Protein AF-A0A9W7CL65-F1 (afdb_monomer_lite)

Sequence (388 aa):
MNIEQGTTYHNPNEGDADNSKKSFRQRRPLYCCLIMFVFLLLVVFVALAKHFGDTAPKCNGRGCNRPDPYSTMALTKEDGTEYISSVNFPSDMETSIKDACDMVGKFFGFPTNTKVFMWEYNGPSSAYSDIEAKCGDFVGESCDGEAQAKQGGQYYVSGTRDNCVCNKATYTGSPVHFFPSGGDTATSAAERAVHEYTHAFQKSRGGPQPNWMMEGGAVFNECLFQERLDSNVKFSDCFLSGGGGGGIVRKTRELYLTNPTTKWFSIFSTDRCCGDECPPAISFPPPGDKERIYYYDIGAFAVAFLLHRSGKGPVEFWTKTSGYWNNPNMVWPGIDTTDGWAIDCPEGEGWKGVMSNMLGGETVAEFYSAFEDFMVDSDGNVVSEADM

Radius of gyration: 31.16 Å; chains: 1; bounding box: 113×63×61 Å

Organism: NCBI:txid1714387

Structure (mmCIF, N/CA/C/O backbone):
data_AF-A0A9W7CL65-F1
#
_entry.id   AF-A0A9W7CL65-F1
#
loop_
_atom_site.group_PDB
_atom_site.id
_atom_site.type_symbol
_atom_site.label_atom_id
_atom_site.label_alt_id
_atom_site.label_comp_id
_atom_site.label_asym_id
_atom_site.label_entity_id
_atom_site.label_seq_id
_atom_site.pdbx_PDB_ins_code
_atom_site.Cartn_x
_atom_site.Cartn_y
_atom_site.Cartn_z
_atom_site.occupancy
_atom_site.B_iso_or_equiv
_atom_site.auth_seq_id
_atom_site.auth_comp_id
_atom_site.auth_asym_id
_atom_site.auth_atom_id
_atom_site.pdbx_PDB_model_num
ATOM 1 N N . MET A 1 1 ? 84.539 -4.677 19.649 1.00 39.22 1 MET A N 1
ATOM 2 C CA . MET A 1 1 ? 84.455 -4.356 18.207 1.00 39.22 1 MET A CA 1
ATOM 3 C C . MET A 1 1 ? 83.362 -3.301 18.091 1.00 39.22 1 MET A C 1
ATOM 5 O O . MET A 1 1 ? 82.215 -3.668 18.278 1.00 39.22 1 MET A O 1
ATOM 9 N N . ASN A 1 2 ? 83.592 -1.987 18.039 1.00 31.83 2 ASN A N 1
ATOM 10 C CA . ASN A 1 2 ? 84.758 -1.137 17.737 1.00 31.83 2 ASN A CA 1
ATOM 11 C C . ASN A 1 2 ? 85.244 -1.074 16.276 1.00 31.83 2 ASN A C 1
ATOM 13 O O . ASN A 1 2 ? 85.737 -2.080 15.775 1.00 31.83 2 ASN A O 1
ATOM 17 N N . ILE A 1 3 ? 85.246 0.177 15.775 1.00 32.47 3 ILE A N 1
ATOM 18 C CA . ILE A 1 3 ? 86.011 0.792 14.665 1.00 32.47 3 ILE A CA 1
ATOM 19 C C . ILE A 1 3 ? 85.439 0.495 13.253 1.00 32.47 3 ILE A C 1
ATOM 21 O O . ILE A 1 3 ? 85.311 -0.675 12.917 1.00 32.47 3 ILE A O 1
ATOM 25 N N . GLU A 1 4 ? 84.983 1.416 12.376 1.00 33.53 4 GLU A N 1
ATOM 26 C CA . GLU A 1 4 ? 85.112 2.887 12.121 1.00 33.53 4 GLU A CA 1
ATOM 27 C C . GLU A 1 4 ? 85.929 3.193 10.832 1.00 33.53 4 GLU A C 1
ATOM 29 O O . GLU A 1 4 ? 86.814 2.429 10.462 1.00 33.53 4 GLU A O 1
ATOM 34 N N . GLN A 1 5 ? 85.637 4.354 10.216 1.00 33.00 5 GLN A N 1
ATOM 35 C CA . GLN A 1 5 ? 86.435 5.159 9.259 1.00 33.00 5 GLN A CA 1
ATOM 36 C C . GLN A 1 5 ? 86.098 5.098 7.750 1.00 33.00 5 GLN A C 1
ATOM 38 O O . GLN A 1 5 ? 85.892 4.047 7.153 1.00 33.00 5 GLN A O 1
ATOM 43 N N . GLY A 1 6 ? 86.064 6.292 7.140 1.00 28.42 6 GLY A N 1
ATOM 44 C CA . GLY A 1 6 ? 86.068 6.547 5.688 1.00 28.42 6 GLY A CA 1
ATOM 45 C C . GLY A 1 6 ? 87.266 7.436 5.306 1.00 28.42 6 GLY A C 1
ATOM 46 O O . GLY A 1 6 ? 88.163 7.566 6.131 1.00 28.42 6 GLY A O 1
ATOM 47 N N . THR A 1 7 ? 87.281 8.044 4.102 1.00 33.09 7 THR A N 1
ATOM 48 C CA . THR A 1 7 ? 88.051 9.246 3.619 1.00 33.09 7 THR A CA 1
ATOM 49 C C . THR A 1 7 ? 88.299 9.173 2.093 1.00 33.09 7 THR A C 1
ATOM 51 O O . THR A 1 7 ? 88.103 8.108 1.516 1.00 33.09 7 THR A O 1
ATOM 54 N N . THR A 1 8 ? 88.775 10.198 1.362 1.00 31.86 8 THR A N 1
ATOM 55 C CA . THR A 1 8 ? 88.301 11.595 1.117 1.00 31.86 8 THR A CA 1
ATOM 56 C C . THR A 1 8 ? 88.936 12.101 -0.214 1.00 31.86 8 THR A C 1
ATOM 58 O O . THR A 1 8 ? 89.800 11.424 -0.762 1.00 31.86 8 THR A O 1
ATOM 61 N N . TYR A 1 9 ? 88.576 13.315 -0.680 1.00 28.45 9 TYR A N 1
ATOM 62 C CA . TYR A 1 9 ? 89.269 14.129 -1.717 1.00 28.45 9 TYR A CA 1
ATOM 63 C C . TYR A 1 9 ? 89.115 13.699 -3.204 1.00 28.45 9 TYR A C 1
ATOM 65 O O . TYR A 1 9 ? 88.835 12.545 -3.491 1.00 28.45 9 TYR A O 1
ATOM 73 N N . HIS A 1 10 ? 89.215 14.582 -4.218 1.00 30.14 10 HIS A N 1
ATOM 74 C CA . HIS A 1 10 ? 89.760 15.958 -4.287 1.00 30.14 10 HIS A CA 1
ATOM 75 C C . HIS A 1 10 ? 88.961 16.891 -5.239 1.00 30.14 10 HIS A C 1
ATOM 77 O O . HIS A 1 10 ? 88.343 16.429 -6.193 1.00 30.14 10 HIS A O 1
ATOM 83 N N . ASN A 1 11 ? 89.074 18.210 -5.030 1.00 35.19 11 ASN A N 1
ATOM 84 C CA . ASN A 1 11 ? 88.868 19.278 -6.032 1.00 35.19 11 ASN A CA 1
ATOM 85 C C . ASN A 1 11 ? 90.228 19.994 -6.241 1.00 35.19 11 ASN A C 1
ATOM 87 O O . ASN A 1 11 ? 91.023 19.997 -5.288 1.00 35.19 11 ASN A O 1
ATOM 91 N N . PRO A 1 12 ? 90.539 20.543 -7.435 1.00 40.78 12 PRO A N 1
ATOM 92 C CA . PRO A 1 12 ? 90.671 22.010 -7.527 1.00 40.78 12 PRO A CA 1
ATOM 93 C C . PRO A 1 12 ? 90.213 22.663 -8.860 1.00 40.78 12 PRO A C 1
ATOM 95 O O . PRO A 1 12 ? 90.045 22.014 -9.889 1.00 40.78 12 PRO A O 1
ATOM 98 N N . ASN A 1 13 ? 90.059 23.993 -8.805 1.00 34.03 13 ASN A N 1
ATOM 99 C CA . ASN A 1 13 ? 89.628 24.903 -9.881 1.00 34.03 13 ASN A CA 1
ATOM 100 C C . ASN A 1 13 ? 90.713 25.183 -10.949 1.00 34.03 13 ASN A C 1
ATOM 102 O O . ASN A 1 13 ? 91.892 25.051 -10.640 1.00 34.03 13 ASN A O 1
ATOM 106 N N . GLU A 1 14 ? 90.314 25.706 -12.125 1.00 32.06 14 GLU A N 1
ATOM 107 C CA . GLU A 1 14 ? 90.660 27.051 -12.684 1.00 32.06 14 GLU A CA 1
ATOM 108 C C . GLU A 1 14 ? 90.397 27.147 -14.213 1.00 32.06 14 GLU A C 1
ATOM 110 O O . GLU A 1 14 ? 90.388 26.125 -14.894 1.00 32.06 14 GLU A O 1
ATOM 115 N N . GLY A 1 15 ? 90.219 28.366 -14.767 1.00 30.58 15 GLY A N 1
ATOM 116 C CA . GLY A 1 15 ? 90.528 28.625 -16.195 1.00 30.58 15 GLY A CA 1
ATOM 117 C C . GLY A 1 15 ? 89.446 29.167 -17.157 1.00 30.58 15 GLY A C 1
ATOM 118 O O . GLY A 1 15 ? 89.194 28.542 -18.176 1.00 30.58 15 GLY A O 1
ATOM 119 N N . ASP A 1 16 ? 88.854 30.325 -16.845 1.00 34.03 16 ASP A N 1
ATOM 120 C CA . ASP A 1 16 ? 88.499 31.473 -17.724 1.00 34.03 16 ASP A CA 1
ATOM 121 C C . ASP A 1 16 ? 88.072 31.409 -19.228 1.00 34.03 16 ASP A C 1
ATOM 123 O O . ASP A 1 16 ? 88.560 30.652 -20.059 1.00 34.03 16 ASP A O 1
ATOM 127 N N . ALA A 1 17 ? 87.291 32.454 -19.571 1.00 34.94 17 ALA A N 1
ATOM 128 C CA . ALA A 1 17 ? 87.255 33.218 -20.841 1.00 34.94 17 ALA A CA 1
ATOM 129 C C . ALA A 1 17 ? 86.374 32.797 -22.058 1.00 34.94 17 ALA A C 1
ATOM 131 O O . ALA A 1 17 ? 86.840 32.271 -23.063 1.00 34.94 17 ALA A O 1
ATOM 132 N N . ASP A 1 18 ? 85.140 33.328 -22.039 1.00 34.19 18 ASP A N 1
ATOM 133 C CA . ASP A 1 18 ? 84.708 34.465 -22.896 1.00 34.19 18 ASP A CA 1
ATOM 134 C C . ASP A 1 18 ? 83.708 34.281 -24.082 1.00 34.19 18 ASP A C 1
ATOM 136 O O . ASP A 1 18 ? 83.734 33.352 -24.879 1.00 34.19 18 ASP A O 1
ATOM 140 N N . ASN A 1 19 ? 82.819 35.284 -24.169 1.00 32.25 19 ASN A N 1
ATOM 141 C CA . ASN A 1 19 ? 81.994 35.775 -25.282 1.00 32.25 19 ASN A CA 1
ATOM 142 C C . ASN A 1 19 ? 81.242 34.806 -26.231 1.00 32.25 19 ASN A C 1
ATOM 144 O O . ASN A 1 19 ? 81.728 34.426 -27.293 1.00 32.25 19 ASN A O 1
ATOM 148 N N . SER A 1 20 ? 79.908 34.773 -26.077 1.00 34.91 20 SER A N 1
ATOM 149 C CA . SER A 1 20 ? 79.064 35.430 -27.099 1.00 34.91 20 SER A CA 1
ATOM 150 C C . SER A 1 20 ? 77.715 35.940 -26.561 1.00 34.91 20 SER A C 1
ATOM 152 O O . SER A 1 20 ? 76.934 35.230 -25.932 1.00 34.91 20 SER A O 1
ATOM 154 N N . LYS A 1 21 ? 77.409 37.211 -26.847 1.00 37.44 21 LYS A N 1
ATOM 155 C CA . LYS A 1 21 ? 76.089 37.822 -26.617 1.00 37.44 21 LYS A CA 1
ATOM 156 C C . LYS A 1 21 ? 75.140 37.452 -27.761 1.00 37.44 21 LYS A C 1
ATOM 158 O O . LYS A 1 21 ? 75.480 37.737 -28.908 1.00 37.44 21 LYS A O 1
ATOM 163 N N . LYS A 1 22 ? 73.908 37.002 -27.470 1.00 35.19 22 LYS A N 1
ATOM 164 C CA . LYS A 1 22 ? 72.737 37.252 -28.346 1.00 35.19 22 LYS A CA 1
ATOM 165 C C . LYS A 1 22 ? 71.375 37.107 -27.639 1.00 35.19 22 LYS A C 1
ATOM 167 O O . LYS A 1 22 ? 70.918 36.021 -27.317 1.00 35.19 22 LYS A O 1
ATOM 172 N N . SER A 1 23 ? 70.725 38.261 -27.461 1.00 37.88 23 SER A N 1
ATOM 173 C CA . SER A 1 23 ? 69.266 38.477 -27.389 1.00 37.88 23 SER A CA 1
ATOM 174 C C . SER A 1 23 ? 68.393 37.541 -26.532 1.00 37.88 23 SER A C 1
ATOM 176 O O . SER A 1 23 ? 67.645 36.724 -27.067 1.00 37.88 23 SER A O 1
ATOM 178 N N . PHE A 1 24 ? 68.296 37.820 -25.228 1.00 37.22 24 PHE A N 1
ATOM 179 C CA . PHE A 1 24 ? 67.105 37.467 -24.440 1.00 37.22 24 PHE A CA 1
ATOM 180 C C . PHE A 1 24 ? 66.129 38.663 -24.413 1.00 37.22 24 PHE A C 1
ATOM 182 O O . PHE A 1 24 ? 66.098 39.442 -23.461 1.00 37.22 24 PHE A O 1
ATOM 189 N N . ARG A 1 25 ? 65.360 38.869 -25.497 1.00 38.00 25 ARG A N 1
ATOM 190 C CA . ARG A 1 25 ? 64.327 39.925 -25.586 1.00 38.00 25 ARG A CA 1
ATOM 191 C C . ARG A 1 25 ? 62.914 39.337 -25.667 1.00 38.00 25 ARG A C 1
ATOM 193 O O . ARG A 1 25 ? 62.571 38.657 -26.625 1.00 38.00 25 ARG A O 1
ATOM 200 N N . GLN A 1 26 ? 62.098 39.693 -24.673 1.00 47.06 26 GLN A N 1
ATOM 201 C CA . GLN A 1 26 ? 60.641 39.892 -24.753 1.00 47.06 26 GLN A CA 1
ATOM 202 C C . GLN A 1 26 ? 59.809 38.879 -25.573 1.00 47.06 26 GLN A C 1
ATOM 204 O O . GLN A 1 26 ? 59.317 39.200 -26.651 1.00 47.06 26 GLN A O 1
ATOM 209 N N . ARG A 1 27 ? 59.490 37.721 -24.978 1.00 42.66 27 ARG A N 1
ATOM 210 C CA . ARG A 1 27 ? 58.256 36.955 -25.279 1.00 42.66 27 ARG A CA 1
ATOM 211 C C . ARG A 1 27 ? 57.660 36.331 -24.008 1.00 42.66 27 ARG A C 1
ATOM 213 O O . ARG A 1 27 ? 57.655 35.116 -23.855 1.00 42.66 27 ARG A O 1
ATOM 220 N N . ARG A 1 28 ? 57.192 37.164 -23.066 1.00 45.31 28 ARG A N 1
ATOM 221 C CA . ARG A 1 28 ? 56.512 36.713 -21.829 1.00 45.31 28 ARG A CA 1
ATOM 222 C C . ARG A 1 28 ? 55.132 37.320 -21.464 1.00 45.31 28 ARG A C 1
ATOM 224 O O . ARG A 1 28 ? 54.545 36.763 -20.546 1.00 45.31 28 ARG A O 1
ATOM 231 N N . PRO A 1 29 ? 54.534 38.331 -22.139 1.00 45.72 29 PRO A N 1
ATOM 232 C CA . PRO A 1 29 ? 53.170 38.757 -21.783 1.00 45.72 29 PRO A CA 1
ATOM 233 C C . PRO A 1 29 ? 52.066 37.864 -22.388 1.00 45.72 29 PRO A C 1
ATOM 235 O O . PRO A 1 29 ? 51.040 37.643 -21.756 1.00 45.72 29 PRO A O 1
ATOM 238 N N . LEU A 1 30 ? 52.276 37.305 -23.587 1.00 46.78 30 LEU A N 1
ATOM 239 C CA . LEU A 1 30 ? 51.231 36.579 -24.331 1.00 46.78 30 LEU A CA 1
ATOM 240 C C . LEU A 1 30 ? 50.780 35.263 -23.676 1.00 46.78 30 LEU A C 1
ATOM 242 O O . LEU A 1 30 ? 49.588 34.973 -23.686 1.00 46.78 30 LEU A O 1
ATOM 246 N N . TYR A 1 31 ? 51.692 34.488 -23.079 1.00 48.16 31 TY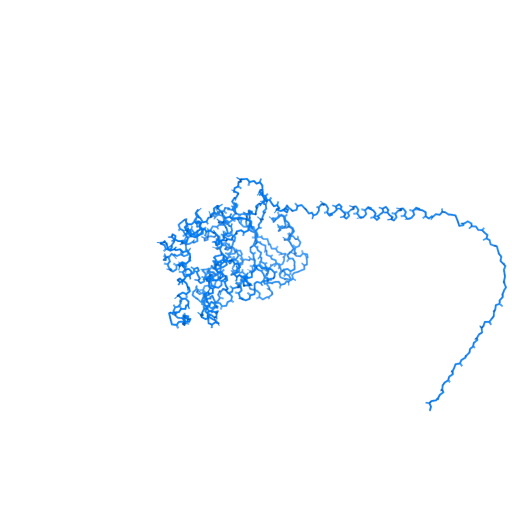R A N 1
ATOM 247 C CA . TYR A 1 31 ? 51.330 33.211 -22.446 1.00 48.16 31 TYR A CA 1
ATOM 248 C C . TYR A 1 31 ? 50.508 33.393 -21.163 1.00 48.16 31 TYR A C 1
ATOM 250 O O . TYR A 1 31 ? 49.547 32.655 -20.964 1.00 48.16 31 TYR A O 1
ATOM 258 N N . CYS A 1 32 ? 50.809 34.401 -20.334 1.00 48.00 32 CYS A N 1
ATOM 259 C CA . CYS A 1 32 ? 49.989 34.699 -19.156 1.00 48.00 32 CYS A CA 1
ATOM 260 C C . CYS A 1 32 ? 48.585 35.175 -19.552 1.00 48.00 32 CYS A C 1
ATOM 262 O O . CYS A 1 32 ? 47.611 34.703 -18.974 1.00 48.00 32 CYS A O 1
ATOM 264 N N . CYS A 1 33 ? 48.466 36.038 -20.571 1.00 50.41 33 CYS A N 1
ATOM 265 C CA . CYS A 1 33 ? 47.157 36.452 -21.076 1.00 50.41 33 CYS A CA 1
ATOM 266 C C . CYS A 1 33 ? 46.357 35.273 -21.644 1.00 50.41 33 CYS A C 1
ATOM 268 O O . CYS A 1 33 ? 45.174 35.169 -21.345 1.00 50.41 33 CYS A O 1
ATOM 270 N N . LEU A 1 34 ? 46.978 34.367 -22.411 1.00 53.50 34 LEU A N 1
ATOM 271 C CA . LEU A 1 34 ? 46.279 33.209 -22.978 1.00 53.50 34 LEU A CA 1
ATOM 272 C C . LEU A 1 34 ? 45.790 32.244 -21.886 1.00 53.50 34 LEU A C 1
ATOM 274 O O . LEU A 1 34 ? 44.635 31.830 -21.915 1.00 53.50 34 LEU A O 1
ATOM 278 N N . ILE A 1 35 ? 46.636 31.936 -20.895 1.00 58.38 35 ILE A N 1
ATOM 279 C CA . ILE A 1 35 ? 46.265 31.073 -19.763 1.00 58.38 35 ILE A CA 1
ATOM 280 C C . ILE A 1 35 ? 45.151 31.724 -18.936 1.00 58.38 35 ILE A C 1
ATOM 282 O O . ILE A 1 35 ? 44.171 31.053 -18.628 1.00 58.38 35 ILE A O 1
ATOM 286 N N . MET A 1 36 ? 45.238 33.029 -18.644 1.00 57.09 36 MET A N 1
ATOM 287 C CA . MET A 1 36 ? 44.152 33.753 -17.976 1.00 57.09 36 MET A CA 1
ATOM 288 C C . MET A 1 36 ? 42.856 33.743 -18.788 1.00 57.09 36 MET A C 1
ATOM 290 O O . MET A 1 36 ? 41.800 33.571 -18.195 1.00 57.09 36 MET A O 1
ATOM 294 N N . PHE A 1 37 ? 42.908 33.900 -20.114 1.00 62.47 37 PHE A N 1
ATOM 295 C CA . PHE A 1 37 ? 41.707 33.918 -20.955 1.00 62.47 37 PHE A CA 1
ATOM 296 C C . PHE A 1 37 ? 41.034 32.541 -21.022 1.00 62.47 37 PHE A C 1
ATOM 298 O O . PHE A 1 37 ? 39.811 32.458 -20.950 1.00 62.47 37 PHE A O 1
ATOM 305 N N . VAL A 1 38 ? 41.821 31.460 -21.082 1.00 64.25 38 VAL A N 1
ATOM 306 C CA . VAL A 1 38 ? 41.311 30.082 -20.978 1.00 64.25 38 VAL A CA 1
ATOM 307 C C . VAL A 1 38 ? 40.717 29.826 -19.592 1.00 64.25 38 VAL A C 1
ATOM 309 O O . VAL A 1 38 ? 39.622 29.283 -19.508 1.00 64.25 38 VAL A O 1
ATOM 312 N N . PHE A 1 39 ? 41.367 30.271 -18.511 1.00 61.25 39 PHE A N 1
ATOM 313 C CA . PHE A 1 39 ? 40.815 30.141 -17.156 1.00 61.25 39 PHE A CA 1
ATOM 314 C C . PHE A 1 39 ? 39.524 30.953 -16.979 1.00 61.25 39 PHE A C 1
ATOM 316 O O . PHE A 1 39 ? 38.575 30.456 -16.379 1.00 61.25 39 PHE A O 1
ATOM 323 N N . LEU A 1 40 ? 39.449 32.167 -17.539 1.00 57.94 40 LEU A N 1
ATOM 324 C CA . LEU A 1 40 ? 38.238 32.991 -17.507 1.00 57.94 40 LEU A CA 1
ATOM 325 C C . LEU A 1 40 ? 37.101 32.334 -18.294 1.00 57.94 40 LEU A C 1
ATOM 327 O O . LEU A 1 40 ? 35.984 32.270 -17.796 1.00 57.94 40 LEU A O 1
ATOM 331 N N . LEU A 1 41 ? 37.384 31.806 -19.491 1.00 54.84 41 LEU A N 1
ATOM 332 C CA . LEU A 1 41 ? 36.412 31.060 -20.292 1.00 54.84 41 LEU A CA 1
ATOM 333 C C . LEU A 1 41 ? 35.931 29.800 -19.574 1.00 54.84 41 LEU A C 1
ATOM 335 O O . LEU A 1 41 ? 34.744 29.510 -19.625 1.00 54.84 41 LEU A O 1
ATOM 339 N N . LEU A 1 42 ? 36.812 29.082 -18.875 1.00 54.28 42 LEU A N 1
ATOM 340 C CA . LEU A 1 42 ? 36.455 27.868 -18.139 1.00 54.28 42 LEU A CA 1
ATOM 341 C C . LEU A 1 42 ? 35.629 28.196 -16.883 1.00 54.28 42 LEU A C 1
ATOM 343 O O . LEU A 1 42 ? 34.637 27.524 -16.622 1.00 54.28 42 LEU A O 1
ATOM 347 N N . VAL A 1 43 ? 35.941 29.285 -16.171 1.00 57.84 43 VAL A N 1
ATOM 348 C CA . VAL A 1 43 ? 35.101 29.813 -15.078 1.00 57.84 43 VAL A CA 1
ATOM 349 C C . VAL A 1 43 ? 33.746 30.308 -15.596 1.00 57.84 43 VAL A C 1
ATOM 351 O O . VAL A 1 43 ? 32.732 30.043 -14.961 1.00 57.84 43 VAL A O 1
ATOM 354 N N . VAL A 1 44 ? 33.694 30.966 -16.759 1.00 58.41 44 VAL A N 1
ATOM 355 C CA . VAL A 1 44 ? 32.438 31.403 -17.395 1.00 58.41 44 VAL A CA 1
ATOM 356 C C . VAL A 1 44 ? 31.616 30.210 -17.893 1.00 58.41 44 VAL A C 1
ATOM 358 O O . VAL A 1 44 ? 30.408 30.205 -17.690 1.00 58.41 44 VAL A O 1
ATOM 361 N N . PHE A 1 45 ? 32.233 29.169 -18.459 1.00 49.09 45 PHE A N 1
ATOM 362 C CA . PHE A 1 45 ? 31.536 27.935 -18.843 1.00 49.09 45 PHE A CA 1
ATOM 363 C C . PHE A 1 45 ? 31.024 27.156 -17.630 1.00 49.09 45 PHE A C 1
ATOM 365 O O . PHE A 1 45 ? 29.893 26.686 -17.663 1.00 49.09 45 PHE A O 1
ATOM 372 N N . VAL A 1 46 ? 31.795 27.063 -16.541 1.00 51.72 46 VAL A N 1
ATOM 373 C CA . VAL A 1 46 ? 31.328 26.448 -15.286 1.00 51.72 46 VAL A CA 1
ATOM 374 C C . VAL A 1 46 ? 30.210 27.281 -14.651 1.00 51.72 46 VAL A C 1
ATOM 376 O O . VAL A 1 46 ? 29.232 26.711 -14.180 1.00 51.72 46 VAL A O 1
ATOM 379 N N . ALA A 1 47 ? 30.292 28.615 -14.680 1.00 44.50 47 ALA A N 1
ATOM 380 C CA . ALA A 1 47 ? 29.230 29.492 -14.184 1.00 44.50 47 ALA A CA 1
ATOM 381 C C . ALA A 1 47 ? 27.952 29.417 -15.041 1.00 44.50 47 ALA A C 1
ATOM 383 O O . ALA A 1 47 ? 26.860 29.383 -14.483 1.00 44.50 47 ALA A O 1
ATOM 384 N N . LEU A 1 48 ? 28.075 29.331 -16.371 1.00 41.31 48 LEU A N 1
ATOM 385 C CA . LEU A 1 48 ? 26.947 29.130 -17.285 1.00 41.31 48 LEU A CA 1
ATOM 386 C C . LEU A 1 48 ? 26.341 27.732 -17.134 1.00 41.31 48 LEU A C 1
ATOM 388 O O . LEU A 1 48 ? 25.126 27.625 -17.033 1.00 41.31 48 LEU A O 1
ATOM 392 N N . ALA A 1 49 ? 27.147 26.674 -17.016 1.00 42.50 49 ALA A N 1
ATOM 393 C CA . ALA A 1 49 ? 26.652 25.328 -16.713 1.00 42.50 49 ALA A CA 1
ATOM 394 C C . ALA A 1 49 ? 25.890 25.296 -15.375 1.00 42.50 49 ALA A C 1
ATOM 396 O O . ALA A 1 49 ? 24.832 24.683 -15.281 1.00 42.50 49 ALA A O 1
ATOM 397 N N . LYS A 1 50 ? 26.353 26.052 -14.369 1.00 38.41 50 LYS A N 1
ATOM 398 C CA . LYS A 1 50 ? 25.641 26.236 -13.093 1.00 38.41 50 LYS A CA 1
ATOM 399 C C . LYS A 1 50 ? 24.391 27.124 -13.185 1.00 38.41 50 LYS A C 1
ATOM 401 O O . LYS A 1 50 ? 23.611 27.151 -12.242 1.00 38.41 50 LYS A O 1
ATOM 406 N N . HIS A 1 51 ? 24.200 27.848 -14.289 1.00 35.53 51 HIS A N 1
ATOM 407 C CA . HIS A 1 51 ? 23.007 28.659 -14.562 1.00 35.53 51 HIS A CA 1
ATOM 408 C C . HIS A 1 51 ? 21.998 27.944 -15.480 1.00 35.53 51 HIS A C 1
ATOM 410 O O . HIS A 1 51 ? 20.827 28.306 -15.492 1.00 35.53 51 HIS A O 1
ATOM 416 N N . PHE A 1 52 ? 22.435 26.910 -16.206 1.00 36.19 52 PHE A N 1
ATOM 417 C CA . PHE A 1 52 ? 21.603 26.055 -17.063 1.00 36.19 52 PHE A CA 1
ATOM 418 C C . PHE A 1 52 ? 21.275 24.678 -16.452 1.00 36.19 52 PHE A C 1
ATOM 420 O O . PHE A 1 52 ? 20.575 23.894 -17.084 1.00 36.19 52 PHE A O 1
ATOM 427 N N . GLY A 1 53 ? 21.749 24.383 -15.237 1.00 36.91 53 GLY A N 1
ATOM 428 C CA . GLY A 1 53 ? 21.589 23.082 -14.570 1.00 36.91 53 GLY A CA 1
ATOM 429 C C . GLY A 1 53 ? 20.702 23.073 -13.320 1.00 36.91 53 GLY A C 1
ATOM 430 O O . GLY A 1 53 ? 20.864 22.182 -12.498 1.00 36.91 53 GLY A O 1
ATOM 431 N N . ASP A 1 54 ? 19.837 24.074 -13.114 1.00 36.06 54 ASP A N 1
ATOM 432 C CA . ASP A 1 54 ? 19.036 24.189 -11.879 1.00 36.06 54 ASP A CA 1
ATOM 433 C C . ASP A 1 54 ? 17.691 24.911 -12.127 1.00 36.06 54 ASP A C 1
ATOM 435 O O . ASP A 1 54 ? 17.376 25.925 -11.504 1.00 36.06 54 ASP A O 1
ATOM 439 N N . THR A 1 55 ? 16.913 24.419 -13.105 1.00 35.44 55 THR A N 1
ATOM 440 C CA . THR A 1 55 ? 15.550 24.916 -13.421 1.00 35.44 55 THR A CA 1
ATOM 441 C C . THR A 1 55 ? 14.444 23.872 -13.244 1.00 35.44 55 THR A C 1
ATOM 443 O O . THR A 1 55 ? 13.330 24.075 -13.722 1.00 35.44 55 THR A O 1
ATOM 446 N N . ALA A 1 56 ? 14.692 22.822 -12.453 1.00 38.59 56 ALA A N 1
ATOM 447 C CA . ALA A 1 56 ? 13.595 22.191 -11.723 1.00 38.59 56 ALA A CA 1
ATOM 448 C C . ALA A 1 56 ? 12.969 23.274 -10.814 1.00 38.59 56 ALA A C 1
ATOM 450 O O . ALA A 1 56 ? 13.701 23.916 -10.047 1.00 38.59 56 ALA A O 1
ATOM 451 N N . PRO A 1 57 ? 11.659 23.570 -10.917 1.00 37.62 57 PRO A N 1
ATOM 452 C CA . PRO A 1 57 ? 11.059 24.683 -10.194 1.00 37.62 57 PRO A CA 1
ATOM 453 C C . PRO A 1 57 ? 11.063 24.408 -8.686 1.00 37.62 57 PRO A C 1
ATOM 455 O O . PRO A 1 57 ? 10.216 23.691 -8.158 1.00 37.62 57 PRO A O 1
ATOM 458 N N . LYS A 1 58 ? 12.008 25.028 -7.968 1.00 41.72 58 LYS A N 1
ATOM 459 C CA . LYS A 1 58 ? 12.047 25.031 -6.499 1.00 41.72 58 LYS A CA 1
ATOM 460 C C . LYS A 1 58 ? 10.820 25.783 -5.978 1.00 41.72 58 LYS A C 1
ATOM 462 O O 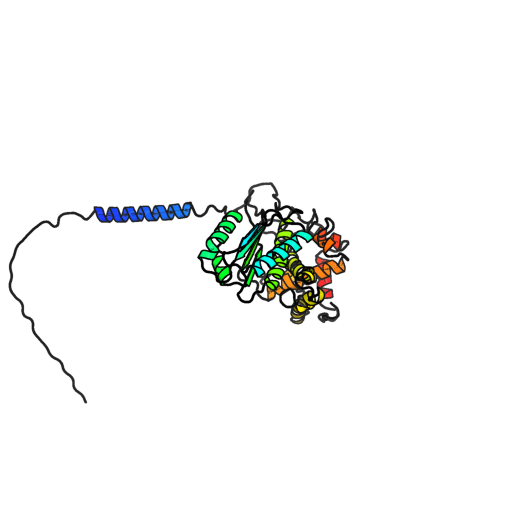. LYS A 1 58 ? 10.824 27.010 -5.891 1.00 41.72 58 LYS A O 1
ATOM 467 N N . CYS A 1 59 ? 9.771 25.012 -5.689 1.00 50.66 59 CYS A N 1
ATOM 468 C CA . CYS A 1 59 ? 8.442 25.409 -5.216 1.00 50.66 59 CYS A CA 1
ATOM 469 C C . CYS A 1 59 ? 8.531 26.211 -3.881 1.00 50.66 59 CYS A C 1
ATOM 471 O O . CYS A 1 59 ? 8.283 25.689 -2.798 1.00 50.66 59 CYS A O 1
ATOM 473 N N . ASN A 1 60 ? 8.904 27.496 -3.949 1.00 37.31 60 ASN A N 1
ATOM 474 C CA . ASN A 1 60 ? 9.117 28.389 -2.801 1.00 37.31 60 ASN A CA 1
ATOM 475 C C . ASN A 1 60 ? 7.954 29.387 -2.627 1.00 37.31 60 ASN A C 1
ATOM 477 O O . ASN A 1 60 ? 7.824 30.305 -3.432 1.00 37.31 60 ASN A O 1
ATOM 481 N N . GLY A 1 61 ? 7.186 29.276 -1.533 1.00 43.38 61 GLY A N 1
ATOM 482 C CA . GLY A 1 61 ? 6.279 30.323 -1.014 1.00 43.38 61 GLY A CA 1
ATOM 483 C C . GLY A 1 61 ? 5.016 30.615 -1.849 1.00 43.38 61 GLY A C 1
ATOM 484 O O . GLY A 1 61 ? 5.072 30.866 -3.047 1.00 43.38 61 GLY A O 1
ATOM 485 N N . ARG A 1 62 ? 3.827 30.597 -1.238 1.00 45.09 62 ARG A N 1
ATOM 486 C CA . ARG A 1 62 ? 2.546 30.582 -1.979 1.00 45.09 62 ARG A CA 1
ATOM 487 C C . ARG A 1 62 ? 1.902 31.960 -2.137 1.00 45.09 62 ARG A C 1
ATOM 489 O O . ARG A 1 62 ? 1.853 32.740 -1.194 1.00 45.09 62 ARG A O 1
ATOM 496 N N . GLY A 1 63 ? 1.336 32.218 -3.321 1.00 40.69 63 GLY A N 1
ATOM 497 C CA . GLY A 1 63 ? 0.718 33.505 -3.670 1.00 40.69 63 GLY A CA 1
ATOM 498 C C . GLY A 1 63 ? -0.485 33.422 -4.618 1.00 40.69 63 GLY A C 1
ATOM 499 O O . GLY A 1 63 ? -0.668 34.325 -5.429 1.00 40.69 63 GLY A O 1
ATOM 500 N N . CYS A 1 64 ? -1.279 32.344 -4.585 1.00 45.12 64 CYS A N 1
ATOM 501 C CA . CYS A 1 64 ? -2.429 32.154 -5.485 1.00 45.12 64 CYS A CA 1
ATOM 502 C C . CYS A 1 64 ? -3.637 31.491 -4.795 1.00 45.12 64 CYS A C 1
ATOM 504 O O . CYS A 1 64 ? -3.505 30.478 -4.110 1.00 45.12 64 CYS A O 1
ATOM 506 N N . ASN A 1 65 ? -4.833 32.036 -5.041 1.00 42.75 65 ASN A N 1
ATOM 507 C CA . ASN A 1 65 ? -6.077 31.728 -4.317 1.00 42.75 65 ASN A CA 1
ATOM 508 C C . ASN A 1 65 ? -6.910 30.578 -4.928 1.00 42.75 65 ASN A C 1
ATOM 510 O O . ASN A 1 65 ? -8.136 30.677 -4.978 1.00 42.75 65 ASN A O 1
ATOM 514 N N . ARG A 1 66 ? -6.289 29.502 -5.430 1.00 41.50 66 ARG A N 1
ATOM 515 C CA . ARG A 1 66 ? -7.034 28.353 -5.983 1.00 41.50 66 ARG A CA 1
ATOM 516 C C . ARG A 1 66 ? -6.516 27.015 -5.438 1.00 41.50 66 ARG A C 1
ATOM 518 O O . ARG A 1 66 ? -5.303 26.809 -5.434 1.00 41.50 66 ARG A O 1
ATOM 525 N N . PRO A 1 67 ? -7.382 26.117 -4.931 1.00 52.31 67 PRO A N 1
ATOM 526 C CA . PRO A 1 67 ? -7.000 24.749 -4.603 1.00 52.31 67 PRO A CA 1
ATOM 527 C C . PRO A 1 67 ? -6.955 23.902 -5.880 1.00 52.31 67 PRO A C 1
ATOM 529 O O . PRO A 1 67 ? -7.996 23.557 -6.434 1.00 52.31 67 PRO A O 1
ATOM 532 N N . ASP A 1 68 ? -5.748 23.591 -6.346 1.00 55.06 68 ASP A N 1
ATOM 533 C CA . ASP A 1 68 ? -5.521 22.500 -7.296 1.00 55.06 68 ASP A CA 1
ATOM 534 C C . ASP A 1 68 ? -5.671 21.150 -6.561 1.00 55.06 68 ASP A C 1
ATOM 536 O O . ASP A 1 68 ? -5.442 21.097 -5.345 1.00 55.06 68 ASP A O 1
ATOM 540 N N . PRO A 1 69 ? -6.113 20.075 -7.240 1.00 65.62 69 PRO A N 1
ATOM 541 C CA . PRO A 1 69 ? -6.350 18.783 -6.604 1.00 65.62 69 PRO A CA 1
ATOM 542 C C . PRO A 1 69 ? -5.035 18.105 -6.198 1.00 65.62 69 PRO A C 1
ATOM 544 O O . PRO A 1 69 ? -4.005 18.304 -6.826 1.00 65.62 69 PRO A O 1
ATOM 547 N N . TYR A 1 70 ? -5.079 17.238 -5.183 1.00 70.50 70 TYR A N 1
ATOM 548 C CA . TYR A 1 70 ? -3.903 16.479 -4.719 1.00 70.50 70 TYR A CA 1
ATOM 549 C C . TYR A 1 70 ? -3.353 15.493 -5.768 1.00 70.50 70 TYR A C 1
ATOM 551 O O . TYR A 1 70 ? -2.185 15.109 -5.729 1.00 70.50 70 TYR A O 1
ATOM 559 N N . SER A 1 71 ? -4.215 15.056 -6.685 1.00 81.38 71 SER A N 1
ATOM 560 C CA . SER A 1 71 ? -3.901 14.145 -7.780 1.00 81.38 71 SER A CA 1
ATOM 561 C C . SER A 1 71 ? -4.760 14.498 -8.992 1.00 81.38 71 SER A C 1
ATOM 563 O O . SER A 1 71 ? -5.931 14.850 -8.837 1.00 81.38 71 SER A O 1
ATOM 565 N N . THR A 1 72 ? -4.185 14.420 -10.190 1.00 84.69 72 THR A N 1
ATOM 566 C CA . THR A 1 72 ? -4.910 14.501 -11.471 1.00 84.69 72 THR A CA 1
ATOM 567 C C . THR A 1 72 ? -5.005 13.151 -12.175 1.00 84.69 72 THR A C 1
ATOM 569 O O . THR A 1 72 ? -5.621 13.065 -13.238 1.00 84.69 72 THR A O 1
ATOM 572 N N . MET A 1 73 ? -4.431 12.094 -11.590 1.00 89.00 73 MET A N 1
ATOM 573 C CA . MET A 1 73 ? -4.598 10.733 -12.087 1.00 89.00 73 MET A CA 1
ATOM 574 C C . MET A 1 73 ? -6.074 10.321 -12.000 1.00 89.00 73 MET A C 1
ATOM 576 O O . MET A 1 73 ? -6.746 10.558 -10.999 1.00 89.00 73 MET A O 1
ATOM 580 N N . ALA A 1 74 ? -6.572 9.670 -13.046 1.00 89.88 74 ALA A N 1
ATOM 581 C CA . ALA A 1 74 ? -7.889 9.054 -13.077 1.00 89.88 74 ALA A CA 1
ATOM 582 C C . ALA A 1 74 ? -7.770 7.527 -12.987 1.00 89.88 74 ALA A C 1
ATOM 584 O O . ALA A 1 74 ? -6.678 6.963 -13.074 1.00 89.88 74 ALA A O 1
ATOM 585 N N . LEU A 1 75 ? -8.913 6.852 -12.859 1.00 92.31 75 LEU A N 1
ATOM 586 C CA . LEU A 1 75 ? -8.993 5.397 -12.917 1.00 92.31 75 LEU A CA 1
ATOM 587 C C . LEU A 1 75 ? -9.702 4.930 -14.186 1.00 92.31 75 LEU A C 1
ATOM 589 O O . LEU A 1 75 ? -10.757 5.449 -14.556 1.00 92.31 75 LEU A O 1
ATOM 593 N N . THR A 1 76 ? -9.131 3.918 -14.826 1.00 93.44 76 THR A N 1
ATOM 594 C CA . THR A 1 76 ? -9.600 3.339 -16.088 1.00 93.44 76 THR A CA 1
ATOM 595 C C . THR A 1 76 ? -9.904 1.849 -15.936 1.00 93.44 76 THR A C 1
ATOM 597 O O . THR A 1 76 ? -9.553 1.216 -14.940 1.00 93.44 76 THR A O 1
ATOM 600 N N . LYS A 1 77 ? -10.636 1.288 -16.906 1.00 90.44 77 LYS A N 1
ATOM 601 C CA . LYS A 1 77 ? -10.940 -0.155 -16.974 1.00 90.44 77 LYS A CA 1
ATOM 602 C C . LYS A 1 77 ? -9.972 -0.937 -17.862 1.00 90.44 77 LYS A C 1
ATOM 604 O O . LYS A 1 77 ? -9.977 -2.161 -17.818 1.00 90.44 77 LYS A O 1
ATOM 609 N N . GLU A 1 78 ? -9.224 -0.228 -18.693 1.00 92.12 78 GLU A N 1
ATOM 610 C CA . GLU A 1 78 ? -8.248 -0.768 -19.632 1.00 92.12 78 GLU A CA 1
ATOM 611 C C . GLU A 1 78 ? -6.860 -0.494 -19.060 1.00 92.12 78 GLU A C 1
ATOM 613 O O . GLU A 1 78 ? -6.649 0.568 -18.474 1.00 92.12 78 GLU A O 1
ATOM 618 N N . ASP A 1 79 ? -5.937 -1.445 -19.197 1.00 92.75 79 ASP A N 1
ATOM 619 C CA . ASP A 1 79 ? -4.569 -1.244 -18.730 1.00 92.75 79 ASP A CA 1
ATOM 620 C C . ASP A 1 79 ? -3.848 -0.231 -19.629 1.00 92.75 79 ASP A C 1
ATOM 622 O O . ASP A 1 79 ? -3.759 -0.404 -20.846 1.00 92.75 79 ASP A O 1
ATOM 626 N N . GLY A 1 80 ? -3.348 0.835 -19.007 1.00 91.00 80 GLY A N 1
ATOM 627 C CA . GLY A 1 80 ? -2.497 1.852 -19.621 1.00 91.00 80 GLY A CA 1
ATOM 628 C C . GLY A 1 80 ? -1.104 1.916 -18.992 1.00 91.00 80 GLY A C 1
ATOM 629 O O . GLY A 1 80 ? -0.425 2.929 -19.148 1.00 91.00 80 GLY A O 1
ATOM 630 N N . THR A 1 81 ? -0.707 0.889 -18.235 1.00 96.31 81 THR A N 1
ATOM 631 C CA . THR A 1 81 ? 0.580 0.818 -17.538 1.00 96.31 81 THR A CA 1
ATOM 632 C C . THR A 1 81 ? 1.713 0.581 -18.532 1.00 96.31 81 THR A C 1
ATOM 634 O O . THR A 1 81 ? 1.705 -0.391 -19.286 1.00 96.31 81 THR A O 1
ATOM 637 N N . GLU A 1 82 ? 2.726 1.446 -18.518 1.00 96.94 82 GLU A N 1
ATOM 638 C CA . GLU A 1 82 ? 3.952 1.220 -19.288 1.00 96.94 82 GLU A CA 1
ATOM 639 C C . GLU A 1 82 ? 4.968 0.449 -18.436 1.00 96.94 82 GLU A C 1
ATOM 641 O O . GLU A 1 82 ? 5.305 0.877 -17.334 1.00 96.94 82 GLU A O 1
ATOM 646 N N . TYR A 1 83 ? 5.477 -0.675 -18.942 1.00 97.38 83 TYR A N 1
ATOM 647 C CA . TYR A 1 83 ? 6.479 -1.498 -18.258 1.00 97.38 83 TYR A CA 1
ATOM 648 C C . TYR A 1 83 ? 7.843 -1.334 -18.934 1.00 97.38 83 TYR A C 1
ATOM 650 O O . TYR A 1 83 ? 7.972 -1.561 -20.138 1.00 97.38 83 TYR A O 1
ATOM 658 N N . ILE A 1 84 ? 8.854 -0.947 -18.157 1.00 97.12 84 ILE A N 1
ATOM 659 C CA . ILE A 1 84 ? 10.194 -0.580 -18.622 1.00 97.12 84 ILE A CA 1
ATOM 660 C C . ILE A 1 84 ? 11.217 -1.351 -17.784 1.00 97.12 84 ILE A C 1
ATOM 662 O O . ILE A 1 84 ? 11.348 -1.104 -16.587 1.00 97.12 84 ILE A O 1
ATOM 666 N N . SER A 1 85 ? 11.949 -2.274 -18.405 1.00 96.62 85 SER A N 1
ATOM 667 C CA . SER A 1 85 ? 12.998 -3.075 -17.762 1.00 96.62 85 SER A CA 1
ATOM 668 C C . SER A 1 85 ? 14.408 -2.703 -18.233 1.00 96.62 85 SER A C 1
ATOM 670 O O . SER A 1 85 ? 14.622 -2.307 -19.380 1.00 96.62 85 SER A O 1
ATOM 672 N N . SER A 1 86 ? 15.387 -2.866 -17.339 1.00 94.69 86 SER A N 1
ATOM 673 C CA . SER A 1 86 ? 16.807 -2.971 -17.697 1.00 94.69 86 SER A CA 1
ATOM 674 C C . SER A 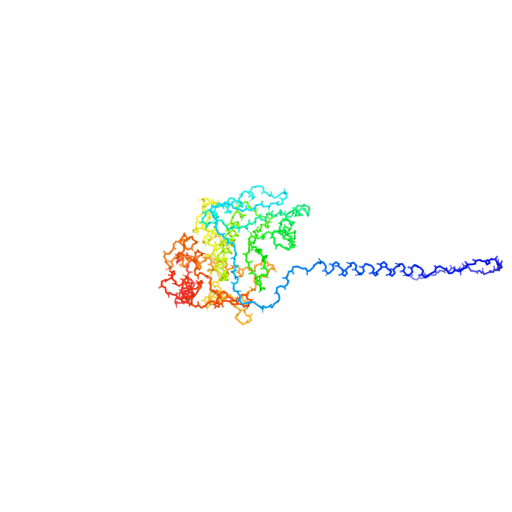1 86 ? 17.060 -4.161 -18.631 1.00 94.69 86 SER A C 1
ATOM 676 O O . SER A 1 86 ? 16.353 -5.165 -18.590 1.00 94.69 86 SER A O 1
ATOM 678 N N . VAL A 1 87 ? 18.120 -4.069 -19.442 1.00 88.50 87 VAL A N 1
ATOM 679 C CA . VAL A 1 87 ? 18.384 -4.982 -20.574 1.00 88.50 87 VAL A CA 1
ATOM 680 C C . VAL A 1 87 ? 18.422 -6.471 -20.201 1.00 88.50 87 VAL A C 1
ATOM 682 O O . VAL A 1 87 ? 17.962 -7.283 -21.001 1.00 88.50 87 VAL A O 1
ATOM 685 N N . ASN A 1 88 ? 18.941 -6.846 -19.024 1.00 90.75 88 ASN A N 1
ATOM 686 C CA . ASN A 1 88 ? 18.982 -8.242 -18.569 1.00 90.75 88 ASN A CA 1
ATOM 687 C C . ASN A 1 88 ? 18.121 -8.479 -17.314 1.00 90.75 88 ASN A C 1
ATOM 689 O O . ASN A 1 88 ? 18.435 -9.355 -16.505 1.00 90.75 88 ASN A O 1
ATOM 693 N N . PHE A 1 89 ? 17.039 -7.713 -17.129 1.00 95.56 89 PHE A N 1
ATOM 694 C CA . PHE A 1 89 ? 16.086 -7.988 -16.053 1.00 95.56 89 PHE A CA 1
ATOM 695 C C . PHE A 1 89 ? 15.495 -9.412 -16.206 1.00 95.56 89 PHE A C 1
ATOM 697 O O . PHE A 1 89 ? 15.148 -9.801 -17.327 1.00 95.56 89 PHE A O 1
ATOM 704 N N . PRO A 1 90 ? 15.386 -10.224 -15.132 1.00 95.50 90 PRO A N 1
ATOM 705 C CA . PRO A 1 90 ? 14.928 -11.610 -15.249 1.00 95.50 90 PRO A CA 1
ATOM 706 C C . PRO A 1 90 ? 13.497 -11.712 -15.796 1.00 95.50 90 PRO A C 1
ATOM 708 O O . PRO A 1 90 ? 12.567 -11.116 -15.257 1.00 95.50 90 PRO A O 1
ATOM 711 N N . SER A 1 91 ? 13.302 -12.480 -16.872 1.00 96.19 91 SER A N 1
ATOM 712 C CA . SER A 1 91 ? 12.027 -12.525 -17.606 1.00 96.19 91 SER A CA 1
ATOM 713 C C . SER A 1 91 ? 10.877 -13.178 -16.832 1.00 96.19 91 SER A C 1
ATOM 715 O O . SER A 1 91 ? 9.712 -12.857 -17.056 1.00 96.19 91 SER A O 1
ATOM 717 N N . ASP A 1 92 ? 11.193 -14.115 -15.940 1.00 96.00 92 ASP A N 1
ATOM 718 C CA . ASP A 1 92 ? 10.244 -14.737 -15.016 1.00 96.00 92 ASP A CA 1
ATOM 719 C C . ASP A 1 92 ? 9.773 -13.731 -13.959 1.00 96.00 92 ASP A C 1
ATOM 721 O O . ASP A 1 92 ? 8.574 -13.580 -13.745 1.00 96.00 92 ASP A O 1
ATOM 725 N N . MET A 1 93 ? 10.702 -12.964 -13.384 1.00 96.25 93 MET A N 1
ATOM 726 C CA . MET A 1 93 ? 10.394 -11.864 -12.471 1.00 96.25 93 MET A CA 1
ATOM 727 C C . MET A 1 93 ? 9.594 -10.749 -13.165 1.00 96.25 93 MET A C 1
ATOM 729 O O . MET A 1 93 ? 8.608 -10.275 -12.608 1.00 96.25 93 MET A O 1
ATOM 733 N N . GLU A 1 94 ? 9.956 -10.370 -14.398 1.00 97.62 94 GLU A N 1
ATOM 734 C CA . GLU A 1 94 ? 9.220 -9.378 -15.200 1.00 97.62 94 GLU A CA 1
ATOM 735 C C . GLU A 1 94 ? 7.770 -9.811 -15.449 1.00 97.62 94 GLU A C 1
ATOM 737 O O . GLU A 1 94 ? 6.848 -9.002 -15.338 1.00 97.62 94 GLU A O 1
ATOM 742 N N . THR A 1 95 ? 7.566 -11.091 -15.774 1.00 97.56 95 THR A N 1
ATOM 743 C CA . THR A 1 95 ? 6.230 -11.662 -15.995 1.00 97.56 95 THR A CA 1
ATOM 744 C C . THR A 1 95 ? 5.413 -11.622 -14.706 1.00 97.56 95 THR A C 1
ATOM 746 O O . THR A 1 95 ? 4.299 -11.105 -14.709 1.00 97.56 95 THR A O 1
ATOM 749 N N . SER A 1 96 ? 5.985 -12.068 -13.586 1.00 96.56 96 SER A N 1
ATOM 750 C CA . SER A 1 96 ? 5.284 -12.102 -12.299 1.00 96.56 96 SER A CA 1
ATOM 751 C C . SER A 1 96 ? 4.949 -10.711 -11.744 1.00 96.56 96 SER A C 1
ATOM 753 O O . SER A 1 96 ? 3.880 -10.534 -11.164 1.00 96.56 96 SER A O 1
ATOM 755 N N . ILE A 1 97 ? 5.804 -9.702 -11.968 1.00 97.56 97 ILE A N 1
ATOM 756 C CA . ILE A 1 97 ? 5.495 -8.295 -11.651 1.00 97.56 97 ILE A CA 1
ATOM 757 C C . ILE A 1 97 ? 4.312 -7.802 -12.498 1.00 97.56 97 ILE A C 1
ATOM 759 O O . ILE A 1 97 ? 3.378 -7.210 -11.959 1.00 97.56 97 ILE A O 1
ATOM 763 N N . LYS A 1 98 ? 4.319 -8.060 -13.814 1.00 97.88 98 LYS A N 1
ATOM 764 C CA . LYS A 1 98 ? 3.234 -7.655 -14.727 1.00 97.88 98 LYS A CA 1
ATOM 765 C C . LYS A 1 98 ? 1.900 -8.296 -14.363 1.00 97.88 98 LYS A C 1
ATOM 767 O O . LYS A 1 98 ? 0.906 -7.583 -14.248 1.00 97.88 98 LYS A O 1
ATOM 772 N N . ASP A 1 99 ? 1.887 -9.608 -14.139 1.00 97.12 99 ASP A N 1
ATOM 773 C CA . ASP A 1 99 ? 0.678 -10.355 -13.784 1.00 97.12 99 ASP A CA 1
ATOM 774 C C . ASP A 1 99 ? 0.102 -9.885 -12.434 1.00 97.12 99 ASP A C 1
ATOM 776 O O . ASP A 1 99 ? -1.117 -9.774 -12.280 1.00 97.12 99 ASP A O 1
ATOM 780 N N . ALA A 1 100 ? 0.960 -9.534 -11.469 1.00 97.25 100 ALA A N 1
ATOM 781 C CA . ALA A 1 100 ? 0.538 -8.959 -10.194 1.00 97.25 100 ALA A CA 1
ATOM 782 C C . ALA A 1 100 ? -0.046 -7.540 -10.340 1.00 97.25 100 ALA A C 1
ATOM 784 O O . ALA A 1 100 ? -1.134 -7.273 -9.823 1.00 97.25 100 ALA A O 1
ATOM 785 N N . CYS A 1 101 ? 0.616 -6.648 -11.085 1.00 97.62 101 CYS A N 1
ATOM 786 C CA . CYS A 1 101 ? 0.106 -5.304 -11.382 1.00 97.62 101 CYS A CA 1
ATOM 787 C C . CYS A 1 101 ? -1.247 -5.354 -12.119 1.00 97.62 101 CYS A C 1
ATOM 789 O O . CYS A 1 101 ? -2.194 -4.673 -11.724 1.00 97.62 101 CYS A O 1
ATOM 791 N N . ASP A 1 102 ? -1.381 -6.209 -13.138 1.00 96.94 102 ASP A N 1
ATOM 792 C CA . ASP A 1 102 ? -2.634 -6.437 -13.869 1.00 96.94 102 ASP A CA 1
ATOM 793 C C . ASP A 1 102 ? -3.743 -7.004 -12.965 1.00 96.94 102 ASP A C 1
ATOM 795 O O . ASP A 1 102 ? -4.885 -6.542 -13.012 1.00 96.94 102 ASP A O 1
ATOM 799 N N . MET A 1 103 ? -3.421 -7.961 -12.092 1.00 96.38 103 MET A N 1
ATOM 800 C CA . MET A 1 103 ? -4.365 -8.516 -11.122 1.00 96.38 103 MET A CA 1
ATOM 801 C C . MET A 1 103 ? -4.922 -7.444 -10.173 1.00 96.38 103 MET A C 1
ATOM 803 O O . MET A 1 103 ? -6.131 -7.430 -9.905 1.00 96.38 103 MET A O 1
ATOM 807 N N . VAL A 1 104 ? -4.059 -6.556 -9.674 1.00 96.56 104 VAL A N 1
ATOM 808 C CA . VAL A 1 104 ? -4.441 -5.442 -8.796 1.00 96.56 104 VAL A CA 1
ATOM 809 C C . VAL A 1 104 ? -5.240 -4.390 -9.572 1.00 96.56 104 VAL A C 1
ATOM 811 O O . VAL A 1 104 ? -6.328 -4.000 -9.136 1.00 96.56 104 VAL A O 1
ATOM 814 N N . GLY A 1 105 ? -4.781 -4.002 -10.765 1.00 96.25 105 GLY A N 1
ATOM 815 C CA . GLY A 1 105 ? -5.480 -3.078 -11.662 1.00 96.25 105 GLY A CA 1
ATOM 816 C C . GLY A 1 105 ? -6.869 -3.574 -12.081 1.00 96.25 105 GLY A C 1
ATOM 817 O O . GLY A 1 105 ? -7.824 -2.800 -12.094 1.00 96.25 105 GLY A O 1
ATOM 818 N N . LYS A 1 106 ? -7.050 -4.882 -12.300 1.00 96.06 106 LYS A N 1
ATOM 819 C CA . LYS A 1 106 ? -8.366 -5.504 -12.552 1.00 96.06 106 LYS A CA 1
ATOM 820 C C . LYS A 1 106 ? -9.316 -5.450 -11.357 1.00 96.06 106 LYS A C 1
ATOM 822 O O . LYS A 1 106 ? -10.532 -5.486 -11.557 1.00 96.06 106 LYS A O 1
ATOM 827 N N . PHE A 1 107 ? -8.800 -5.400 -10.130 1.00 95.56 107 PHE A N 1
ATOM 828 C CA . PHE A 1 107 ? -9.620 -5.349 -8.918 1.00 95.56 107 PHE A CA 1
ATOM 829 C C . PHE A 1 107 ? -9.978 -3.911 -8.521 1.00 95.56 107 PHE A C 1
ATOM 831 O O . PHE A 1 107 ? -11.140 -3.633 -8.218 1.00 95.56 107 PHE A O 1
ATOM 838 N N . PHE A 1 108 ? -9.011 -2.993 -8.558 1.00 94.31 108 PHE A N 1
ATOM 839 C CA . PHE A 1 108 ? -9.215 -1.597 -8.169 1.00 94.31 108 PHE A CA 1
ATOM 840 C C . PHE A 1 108 ? -9.666 -0.678 -9.312 1.00 94.31 108 PHE A C 1
ATOM 842 O O . PHE A 1 108 ? -10.392 0.289 -9.065 1.00 94.31 108 PHE A O 1
ATOM 849 N N . GLY A 1 109 ? -9.261 -0.986 -10.544 1.00 94.44 109 GLY A N 1
ATOM 850 C CA . GLY A 1 109 ? -9.173 -0.071 -11.683 1.00 94.44 109 GLY A CA 1
ATOM 851 C C . GLY A 1 109 ? -7.728 0.399 -11.903 1.00 94.44 109 GLY A C 1
ATOM 852 O O . GLY A 1 109 ? -6.972 0.571 -10.949 1.00 94.44 109 GLY A O 1
ATOM 853 N N . PHE A 1 110 ? -7.353 0.628 -13.162 1.00 95.94 110 PHE A N 1
ATOM 854 C CA . PHE A 1 110 ? -5.995 0.994 -13.574 1.00 95.94 110 PHE A CA 1
ATOM 855 C C . PHE A 1 110 ? -5.753 2.507 -13.427 1.00 95.94 110 PHE A C 1
ATOM 857 O O . PHE A 1 110 ? -6.481 3.289 -14.057 1.00 95.94 110 PHE A O 1
ATOM 864 N N . PRO A 1 111 ? -4.760 2.958 -12.636 1.00 94.00 111 PRO A N 1
ATOM 865 C CA . PRO A 1 111 ? -4.429 4.375 -12.518 1.00 94.00 111 PRO A CA 1
ATOM 866 C C . PRO A 1 111 ? -3.767 4.901 -13.798 1.00 94.00 111 PRO A C 1
ATOM 868 O O . PRO A 1 111 ? -2.774 4.354 -14.278 1.00 94.00 111 PRO A O 1
ATOM 871 N N . THR A 1 112 ? -4.299 5.985 -14.363 1.00 92.94 112 THR A N 1
ATOM 872 C CA . THR A 1 112 ? -3.732 6.612 -15.567 1.00 92.94 112 THR A CA 1
ATOM 873 C C . THR A 1 112 ? -2.332 7.152 -15.312 1.00 92.94 112 THR A C 1
ATOM 875 O O . THR A 1 112 ? -2.088 7.710 -14.243 1.00 92.94 112 THR A O 1
ATOM 878 N N . ASN A 1 113 ? -1.476 7.130 -16.337 1.00 92.06 113 ASN A N 1
ATOM 879 C CA . ASN A 1 113 ? -0.118 7.673 -16.268 1.00 92.06 113 ASN A CA 1
ATOM 880 C C . ASN A 1 113 ? 0.732 6.958 -15.196 1.00 92.06 113 ASN A C 1
ATOM 882 O O . ASN A 1 113 ? 1.365 7.584 -14.347 1.00 92.06 113 ASN A O 1
ATOM 886 N N . THR A 1 114 ? 0.700 5.623 -15.220 1.00 94.69 114 THR A N 1
ATOM 887 C CA . THR A 1 114 ? 1.498 4.748 -14.349 1.00 94.69 114 THR A CA 1
ATOM 888 C C . THR A 1 114 ? 2.611 4.105 -15.167 1.00 94.69 114 THR A C 1
ATOM 890 O O . THR A 1 114 ? 2.346 3.565 -16.243 1.00 94.69 114 THR A O 1
ATOM 893 N N . LYS A 1 115 ? 3.847 4.147 -14.661 1.00 96.06 115 LYS A N 1
ATOM 894 C CA . LYS A 1 115 ? 5.000 3.480 -15.278 1.00 96.06 115 LYS A CA 1
ATOM 895 C C . LYS A 1 115 ? 5.703 2.586 -14.267 1.00 96.06 115 LYS A C 1
ATOM 897 O O . LYS A 1 115 ? 5.970 3.015 -13.149 1.00 96.06 115 LYS A O 1
ATOM 902 N N . VAL A 1 116 ? 6.013 1.361 -14.670 1.00 97.25 116 VAL A N 1
ATOM 903 C CA . VAL A 1 116 ? 6.689 0.344 -13.863 1.00 97.25 116 VAL A CA 1
ATOM 904 C C . VAL A 1 116 ? 8.127 0.197 -14.353 1.00 97.25 116 VAL A C 1
ATOM 906 O O . VAL A 1 116 ? 8.363 -0.276 -15.462 1.00 97.25 116 VAL A O 1
ATOM 909 N N . PHE A 1 117 ? 9.079 0.604 -13.517 1.00 96.62 117 PHE A N 1
ATOM 910 C CA . PHE A 1 117 ? 10.515 0.589 -13.772 1.00 96.62 117 PHE A CA 1
ATOM 911 C C . PHE A 1 117 ? 11.171 -0.591 -13.041 1.00 96.62 117 PHE A C 1
ATOM 913 O O . PHE A 1 117 ? 11.183 -0.642 -11.810 1.00 96.62 117 PHE A O 1
ATOM 920 N N . MET A 1 118 ? 11.720 -1.536 -13.801 1.00 97.50 118 MET A N 1
ATOM 921 C CA . MET A 1 118 ? 12.284 -2.800 -13.320 1.00 97.50 118 MET A CA 1
ATOM 922 C C . MET A 1 118 ? 13.801 -2.822 -13.541 1.00 97.50 118 MET A C 1
ATOM 924 O O . MET A 1 118 ? 14.279 -2.916 -14.672 1.00 97.50 118 MET A O 1
ATOM 928 N N . TRP A 1 119 ? 14.561 -2.705 -12.455 1.00 95.56 119 TRP A N 1
ATOM 929 C CA . TRP A 1 119 ? 15.997 -2.433 -12.480 1.00 95.56 119 TRP A CA 1
ATOM 930 C C . TRP A 1 119 ? 16.801 -3.719 -12.267 1.00 95.56 119 TRP A C 1
ATOM 932 O O . TRP A 1 119 ? 16.545 -4.475 -11.334 1.00 95.56 119 TRP A O 1
ATOM 942 N N . GLU A 1 120 ? 17.770 -4.001 -13.137 1.00 94.75 120 GLU A N 1
ATOM 943 C CA . GLU A 1 120 ? 18.584 -5.224 -13.052 1.00 94.75 120 GLU A CA 1
ATOM 944 C C . GLU A 1 120 ? 19.447 -5.228 -11.779 1.00 94.75 120 GLU A C 1
ATOM 946 O O . GLU A 1 120 ? 20.250 -4.318 -11.575 1.00 94.75 120 GLU A O 1
ATOM 951 N N . TYR A 1 121 ? 19.322 -6.255 -10.929 1.00 95.31 121 TYR A N 1
ATOM 952 C CA . TYR A 1 121 ? 20.129 -6.347 -9.710 1.00 95.31 121 TYR A CA 1
ATOM 953 C C . TYR A 1 121 ? 21.622 -6.463 -10.034 1.00 95.31 121 TYR A C 1
ATOM 955 O O . TYR A 1 121 ? 22.056 -7.435 -10.655 1.00 95.31 121 TYR A O 1
ATOM 963 N N . ASN A 1 122 ? 22.418 -5.503 -9.553 1.00 94.25 122 ASN A N 1
ATOM 964 C CA . ASN A 1 122 ? 23.878 -5.484 -9.700 1.00 94.25 122 ASN A CA 1
ATOM 965 C C . ASN A 1 122 ? 24.373 -5.640 -11.163 1.00 94.25 122 ASN A C 1
ATOM 967 O O . ASN A 1 122 ? 25.490 -6.101 -11.415 1.00 94.25 122 ASN A O 1
ATOM 971 N N . GLY A 1 123 ? 23.556 -5.215 -12.130 1.00 92.56 123 GLY A N 1
ATOM 972 C CA . GLY A 1 123 ? 23.931 -5.100 -13.537 1.00 92.56 123 GLY A CA 1
ATOM 973 C C . GLY A 1 123 ? 25.017 -4.037 -13.792 1.00 92.56 123 GLY A C 1
ATOM 974 O O . GLY A 1 123 ? 25.286 -3.174 -12.941 1.00 92.56 123 GLY A O 1
ATOM 975 N N . PRO A 1 124 ? 25.670 -4.069 -14.970 1.00 93.62 124 PRO A N 1
ATOM 976 C CA . PRO A 1 124 ? 26.647 -3.059 -15.376 1.00 93.62 124 PRO A CA 1
ATOM 977 C C . PRO A 1 124 ? 25.967 -1.706 -15.631 1.00 93.62 124 PRO A C 1
ATOM 979 O O . PRO A 1 124 ? 24.827 -1.670 -16.075 1.00 93.62 124 PRO A O 1
ATOM 982 N N . SER A 1 125 ? 26.681 -0.586 -15.469 1.00 92.19 125 SER A N 1
ATOM 983 C CA . SER A 1 125 ? 26.120 0.772 -15.648 1.00 92.19 125 SER A CA 1
ATOM 984 C C . SER A 1 125 ? 25.432 0.999 -17.010 1.00 92.19 125 SER A C 1
ATOM 986 O O . SER A 1 125 ? 24.461 1.740 -17.130 1.00 92.19 125 SER A O 1
ATOM 988 N N . SER A 1 126 ? 25.875 0.295 -18.058 1.00 93.12 126 SER A N 1
ATOM 989 C CA . SER A 1 126 ? 25.237 0.315 -19.381 1.00 93.12 126 SER A CA 1
ATOM 990 C C . SER A 1 126 ? 23.814 -0.265 -19.417 1.00 93.12 126 SER A C 1
ATOM 992 O O . SER A 1 126 ? 23.086 0.023 -20.361 1.00 93.12 126 SER A O 1
ATOM 994 N N . ALA A 1 127 ? 23.409 -1.066 -18.425 1.00 92.31 127 ALA A N 1
ATOM 995 C CA . ALA A 1 127 ? 22.058 -1.619 -18.299 1.00 92.31 127 ALA A CA 1
ATOM 996 C C . ALA A 1 127 ? 21.041 -0.617 -17.716 1.00 92.31 127 ALA A C 1
ATOM 998 O O . ALA A 1 127 ? 19.835 -0.845 -17.835 1.00 92.31 127 ALA A O 1
ATOM 999 N N . TYR A 1 128 ? 21.509 0.487 -17.114 1.00 93.50 128 TYR A N 1
ATOM 1000 C CA . TYR A 1 128 ? 20.648 1.501 -16.494 1.00 93.50 128 TYR A CA 1
ATOM 1001 C C . TYR A 1 128 ? 20.384 2.712 -17.398 1.00 93.50 128 TYR A C 1
ATOM 1003 O O . TYR A 1 128 ? 19.298 3.269 -17.351 1.00 93.50 128 TYR A O 1
ATOM 1011 N N . SER A 1 129 ? 21.308 3.072 -18.295 1.00 91.31 129 SER A N 1
ATOM 1012 C CA . SER A 1 129 ? 21.219 4.331 -19.065 1.00 91.31 129 SER A CA 1
ATOM 1013 C C . SER A 1 129 ? 19.895 4.594 -19.817 1.00 91.31 129 SER A C 1
ATOM 1015 O O . SER A 1 129 ? 19.452 5.738 -19.876 1.00 91.31 129 SER A O 1
ATOM 1017 N N . ASP A 1 130 ? 19.238 3.567 -20.370 1.00 92.19 130 ASP A N 1
ATOM 1018 C CA . ASP A 1 130 ? 17.939 3.708 -21.056 1.00 92.19 130 ASP A CA 1
ATOM 1019 C C . ASP A 1 130 ? 16.757 3.819 -20.073 1.00 92.19 130 ASP A C 1
ATOM 1021 O O . ASP A 1 130 ? 15.835 4.604 -20.295 1.00 92.19 130 ASP A O 1
ATOM 1025 N N . ILE A 1 131 ? 16.796 3.083 -18.957 1.00 94.50 131 ILE A N 1
ATOM 1026 C CA . ILE A 1 131 ? 15.753 3.137 -17.923 1.00 94.50 131 ILE A CA 1
ATOM 1027 C C . ILE A 1 131 ? 15.857 4.421 -17.082 1.00 94.50 131 ILE A C 1
ATOM 1029 O O . ILE A 1 131 ? 14.828 5.014 -16.774 1.00 94.50 131 ILE A O 1
ATOM 1033 N N . GLU A 1 132 ? 17.067 4.923 -16.814 1.00 93.62 132 GLU A N 1
ATOM 1034 C CA . GLU A 1 132 ? 17.310 6.230 -16.184 1.00 93.62 132 GLU A CA 1
ATOM 1035 C C . GLU A 1 132 ? 16.817 7.380 -17.069 1.00 93.62 132 GLU A C 1
ATOM 1037 O O . GLU A 1 132 ? 16.129 8.272 -16.575 1.00 93.62 132 GLU A O 1
ATOM 1042 N N . ALA A 1 133 ? 17.076 7.327 -18.383 1.00 92.38 133 ALA A N 1
ATOM 1043 C CA . ALA A 1 133 ? 16.567 8.317 -19.334 1.00 92.38 133 ALA A CA 1
ATOM 1044 C C . ALA A 1 133 ? 15.030 8.318 -19.403 1.00 92.38 133 ALA A C 1
ATOM 1046 O O . ALA A 1 133 ? 14.410 9.360 -19.210 1.00 92.38 133 ALA A O 1
ATOM 1047 N N . LYS A 1 134 ? 14.397 7.150 -19.591 1.00 93.44 134 LYS A N 1
ATOM 1048 C CA . LYS A 1 134 ? 12.925 7.025 -19.642 1.00 93.44 134 LYS A CA 1
ATOM 1049 C C . LYS A 1 134 ? 12.238 7.374 -18.326 1.00 93.44 134 LYS A C 1
ATOM 1051 O O . LYS A 1 134 ? 11.101 7.844 -18.336 1.00 93.44 134 LYS A O 1
ATOM 1056 N N . CYS A 1 135 ? 12.897 7.099 -17.204 1.00 90.88 135 CYS A N 1
ATOM 1057 C CA . CYS A 1 135 ? 12.439 7.529 -15.893 1.00 90.88 135 CYS A CA 1
ATOM 1058 C C . CYS A 1 135 ? 12.531 9.050 -15.781 1.00 90.88 135 CYS A C 1
ATOM 1060 O O . CYS A 1 135 ? 11.541 9.680 -15.419 1.00 90.88 135 CYS A O 1
ATOM 1062 N N . GLY A 1 136 ? 13.656 9.648 -16.183 1.00 88.69 136 GLY A N 1
ATOM 1063 C CA . GLY A 1 136 ? 13.846 11.092 -16.112 1.00 88.69 136 GLY A CA 1
ATOM 1064 C C . GLY A 1 136 ? 12.888 11.888 -16.996 1.00 88.69 136 GLY A C 1
ATOM 1065 O O . GLY A 1 136 ? 12.268 12.843 -16.530 1.00 88.69 136 GLY A O 1
ATOM 1066 N N . ASP A 1 137 ? 12.662 11.418 -18.226 1.00 89.12 137 ASP A N 1
ATOM 1067 C CA . ASP A 1 137 ? 11.641 11.941 -19.146 1.00 89.12 137 ASP A CA 1
ATOM 1068 C C . ASP A 1 137 ? 10.215 11.870 -18.564 1.00 89.12 137 ASP A C 1
ATOM 1070 O O . ASP A 1 137 ? 9.331 12.607 -19.000 1.00 89.12 137 ASP A O 1
ATOM 1074 N N . PHE A 1 138 ? 9.967 10.965 -17.610 1.00 88.12 138 PHE A N 1
ATOM 1075 C CA . PHE A 1 138 ? 8.659 10.767 -16.991 1.00 88.12 138 PHE A CA 1
ATOM 1076 C C . PHE A 1 138 ? 8.477 11.534 -15.675 1.00 88.12 138 PHE A C 1
ATOM 1078 O O . PHE A 1 138 ? 7.378 12.016 -15.414 1.00 88.12 138 PHE A O 1
ATOM 1085 N N . VAL A 1 139 ? 9.516 11.636 -14.838 1.00 81.88 139 VAL A N 1
ATOM 1086 C CA . VAL A 1 139 ? 9.436 12.341 -13.545 1.00 81.88 139 VAL A CA 1
ATOM 1087 C C . VAL A 1 139 ? 9.767 13.835 -13.638 1.00 81.88 139 VAL A C 1
ATOM 1089 O O . VAL A 1 139 ? 9.447 14.563 -12.701 1.00 81.88 139 VAL A O 1
ATOM 1092 N N . GLY A 1 140 ? 10.384 14.283 -14.739 1.00 79.38 140 GLY A N 1
ATOM 1093 C CA . GLY A 1 140 ? 10.772 15.680 -14.980 1.00 79.38 140 GLY A CA 1
ATOM 1094 C C . GLY A 1 140 ? 12.156 16.073 -14.432 1.00 79.38 140 GLY A C 1
ATOM 1095 O O . GLY A 1 140 ? 12.566 17.229 -14.549 1.00 79.38 140 GLY A O 1
ATOM 1096 N N . GLU A 1 141 ? 12.894 15.126 -13.849 1.00 80.38 141 GLU A N 1
ATOM 1097 C CA . GLU A 1 141 ? 14.219 15.297 -13.231 1.00 80.38 141 GLU A CA 1
ATOM 1098 C C . GLU A 1 141 ? 15.075 14.024 -13.387 1.00 80.38 141 GLU A C 1
ATOM 1100 O O . GLU A 1 141 ? 14.590 13.010 -13.870 1.00 80.38 141 GLU A O 1
ATOM 1105 N N . SER A 1 142 ? 16.362 14.037 -13.031 1.00 80.50 142 SER A N 1
ATOM 1106 C CA . SER A 1 142 ? 17.235 12.861 -13.199 1.00 80.50 142 SER A CA 1
ATOM 1107 C C . SER A 1 142 ? 16.884 11.719 -12.235 1.00 80.50 142 SER A C 1
ATOM 1109 O O . SER A 1 142 ? 16.940 11.896 -11.019 1.00 80.50 142 SER A O 1
ATOM 1111 N N . CYS A 1 143 ? 16.611 10.524 -12.768 1.00 82.88 143 CYS A N 1
ATOM 1112 C CA . CYS A 1 143 ? 16.479 9.306 -11.968 1.00 82.88 143 CYS A CA 1
ATOM 1113 C C . CYS A 1 143 ? 17.836 8.615 -11.775 1.00 82.88 143 CYS A C 1
ATOM 1115 O O . CYS A 1 143 ? 18.225 7.792 -12.600 1.00 82.88 143 CYS A O 1
ATOM 1117 N N . ASP A 1 144 ? 18.519 8.894 -10.665 1.00 82.56 144 ASP A N 1
ATOM 1118 C CA . ASP A 1 144 ? 19.752 8.195 -10.279 1.00 82.56 144 ASP A CA 1
ATOM 1119 C C . ASP A 1 144 ? 19.401 6.853 -9.601 1.00 82.56 144 ASP A C 1
ATOM 1121 O O . ASP A 1 144 ? 19.242 6.777 -8.378 1.00 82.56 144 ASP A O 1
ATOM 1125 N N . GLY A 1 145 ? 19.202 5.799 -10.402 1.00 86.00 145 GLY A N 1
ATOM 1126 C CA . GLY A 1 145 ? 18.744 4.481 -9.933 1.00 86.00 145 GLY A CA 1
ATOM 1127 C C . GLY A 1 145 ? 19.850 3.433 -9.774 1.00 86.00 145 GLY A C 1
ATOM 1128 O O . GLY A 1 145 ? 19.674 2.462 -9.035 1.00 86.00 145 GLY A O 1
ATOM 1129 N N . GLU A 1 146 ? 21.003 3.619 -10.427 1.00 91.00 146 GLU A N 1
ATOM 1130 C CA . GLU A 1 146 ? 22.116 2.655 -10.429 1.00 91.00 146 GLU A CA 1
ATOM 1131 C C . GLU A 1 146 ? 22.590 2.231 -9.020 1.00 91.00 146 GLU A C 1
ATOM 1133 O O . GLU A 1 146 ? 22.923 1.061 -8.804 1.00 91.00 146 GLU A O 1
ATOM 1138 N N . ALA A 1 147 ? 22.639 3.144 -8.042 1.00 88.81 147 ALA A N 1
ATOM 1139 C CA . ALA A 1 147 ? 23.128 2.814 -6.699 1.00 88.81 147 ALA A CA 1
ATOM 1140 C C . ALA A 1 147 ? 22.157 1.884 -5.945 1.00 88.81 147 ALA A C 1
ATOM 1142 O O . ALA A 1 147 ? 22.584 0.913 -5.317 1.00 88.81 147 ALA A O 1
ATOM 1143 N N . GLN A 1 148 ? 20.855 2.135 -6.075 1.00 89.62 148 GLN A N 1
ATOM 1144 C CA . GLN A 1 148 ? 19.766 1.347 -5.506 1.00 89.62 148 GLN A CA 1
ATOM 1145 C C . GLN A 1 148 ? 19.681 -0.020 -6.200 1.00 89.62 148 GLN A C 1
ATOM 1147 O O . GLN A 1 148 ? 19.546 -1.032 -5.520 1.00 89.62 148 GLN A O 1
ATOM 1152 N N . ALA A 1 149 ? 19.876 -0.082 -7.523 1.00 90.62 149 ALA A N 1
ATOM 1153 C CA . ALA A 1 149 ? 19.944 -1.337 -8.282 1.00 90.62 149 ALA A CA 1
ATOM 1154 C C . ALA A 1 149 ? 21.141 -2.222 -7.885 1.00 90.62 149 ALA A C 1
ATOM 1156 O O . ALA A 1 149 ? 21.043 -3.449 -7.870 1.00 90.62 149 ALA A O 1
ATOM 1157 N N . LYS A 1 150 ? 22.272 -1.610 -7.513 1.00 90.94 150 LYS A N 1
ATOM 1158 C CA . LYS A 1 150 ? 23.447 -2.320 -6.977 1.00 90.94 150 LYS A CA 1
ATOM 1159 C C . LYS A 1 150 ? 23.276 -2.771 -5.528 1.00 90.94 150 LYS A C 1
ATOM 1161 O O . LYS A 1 150 ? 23.818 -3.809 -5.156 1.00 90.94 150 LYS A O 1
ATOM 1166 N N . GLN A 1 151 ? 22.540 -2.014 -4.715 1.00 88.94 151 GLN A N 1
ATOM 1167 C CA . GLN A 1 151 ? 22.197 -2.415 -3.349 1.00 88.94 151 GLN A CA 1
ATOM 1168 C C . GLN A 1 151 ? 21.167 -3.557 -3.349 1.00 88.94 151 GLN A C 1
ATOM 1170 O O . GLN A 1 151 ? 21.367 -4.563 -2.666 1.00 88.94 151 GLN A O 1
ATOM 1175 N N . GLY A 1 152 ? 20.109 -3.417 -4.150 1.00 86.81 152 GLY A N 1
ATOM 1176 C CA . GLY A 1 152 ? 18.961 -4.317 -4.208 1.00 86.81 152 GLY A CA 1
ATOM 1177 C C . GLY A 1 152 ? 18.073 -4.274 -2.959 1.00 86.81 152 GLY A C 1
ATOM 1178 O O . GLY A 1 152 ? 18.389 -3.639 -1.951 1.00 86.81 152 GLY A O 1
ATOM 1179 N N . GLY A 1 153 ? 16.946 -4.981 -3.034 1.00 80.69 153 GLY A N 1
ATOM 1180 C CA . GLY A 1 153 ? 15.980 -5.130 -1.943 1.00 80.69 153 GLY A CA 1
ATOM 1181 C C . GLY A 1 153 ? 15.133 -3.883 -1.674 1.00 80.69 153 GLY A C 1
ATOM 1182 O O . GLY A 1 153 ? 14.653 -3.718 -0.555 1.00 80.69 153 GLY A O 1
ATOM 1183 N N . GLN A 1 154 ? 14.970 -2.997 -2.662 1.00 80.38 154 GLN A N 1
ATOM 1184 C CA . GLN A 1 154 ? 14.163 -1.779 -2.540 1.00 80.38 154 GLN A CA 1
ATOM 1185 C C . GLN A 1 154 ? 13.019 -1.777 -3.552 1.00 80.38 154 GLN A C 1
ATOM 1187 O O . GLN A 1 154 ? 13.207 -2.010 -4.744 1.00 80.38 154 GLN A O 1
ATOM 1192 N N . TYR A 1 155 ? 11.831 -1.465 -3.060 1.00 81.94 155 TYR A N 1
ATOM 1193 C CA . TYR A 1 155 ? 10.598 -1.351 -3.824 1.00 81.94 155 TYR A CA 1
ATOM 1194 C C . TYR A 1 155 ? 9.904 -0.089 -3.316 1.00 81.94 155 TYR A C 1
ATOM 1196 O O . TYR A 1 155 ? 9.961 0.176 -2.113 1.00 81.94 155 TYR A O 1
ATOM 1204 N N . TYR A 1 156 ? 9.401 0.747 -4.223 1.00 79.56 156 TYR A N 1
ATOM 1205 C CA . TYR A 1 156 ? 8.619 1.931 -3.858 1.00 79.56 156 TYR A CA 1
ATOM 1206 C C . TYR A 1 156 ? 7.858 2.504 -5.059 1.00 79.56 156 TYR A C 1
ATOM 1208 O O . TYR A 1 156 ? 8.370 2.566 -6.181 1.00 79.56 156 TYR A O 1
ATOM 1216 N N . VAL A 1 157 ? 6.679 3.066 -4.808 1.00 72.44 157 VAL A N 1
ATOM 1217 C CA . VAL A 1 157 ? 6.051 4.050 -5.699 1.00 72.44 157 VAL A CA 1
ATOM 1218 C C . VAL A 1 157 ? 6.481 5.444 -5.281 1.00 72.44 157 VAL A C 1
ATOM 1220 O O . VAL A 1 157 ? 6.151 5.893 -4.182 1.00 72.44 157 VAL A O 1
ATOM 1223 N N . SER A 1 158 ? 7.154 6.184 -6.166 1.00 63.81 158 SER A N 1
ATOM 1224 C CA . SER A 1 158 ? 7.356 7.626 -5.973 1.00 63.81 158 SER A CA 1
ATOM 1225 C C . SER A 1 158 ? 6.179 8.391 -6.600 1.00 63.81 158 SER A C 1
ATOM 1227 O O . SER A 1 158 ? 5.031 7.976 -6.446 1.00 63.81 158 SER A O 1
ATOM 1229 N N . GLY A 1 159 ? 6.362 9.546 -7.221 1.00 57.50 159 GLY A N 1
ATOM 1230 C CA . GLY A 1 159 ? 5.238 10.286 -7.798 1.00 57.50 159 GLY A CA 1
ATOM 1231 C C . GLY A 1 159 ? 5.733 11.391 -8.699 1.00 57.50 159 GLY A C 1
ATOM 1232 O O . GLY A 1 159 ? 6.586 12.162 -8.269 1.00 57.50 159 GLY A O 1
ATOM 1233 N N . THR A 1 160 ? 5.188 11.505 -9.911 1.00 56.25 160 THR A N 1
ATOM 1234 C CA . THR A 1 160 ? 5.551 12.614 -10.798 1.00 56.25 160 THR A CA 1
ATOM 1235 C C . THR A 1 160 ? 4.907 13.893 -10.250 1.00 56.25 160 THR A C 1
ATOM 1237 O O . THR A 1 160 ? 3.695 14.123 -10.363 1.00 56.25 160 THR A O 1
ATOM 1240 N N . ARG A 1 161 ? 5.717 14.730 -9.586 1.00 55.94 161 ARG A N 1
ATOM 1241 C CA . ARG A 1 161 ? 5.302 16.003 -8.956 1.00 55.94 161 ARG A CA 1
ATOM 1242 C C . ARG A 1 161 ? 5.166 17.130 -9.989 1.00 55.94 161 ARG A C 1
ATOM 1244 O O . ARG A 1 161 ? 5.502 18.282 -9.727 1.00 55.94 161 ARG A O 1
ATOM 1251 N N . ASP A 1 162 ? 4.696 16.789 -11.181 1.00 46.81 162 ASP A N 1
ATOM 1252 C CA . ASP A 1 162 ? 5.197 17.406 -12.409 1.00 46.81 162 ASP A CA 1
ATOM 1253 C C . ASP A 1 162 ? 4.426 18.651 -12.874 1.00 46.81 162 ASP A C 1
ATOM 1255 O O . ASP A 1 162 ? 4.418 19.015 -14.042 1.00 46.81 162 ASP A O 1
ATOM 1259 N N . ASN A 1 163 ? 3.752 19.337 -11.949 1.00 46.06 163 ASN A N 1
ATOM 1260 C CA . ASN A 1 163 ? 3.346 20.723 -12.152 1.00 46.06 163 ASN A CA 1
ATOM 1261 C C . ASN A 1 163 ? 3.322 21.468 -10.807 1.00 46.06 163 ASN A C 1
ATOM 1263 O O . ASN A 1 163 ? 2.357 21.338 -10.052 1.00 46.06 163 ASN A O 1
ATOM 1267 N N . CYS A 1 164 ? 4.308 22.342 -10.557 1.00 43.94 164 CYS A N 1
ATOM 1268 C CA . CYS A 1 164 ? 4.207 23.425 -9.562 1.00 43.94 164 CYS A CA 1
ATOM 1269 C C . CYS A 1 164 ? 3.163 24.477 -10.022 1.00 43.94 164 CYS A C 1
ATOM 1271 O O . CYS A 1 164 ? 3.479 25.661 -10.165 1.00 43.94 164 CYS A O 1
ATOM 1273 N N . VAL A 1 165 ? 1.898 24.086 -10.242 1.00 42.22 165 VAL A N 1
ATOM 1274 C CA . VAL A 1 165 ? 0.800 25.059 -10.343 1.00 42.22 165 VAL A CA 1
ATOM 1275 C C . VAL A 1 165 ? 0.683 25.716 -8.972 1.00 42.22 165 VAL A C 1
ATOM 1277 O O . VAL A 1 165 ? 0.512 25.043 -7.957 1.00 42.22 165 VAL A O 1
ATOM 1280 N N . CYS A 1 166 ? 0.858 27.037 -8.921 1.00 48.31 166 CYS A N 1
ATOM 1281 C CA . CYS A 1 166 ? 0.665 27.825 -7.701 1.00 48.31 166 CYS A CA 1
ATOM 1282 C C . CYS A 1 166 ? 1.477 27.355 -6.466 1.00 48.31 166 CYS A C 1
ATOM 1284 O O . CYS A 1 166 ? 1.053 27.585 -5.331 1.00 48.31 166 CYS A O 1
ATOM 1286 N N . ASN A 1 167 ? 2.656 26.755 -6.684 1.00 48.66 167 ASN A N 1
ATOM 1287 C CA . ASN A 1 167 ? 3.542 26.176 -5.662 1.00 48.66 167 ASN A CA 1
ATOM 1288 C C . ASN A 1 167 ? 2.926 25.011 -4.853 1.00 48.66 167 ASN A C 1
ATOM 1290 O O . ASN A 1 167 ? 2.978 24.996 -3.618 1.00 48.66 167 ASN A O 1
ATOM 1294 N N . LYS A 1 168 ? 2.342 24.032 -5.559 1.00 52.28 168 LYS A N 1
ATOM 1295 C CA . LYS A 1 168 ? 1.729 22.816 -4.996 1.00 52.28 168 LYS A CA 1
ATOM 1296 C C . LYS A 1 168 ? 2.276 21.556 -5.661 1.00 52.28 168 LYS A C 1
ATOM 1298 O O . LYS A 1 168 ? 2.429 21.529 -6.876 1.00 52.28 168 LYS A O 1
ATOM 1303 N N . ALA A 1 169 ? 2.516 20.507 -4.876 1.00 57.56 169 ALA A N 1
ATOM 1304 C CA . ALA A 1 169 ? 2.816 19.179 -5.402 1.00 57.56 169 ALA A CA 1
ATOM 1305 C C . ALA A 1 169 ? 1.501 18.442 -5.694 1.00 57.56 169 ALA A C 1
ATOM 1307 O O . ALA A 1 169 ? 0.757 18.113 -4.773 1.00 57.56 169 ALA A O 1
ATOM 1308 N N . THR A 1 170 ? 1.226 18.200 -6.974 1.00 71.25 170 THR A N 1
ATOM 1309 C CA . THR A 1 170 ? 0.085 17.402 -7.447 1.00 71.25 170 THR A CA 1
ATOM 1310 C C . THR A 1 170 ? 0.618 16.105 -8.040 1.00 71.25 170 THR A C 1
ATOM 1312 O O . THR A 1 170 ? 1.539 16.158 -8.855 1.00 71.25 170 THR A O 1
ATOM 1315 N N . TYR A 1 171 ? 0.055 14.951 -7.675 1.00 76.75 171 TYR A N 1
ATOM 1316 C CA . TYR A 1 171 ? 0.395 13.695 -8.346 1.00 76.75 171 TYR A CA 1
ATOM 1317 C C . TYR A 1 171 ? -0.213 13.672 -9.749 1.00 76.75 171 TYR A C 1
ATOM 1319 O O . TYR A 1 171 ? -1.431 13.641 -9.913 1.00 76.75 171 TYR A O 1
ATOM 1327 N N . THR A 1 172 ? 0.644 13.698 -10.768 1.00 83.00 172 THR A N 1
ATOM 1328 C CA . THR A 1 172 ? 0.221 13.651 -12.182 1.00 83.00 172 THR A CA 1
ATOM 1329 C C . THR A 1 172 ? 0.402 12.267 -12.811 1.00 83.00 172 THR A C 1
ATOM 1331 O O . THR A 1 172 ? -0.107 12.006 -13.899 1.00 83.00 172 THR A O 1
ATOM 1334 N N . GLY A 1 173 ? 1.092 11.368 -12.111 1.00 88.19 173 GLY A N 1
ATOM 1335 C CA . GLY A 1 173 ? 1.442 10.020 -12.532 1.00 88.19 173 GLY A CA 1
ATOM 1336 C C . GLY A 1 173 ? 2.180 9.267 -11.422 1.00 88.19 173 GLY A C 1
ATOM 1337 O O . GLY A 1 173 ? 2.647 9.863 -10.444 1.00 88.19 173 GLY A O 1
ATOM 1338 N N . SER A 1 174 ? 2.265 7.944 -11.567 1.00 89.81 174 SER A N 1
ATOM 1339 C CA . SER A 1 174 ? 2.870 7.037 -10.580 1.00 89.81 174 SER A CA 1
ATOM 1340 C C . SER A 1 174 ? 4.020 6.224 -11.192 1.00 89.81 174 SER A C 1
ATOM 1342 O O . SER A 1 174 ? 3.767 5.259 -11.914 1.00 89.81 174 SER A O 1
ATOM 1344 N N . PRO A 1 175 ? 5.283 6.594 -10.921 1.00 90.50 175 PRO A N 1
ATOM 1345 C CA . PRO A 1 175 ? 6.451 5.759 -11.166 1.00 90.50 175 PRO A CA 1
ATOM 1346 C C . PRO A 1 175 ? 6.574 4.714 -10.047 1.00 90.50 175 PRO A C 1
ATOM 1348 O O . PRO A 1 175 ? 6.679 5.044 -8.863 1.00 90.50 175 PRO A O 1
ATOM 1351 N N . VAL A 1 176 ? 6.539 3.446 -10.433 1.00 93.50 176 VAL A N 1
ATOM 1352 C CA . VAL A 1 176 ? 6.611 2.263 -9.569 1.00 93.50 176 VAL A CA 1
ATOM 1353 C C . VAL A 1 176 ? 7.977 1.623 -9.802 1.00 93.50 176 VAL A C 1
ATOM 1355 O O . VAL A 1 176 ? 8.274 1.245 -10.933 1.00 93.50 176 VAL A O 1
ATOM 1358 N N . HIS A 1 177 ? 8.829 1.527 -8.783 1.00 93.88 177 HIS A N 1
ATOM 1359 C CA . HIS A 1 177 ? 10.207 1.052 -8.931 1.00 93.88 177 HIS A CA 1
ATOM 1360 C C . HIS A 1 177 ? 10.432 -0.303 -8.258 1.00 93.88 177 HIS A C 1
ATOM 1362 O O . HIS A 1 177 ? 10.079 -0.494 -7.096 1.00 93.88 177 HIS A O 1
ATOM 1368 N N . PHE A 1 178 ? 11.105 -1.203 -8.977 1.00 94.88 178 PHE A N 1
ATOM 1369 C CA . PHE A 1 178 ? 11.535 -2.514 -8.496 1.00 94.88 178 PHE A CA 1
ATOM 1370 C C . PHE A 1 178 ? 13.056 -2.631 -8.601 1.00 94.88 178 PHE A C 1
ATOM 1372 O O . PHE A 1 178 ? 13.589 -2.776 -9.703 1.00 94.88 178 PHE A O 1
ATOM 1379 N N . PHE A 1 179 ? 13.745 -2.600 -7.461 1.00 93.12 179 PHE A N 1
ATOM 1380 C CA . PHE A 1 179 ? 15.176 -2.877 -7.331 1.00 93.12 179 PHE A CA 1
ATOM 1381 C C . PHE A 1 179 ? 15.355 -4.207 -6.574 1.00 93.12 179 PHE A C 1
ATOM 1383 O O . PHE A 1 179 ? 15.634 -4.193 -5.370 1.00 93.12 179 PHE A O 1
ATOM 1390 N N . PRO A 1 180 ? 15.156 -5.368 -7.227 1.00 92.62 180 PRO A N 1
ATOM 1391 C CA . PRO A 1 180 ? 15.311 -6.670 -6.587 1.00 92.62 180 PRO A CA 1
ATOM 1392 C C . PRO A 1 180 ? 16.715 -6.882 -6.023 1.00 92.62 180 PRO A C 1
ATOM 1394 O O . PRO A 1 180 ? 17.688 -6.272 -6.459 1.00 92.62 180 PRO A O 1
ATOM 1397 N N . SER A 1 181 ? 16.820 -7.753 -5.024 1.00 91.62 181 SER A N 1
ATOM 1398 C CA . SER A 1 181 ? 18.087 -8.263 -4.500 1.00 91.62 181 SER A CA 1
ATOM 1399 C C . SER A 1 181 ? 18.441 -9.616 -5.123 1.00 91.62 181 SER A C 1
ATOM 1401 O O . SER A 1 181 ? 17.588 -10.315 -5.664 1.00 91.62 181 SER A O 1
ATOM 1403 N N . GLY A 1 182 ? 19.690 -10.060 -4.965 1.00 89.69 182 GLY A N 1
ATOM 1404 C CA . GLY A 1 182 ? 20.113 -11.403 -5.389 1.00 89.69 182 GLY A CA 1
ATOM 1405 C C . GLY A 1 182 ? 19.482 -12.564 -4.603 1.00 89.69 182 GLY A C 1
ATOM 1406 O O . GLY A 1 182 ? 19.761 -13.718 -4.920 1.00 89.69 182 GLY A O 1
ATOM 1407 N N . GLY A 1 183 ? 18.682 -12.276 -3.568 1.00 89.50 183 GLY A N 1
ATOM 1408 C CA . GLY A 1 183 ? 17.880 -13.259 -2.834 1.00 89.50 183 GLY A CA 1
ATOM 1409 C C . GLY A 1 183 ? 16.388 -13.232 -3.182 1.00 89.50 183 GLY A C 1
ATOM 1410 O O . GLY A 1 183 ? 15.648 -14.075 -2.679 1.00 89.50 183 GLY A O 1
ATOM 1411 N N . ASP A 1 184 ? 15.940 -12.284 -4.012 1.00 91.50 184 ASP A N 1
ATOM 1412 C CA . ASP A 1 184 ? 14.540 -12.186 -4.416 1.00 91.50 184 ASP A CA 1
ATOM 1413 C C . ASP A 1 184 ? 14.155 -13.241 -5.454 1.00 91.50 184 ASP A C 1
ATOM 1415 O O . ASP A 1 184 ? 14.961 -13.719 -6.252 1.00 91.50 184 ASP A O 1
ATOM 1419 N N . THR A 1 185 ? 12.875 -13.593 -5.441 1.00 91.88 185 THR A N 1
ATOM 1420 C CA . THR A 1 185 ? 12.266 -14.585 -6.326 1.00 91.88 185 THR A CA 1
ATOM 1421 C C . THR A 1 185 ? 11.168 -13.931 -7.152 1.00 91.88 185 THR A C 1
ATOM 1423 O O . THR A 1 185 ? 10.663 -12.865 -6.802 1.00 91.88 185 THR A O 1
ATOM 1426 N N . ALA A 1 186 ? 10.729 -14.593 -8.222 1.00 92.88 186 ALA A N 1
ATOM 1427 C CA . ALA A 1 186 ? 9.569 -14.140 -8.984 1.00 92.88 186 ALA A CA 1
ATOM 1428 C C . ALA A 1 186 ? 8.306 -13.991 -8.100 1.00 92.88 186 ALA A C 1
ATOM 1430 O O . ALA A 1 186 ? 7.507 -13.087 -8.330 1.00 92.88 186 ALA A O 1
ATOM 1431 N N . THR A 1 187 ? 8.156 -14.816 -7.053 1.00 89.56 187 THR A N 1
ATOM 1432 C CA . THR A 1 187 ? 7.055 -14.723 -6.078 1.00 89.56 187 THR A CA 1
ATOM 1433 C C . THR A 1 187 ? 7.195 -13.518 -5.144 1.00 89.56 187 THR A C 1
ATOM 1435 O O . THR A 1 187 ? 6.228 -12.778 -4.995 1.00 89.56 187 THR A O 1
ATOM 1438 N N . SER A 1 188 ? 8.376 -13.261 -4.559 1.00 88.81 188 SER A N 1
ATOM 1439 C CA . SER A 1 188 ? 8.563 -12.082 -3.687 1.00 88.81 188 SER A CA 1
ATOM 1440 C C . SER A 1 188 ? 8.453 -10.770 -4.470 1.00 88.81 188 SER A C 1
ATOM 1442 O O . SER A 1 188 ? 7.884 -9.800 -3.976 1.00 88.81 188 SER A O 1
ATOM 1444 N N . ALA A 1 189 ? 8.901 -10.751 -5.728 1.00 91.81 189 ALA A N 1
ATOM 1445 C CA . ALA A 1 189 ? 8.693 -9.620 -6.626 1.00 91.81 189 ALA A CA 1
ATOM 1446 C C . ALA A 1 189 ? 7.206 -9.395 -6.970 1.00 91.81 189 ALA A C 1
ATOM 1448 O O . ALA A 1 189 ? 6.780 -8.247 -7.084 1.00 91.81 189 ALA A O 1
ATOM 1449 N N . ALA A 1 190 ? 6.405 -10.460 -7.096 1.00 94.25 190 ALA A N 1
ATOM 1450 C CA . ALA A 1 190 ? 4.959 -10.362 -7.312 1.00 94.25 190 ALA A CA 1
ATOM 1451 C C . ALA A 1 190 ? 4.204 -9.853 -6.071 1.00 94.25 190 ALA A C 1
ATOM 1453 O O . ALA A 1 190 ? 3.319 -9.013 -6.198 1.00 94.25 190 ALA A O 1
ATOM 1454 N N . GLU A 1 191 ? 4.582 -10.308 -4.872 1.00 91.81 191 GLU A N 1
ATOM 1455 C CA . GLU A 1 191 ? 4.065 -9.792 -3.594 1.00 91.81 191 GLU A CA 1
ATOM 1456 C C . GLU A 1 191 ? 4.348 -8.285 -3.470 1.00 91.81 191 GLU A C 1
ATOM 1458 O O . GLU A 1 191 ? 3.433 -7.487 -3.257 1.00 91.81 191 GLU A O 1
ATOM 1463 N N . ARG A 1 192 ? 5.588 -7.862 -3.757 1.00 92.00 192 ARG A N 1
ATOM 1464 C CA . ARG A 1 192 ? 5.943 -6.436 -3.824 1.00 92.00 192 ARG A CA 1
ATOM 1465 C C . ARG A 1 192 ? 5.206 -5.684 -4.922 1.00 92.00 192 ARG A C 1
ATOM 1467 O O . ARG A 1 192 ? 4.839 -4.535 -4.712 1.00 92.00 192 ARG A O 1
ATOM 1474 N N . ALA A 1 193 ? 4.916 -6.310 -6.058 1.00 95.44 193 ALA A N 1
ATOM 1475 C CA . ALA A 1 193 ? 4.102 -5.679 -7.090 1.00 95.44 193 ALA A CA 1
ATOM 1476 C C . ALA A 1 193 ? 2.655 -5.448 -6.632 1.00 95.44 193 ALA A C 1
ATOM 1478 O O . ALA A 1 193 ? 2.073 -4.424 -6.985 1.00 95.44 193 ALA A O 1
ATOM 1479 N N . VAL A 1 194 ? 2.097 -6.317 -5.781 1.00 95.94 194 VAL A N 1
ATOM 1480 C CA . VAL A 1 194 ? 0.798 -6.065 -5.140 1.00 95.94 194 VAL A CA 1
ATOM 1481 C C . VAL A 1 194 ? 0.860 -4.873 -4.179 1.00 95.94 194 VAL A C 1
ATOM 1483 O O . VAL A 1 194 ? -0.021 -4.006 -4.238 1.00 95.94 194 VAL A O 1
ATOM 1486 N N . HIS A 1 195 ? 1.893 -4.803 -3.332 1.00 94.75 195 HIS A N 1
ATOM 1487 C CA . HIS A 1 195 ? 2.110 -3.685 -2.400 1.00 94.75 195 HIS A CA 1
ATOM 1488 C C . HIS A 1 195 ? 2.254 -2.358 -3.157 1.00 94.75 195 HIS A C 1
ATOM 1490 O O . HIS A 1 195 ? 1.437 -1.448 -3.011 1.00 94.75 195 HIS A O 1
ATOM 1496 N N . GLU A 1 196 ? 3.227 -2.270 -4.063 1.00 94.50 196 GLU A N 1
ATOM 1497 C CA . GLU A 1 196 ? 3.527 -1.027 -4.769 1.00 94.50 196 GLU A CA 1
ATOM 1498 C C . GLU A 1 196 ? 2.396 -0.606 -5.717 1.00 94.50 196 GLU A C 1
ATOM 1500 O O . GLU A 1 196 ? 1.967 0.549 -5.714 1.00 94.50 196 GLU A O 1
ATOM 1505 N N . TYR A 1 197 ? 1.810 -1.520 -6.494 1.00 95.88 197 TYR A N 1
ATOM 1506 C CA . TYR A 1 197 ? 0.711 -1.140 -7.387 1.00 95.88 197 TYR A CA 1
ATOM 1507 C C . TYR A 1 197 ? -0.566 -0.741 -6.610 1.00 95.88 197 TYR A C 1
ATOM 1509 O O . TYR A 1 197 ? -1.361 0.068 -7.102 1.00 95.88 197 TYR A O 1
ATOM 1517 N N . THR A 1 198 ? -0.726 -1.182 -5.350 1.00 96.06 198 THR A N 1
ATOM 1518 C CA . THR A 1 198 ? -1.728 -0.606 -4.431 1.00 96.06 198 THR A CA 1
ATOM 1519 C C . THR A 1 198 ? -1.453 0.878 -4.169 1.00 96.06 198 THR A C 1
ATOM 1521 O O . THR A 1 198 ? -2.387 1.680 -4.226 1.00 96.06 198 THR A O 1
ATOM 1524 N N . HIS A 1 199 ? -0.204 1.296 -3.946 1.00 93.19 199 HIS A N 1
ATOM 1525 C CA . HIS A 1 199 ? 0.118 2.716 -3.765 1.00 93.19 199 HIS A CA 1
ATOM 1526 C C . HIS A 1 199 ? -0.155 3.558 -5.015 1.00 93.19 199 HIS A C 1
ATOM 1528 O O . HIS A 1 199 ? -0.647 4.681 -4.886 1.00 93.19 199 HIS A O 1
ATOM 1534 N N . ALA A 1 200 ? 0.096 3.036 -6.221 1.00 93.19 200 ALA A N 1
ATOM 1535 C CA . ALA A 1 200 ? -0.279 3.724 -7.463 1.00 93.19 200 ALA A CA 1
ATOM 1536 C C . ALA A 1 200 ? -1.801 3.975 -7.528 1.00 93.19 200 ALA A C 1
ATOM 1538 O O . ALA A 1 200 ? -2.249 5.069 -7.887 1.00 93.19 200 ALA A O 1
ATOM 1539 N N . PHE A 1 201 ? -2.607 3.002 -7.085 1.00 94.00 201 PHE A N 1
ATOM 1540 C CA . PHE A 1 201 ? -4.039 3.203 -6.881 1.00 94.00 201 PHE A CA 1
ATOM 1541 C C . PHE A 1 201 ? -4.333 4.255 -5.804 1.00 94.00 201 PHE A C 1
ATOM 1543 O O . PHE A 1 201 ? -5.057 5.207 -6.091 1.00 94.00 201 PHE A O 1
ATOM 1550 N N . GLN A 1 202 ? -3.778 4.148 -4.596 1.00 91.94 202 GLN A N 1
ATOM 1551 C CA . GLN A 1 202 ? -4.068 5.078 -3.494 1.00 91.94 202 GLN A CA 1
ATOM 1552 C C . GLN A 1 202 ? -3.733 6.535 -3.872 1.00 91.94 202 GLN A C 1
ATOM 1554 O O . GLN A 1 202 ? -4.541 7.438 -3.643 1.00 91.94 202 GLN A O 1
ATOM 1559 N N . LYS A 1 203 ? -2.605 6.771 -4.558 1.00 86.12 203 LYS A N 1
ATOM 1560 C CA . LYS A 1 203 ? -2.189 8.103 -5.044 1.00 86.12 203 LYS A CA 1
ATOM 1561 C C . LYS A 1 203 ? -3.121 8.693 -6.102 1.00 86.12 203 LYS A C 1
ATOM 1563 O O . LYS A 1 203 ? -3.208 9.915 -6.216 1.00 86.12 203 LYS A O 1
ATOM 1568 N N . SER A 1 204 ? -3.879 7.871 -6.830 1.00 88.31 204 SER A N 1
ATOM 1569 C CA . SER A 1 204 ? -4.930 8.361 -7.737 1.00 88.31 204 SER A CA 1
ATOM 1570 C C . SER A 1 204 ? -6.176 8.889 -7.016 1.00 88.31 204 SER A C 1
ATOM 1572 O O . SER A 1 204 ? -6.982 9.601 -7.609 1.00 88.31 204 SER A O 1
ATOM 1574 N N . ARG A 1 205 ? -6.357 8.552 -5.732 1.00 85.06 205 ARG A N 1
ATOM 1575 C CA . ARG A 1 205 ? -7.553 8.916 -4.952 1.00 85.06 205 ARG A CA 1
ATOM 1576 C C . ARG A 1 205 ? -7.417 10.248 -4.220 1.00 85.06 205 ARG A C 1
ATOM 1578 O O . ARG A 1 205 ? -8.421 10.903 -3.955 1.00 85.06 205 ARG A O 1
ATOM 1585 N N . GLY A 1 206 ? -6.178 10.684 -4.005 1.00 68.06 206 GLY A N 1
ATOM 1586 C CA . GLY A 1 206 ? -5.840 12.020 -3.532 1.00 68.06 206 GLY A CA 1
ATOM 1587 C C . GLY A 1 206 ? -6.091 12.264 -2.041 1.00 68.06 206 GLY A C 1
ATOM 1588 O O . GLY A 1 206 ? -6.605 11.425 -1.300 1.00 68.06 206 GLY A O 1
ATOM 1589 N N . GLY A 1 207 ? -5.706 13.467 -1.614 1.00 70.06 207 GLY A N 1
ATOM 1590 C CA . GLY A 1 207 ? -5.644 13.872 -0.213 1.00 70.06 207 GLY A CA 1
ATOM 1591 C C . GLY A 1 207 ? -4.431 13.276 0.515 1.00 70.06 207 GLY A C 1
ATOM 1592 O O . GLY A 1 207 ? -3.902 12.247 0.093 1.00 70.06 207 GLY A O 1
ATOM 1593 N N . PRO A 1 208 ? -3.980 13.900 1.613 1.00 71.88 208 PRO A N 1
ATOM 1594 C CA . PRO A 1 208 ? -3.055 13.256 2.528 1.00 71.88 208 PRO A CA 1
ATOM 1595 C C . PRO A 1 208 ? -3.834 12.205 3.326 1.00 71.88 208 PRO A C 1
ATOM 1597 O O . PRO A 1 208 ? -4.849 12.509 3.956 1.00 71.88 208 PRO A O 1
ATOM 1600 N N . GLN A 1 209 ? -3.361 10.967 3.273 1.00 83.50 209 GLN A N 1
ATOM 1601 C CA . GLN A 1 209 ? -3.883 9.840 4.043 1.00 83.50 209 GLN A CA 1
ATOM 1602 C C . GLN A 1 209 ? -2.919 9.540 5.192 1.00 83.50 209 GLN A C 1
ATOM 1604 O O . GLN A 1 209 ? -1.725 9.808 5.037 1.00 83.50 209 GLN A O 1
ATOM 1609 N N . PRO A 1 210 ? -3.390 9.005 6.330 1.00 85.94 210 PRO A N 1
ATOM 1610 C CA . PRO A 1 210 ? -2.484 8.624 7.401 1.00 85.94 210 PRO A CA 1
ATOM 1611 C C . PRO A 1 210 ? -1.621 7.432 6.961 1.00 85.94 210 PRO A C 1
ATOM 1613 O O . PRO A 1 210 ? -2.103 6.536 6.258 1.00 85.94 210 PRO A O 1
ATOM 1616 N N . ASN A 1 211 ? -0.348 7.404 7.361 1.00 84.69 211 ASN A N 1
ATOM 1617 C CA . ASN A 1 211 ? 0.634 6.451 6.821 1.00 84.69 211 ASN A CA 1
ATOM 1618 C C . ASN A 1 211 ? 0.231 4.992 7.078 1.00 84.69 211 ASN A C 1
ATOM 1620 O O . ASN A 1 211 ? 0.376 4.148 6.197 1.00 84.69 211 ASN A O 1
ATOM 1624 N N . TRP A 1 212 ? -0.369 4.704 8.241 1.00 89.19 212 TRP A N 1
ATOM 1625 C CA . TRP A 1 212 ? -0.868 3.366 8.585 1.00 89.19 212 TRP A CA 1
ATOM 1626 C C . TRP A 1 212 ? -1.941 2.849 7.615 1.00 89.19 212 TRP A C 1
ATOM 1628 O O . TRP A 1 212 ? -2.046 1.648 7.387 1.00 89.19 212 TRP A O 1
ATOM 1638 N N . MET A 1 213 ? -2.738 3.748 7.031 1.00 92.19 213 MET A N 1
ATOM 1639 C CA . MET A 1 213 ? -3.787 3.406 6.070 1.00 92.19 213 MET A CA 1
ATOM 1640 C C . MET A 1 213 ? -3.198 3.202 4.666 1.00 92.19 213 MET A C 1
ATOM 1642 O O . MET A 1 213 ? -3.667 2.344 3.920 1.00 92.19 213 MET A O 1
ATOM 1646 N N . MET A 1 214 ? -2.152 3.958 4.314 1.00 90.44 214 MET A N 1
ATOM 1647 C CA . MET A 1 214 ? -1.402 3.781 3.066 1.00 90.44 214 MET A CA 1
ATOM 1648 C C . MET A 1 214 ? -0.642 2.447 3.068 1.00 90.44 214 MET A C 1
ATOM 1650 O O . MET A 1 214 ? -0.987 1.550 2.297 1.00 90.44 214 MET A O 1
ATOM 1654 N N . GLU A 1 215 ? 0.338 2.305 3.963 1.00 89.06 215 GLU A N 1
ATOM 1655 C CA . GLU A 1 215 ? 1.248 1.153 4.044 1.00 89.06 215 GLU A CA 1
ATOM 1656 C C . GLU A 1 215 ? 0.530 -0.108 4.522 1.00 89.06 215 GLU A C 1
ATOM 1658 O O . GLU A 1 215 ? 0.597 -1.154 3.879 1.00 89.06 215 GLU A O 1
ATOM 1663 N N . GLY A 1 216 ? -0.254 -0.000 5.595 1.00 92.81 216 GLY A N 1
ATOM 1664 C CA . GLY A 1 216 ? -1.077 -1.099 6.086 1.00 92.81 216 GLY A CA 1
ATOM 1665 C C . GLY A 1 216 ? -2.168 -1.525 5.105 1.00 92.81 216 GLY A C 1
ATOM 1666 O O . GLY A 1 216 ? -2.490 -2.706 5.015 1.00 92.81 216 GLY A O 1
ATOM 1667 N N . GLY A 1 217 ? -2.702 -0.600 4.301 1.00 95.00 217 GLY A N 1
ATOM 1668 C CA . GLY A 1 217 ? -3.603 -0.940 3.200 1.00 95.00 217 GLY A CA 1
ATOM 1669 C C . GLY A 1 217 ? -2.913 -1.757 2.103 1.00 95.00 217 GLY A C 1
ATOM 1670 O O . GLY A 1 217 ? -3.512 -2.691 1.572 1.00 95.00 217 GLY A O 1
ATOM 1671 N N . ALA A 1 218 ? -1.656 -1.445 1.789 1.00 93.44 218 ALA A N 1
ATOM 1672 C CA . ALA A 1 218 ? -0.856 -2.183 0.816 1.00 93.44 218 ALA A CA 1
ATOM 1673 C C . ALA A 1 218 ? -0.431 -3.571 1.341 1.00 93.44 218 ALA A C 1
ATOM 1675 O O . ALA A 1 218 ? -0.662 -4.564 0.652 1.00 93.44 218 ALA A O 1
ATOM 1676 N N . VAL A 1 219 ? 0.012 -3.682 2.599 1.00 93.19 219 VAL A N 1
ATOM 1677 C CA . VAL A 1 219 ? 0.329 -4.973 3.250 1.00 93.19 219 VAL A CA 1
ATOM 1678 C C . VAL A 1 219 ? -0.909 -5.843 3.496 1.00 93.19 219 VAL A C 1
ATOM 1680 O O . VAL A 1 219 ? -0.865 -7.061 3.319 1.00 93.19 219 VAL A O 1
ATOM 1683 N N . PHE A 1 220 ? -2.067 -5.252 3.805 1.00 95.38 220 PHE A N 1
ATOM 1684 C CA . PHE A 1 220 ? -3.335 -5.991 3.806 1.00 95.38 220 PHE A CA 1
ATOM 1685 C C . PHE A 1 220 ? -3.613 -6.616 2.427 1.00 95.38 220 PHE A C 1
ATOM 1687 O O . PHE A 1 220 ? -4.119 -7.739 2.339 1.00 95.38 220 PHE A O 1
ATOM 1694 N N . ASN A 1 221 ? -3.262 -5.912 1.345 1.00 95.44 221 ASN A N 1
ATOM 1695 C CA . ASN A 1 221 ? -3.447 -6.412 -0.010 1.00 95.44 221 ASN A CA 1
ATOM 1696 C C . ASN A 1 221 ? -2.423 -7.480 -0.412 1.00 95.44 221 ASN A C 1
ATOM 1698 O O . ASN A 1 221 ? -2.838 -8.397 -1.120 1.00 95.44 221 ASN A O 1
ATOM 1702 N N . GLU A 1 222 ? -1.169 -7.439 0.072 1.00 93.12 222 GLU A N 1
ATOM 1703 C CA . GLU A 1 222 ? -0.213 -8.562 -0.064 1.00 93.12 222 GLU A CA 1
ATOM 1704 C C . GLU A 1 222 ? -0.928 -9.878 0.298 1.00 93.12 222 GLU A C 1
ATOM 1706 O O . GLU A 1 222 ? -1.049 -10.782 -0.530 1.00 93.12 222 GLU A O 1
ATOM 1711 N N . CYS A 1 223 ? -1.568 -9.927 1.474 1.00 93.12 223 CYS A N 1
ATOM 1712 C CA . CYS A 1 223 ? -2.336 -11.098 1.898 1.00 93.12 223 CYS A CA 1
ATOM 1713 C C . CYS A 1 223 ? -3.673 -11.299 1.165 1.00 93.12 223 CYS A C 1
ATOM 1715 O O . CYS A 1 223 ? -4.036 -12.446 0.896 1.00 93.12 223 CYS A O 1
ATOM 1717 N N . LEU A 1 224 ? -4.413 -10.237 0.813 1.00 94.12 224 LEU A N 1
ATOM 1718 C CA . LEU A 1 224 ? -5.686 -10.347 0.072 1.00 94.12 224 LEU A CA 1
ATOM 1719 C C . LEU A 1 224 ? -5.517 -11.046 -1.283 1.00 94.12 224 LEU A C 1
ATOM 1721 O O . LEU A 1 224 ? -6.404 -11.784 -1.720 1.00 94.12 224 LEU A O 1
ATOM 1725 N N . PHE A 1 225 ? -4.395 -10.795 -1.954 1.00 93.88 225 PHE A N 1
ATOM 1726 C CA . PHE A 1 225 ? -4.088 -11.363 -3.261 1.00 93.88 225 PHE A CA 1
ATOM 1727 C C . PHE A 1 225 ? -3.224 -12.628 -3.197 1.00 93.88 225 PHE A C 1
ATOM 1729 O O . PHE A 1 225 ? -3.095 -13.303 -4.220 1.00 93.88 225 PHE A O 1
ATOM 1736 N N . GLN A 1 226 ? -2.703 -13.003 -2.024 1.00 89.62 226 GLN A N 1
ATOM 1737 C CA . GLN A 1 226 ? -1.753 -14.108 -1.881 1.00 89.62 226 GLN A CA 1
ATOM 1738 C C . GLN A 1 226 ? -2.260 -15.434 -2.465 1.00 89.62 226 GLN A C 1
ATOM 1740 O O . GLN A 1 226 ? -1.522 -16.080 -3.198 1.00 89.62 226 GLN A O 1
ATOM 1745 N N . GLU A 1 227 ? -3.535 -15.795 -2.271 1.00 88.44 227 GLU A N 1
ATOM 1746 C CA . GLU A 1 227 ? -4.121 -17.029 -2.839 1.00 88.44 227 GLU A CA 1
ATOM 1747 C C . GLU A 1 227 ? -4.138 -17.079 -4.379 1.00 88.44 227 GLU A C 1
ATOM 1749 O O . GLU A 1 227 ? -4.365 -18.140 -4.964 1.00 88.44 227 GLU A O 1
ATOM 1754 N N . ARG A 1 228 ? -3.937 -15.939 -5.050 1.00 89.75 228 ARG A N 1
ATOM 1755 C CA . ARG A 1 228 ? -3.790 -15.857 -6.510 1.00 89.75 228 ARG A CA 1
ATOM 1756 C C . ARG A 1 228 ? -2.331 -15.888 -6.962 1.00 89.75 228 ARG A C 1
ATOM 1758 O O . ARG A 1 228 ? -2.087 -16.314 -8.086 1.00 89.75 228 ARG A O 1
ATOM 1765 N N . LEU A 1 229 ? -1.398 -15.454 -6.111 1.00 88.06 229 LEU A N 1
ATOM 1766 C CA . LEU A 1 229 ? 0.047 -15.548 -6.347 1.00 88.06 229 LEU A CA 1
ATOM 1767 C C . LEU A 1 229 ? 0.563 -16.966 -6.056 1.00 88.06 229 LEU A C 1
ATOM 1769 O O . LEU A 1 229 ? 1.292 -17.541 -6.860 1.00 88.06 229 LEU A O 1
ATOM 1773 N N . ASP A 1 230 ? 0.127 -17.555 -4.941 1.00 86.69 230 ASP A N 1
ATOM 1774 C CA . ASP A 1 230 ? 0.334 -18.956 -4.585 1.00 86.69 230 ASP A CA 1
ATOM 1775 C C . ASP A 1 230 ? -0.952 -19.552 -3.989 1.00 86.69 230 ASP A C 1
ATOM 1777 O O . ASP A 1 230 ? -1.341 -19.280 -2.854 1.00 86.69 230 ASP A O 1
ATOM 1781 N N . SER A 1 231 ? -1.590 -20.446 -4.748 1.00 85.88 231 SER A N 1
ATOM 1782 C CA . SER A 1 231 ? -2.824 -21.139 -4.347 1.00 85.88 231 SER A CA 1
ATOM 1783 C C . SER A 1 231 ? -2.728 -21.955 -3.045 1.00 85.88 231 SER A C 1
ATOM 1785 O O . SER A 1 231 ? -3.768 -22.305 -2.468 1.00 85.88 231 SER A O 1
ATOM 1787 N N . ASN A 1 232 ? -1.507 -22.261 -2.585 1.00 86.38 232 ASN A N 1
ATOM 1788 C CA . ASN A 1 232 ? -1.243 -23.016 -1.362 1.00 86.38 232 ASN A CA 1
ATOM 1789 C C . ASN A 1 232 ? -1.255 -22.149 -0.092 1.00 86.38 232 ASN A C 1
ATOM 1791 O O . ASN A 1 232 ? -1.380 -22.709 0.994 1.00 86.38 232 ASN A O 1
ATOM 1795 N N . VAL A 1 233 ? -1.140 -20.820 -0.205 1.00 86.75 233 VAL A N 1
ATOM 1796 C CA . VAL A 1 233 ? -1.040 -19.902 0.942 1.00 86.75 233 VAL A CA 1
ATOM 1797 C C . VAL A 1 233 ? -2.354 -19.149 1.114 1.00 86.75 233 VAL A C 1
ATOM 1799 O O . VAL A 1 233 ? -2.736 -18.374 0.240 1.00 86.75 233 VAL A O 1
ATOM 1802 N N . LYS A 1 234 ? -3.061 -19.361 2.231 1.00 89.62 234 LYS A N 1
ATOM 1803 C CA . LYS A 1 234 ? -4.333 -18.673 2.505 1.00 89.62 234 LYS A CA 1
ATOM 1804 C C . LYS A 1 234 ? -4.130 -17.266 3.040 1.00 89.62 234 LYS A C 1
ATOM 1806 O O . LYS A 1 234 ? -3.084 -16.957 3.612 1.00 89.62 234 LYS A O 1
ATOM 1811 N N . PHE A 1 235 ? -5.169 -16.432 2.908 1.00 90.12 235 PHE A N 1
ATOM 1812 C CA . PHE A 1 235 ? -5.193 -15.104 3.534 1.00 90.12 235 PHE A CA 1
ATOM 1813 C C . PHE A 1 235 ? -4.797 -15.186 5.015 1.00 90.12 235 PHE A C 1
ATOM 1815 O O . PHE A 1 235 ? -3.927 -14.443 5.451 1.00 90.12 235 PHE A O 1
ATOM 1822 N N . SER A 1 236 ? -5.376 -16.134 5.765 1.00 88.88 236 SER A N 1
ATOM 1823 C CA . SER A 1 236 ? -5.066 -16.373 7.182 1.00 88.88 236 SER A CA 1
ATOM 1824 C C . SER A 1 236 ? -3.592 -16.680 7.429 1.00 88.88 236 SER A C 1
ATOM 1826 O O . SER A 1 236 ? -2.997 -16.134 8.351 1.00 88.88 236 SER A O 1
ATOM 1828 N N . ASP A 1 237 ? -2.990 -17.527 6.599 1.00 87.56 237 ASP A N 1
ATOM 1829 C CA . ASP A 1 237 ? -1.622 -18.013 6.799 1.00 87.56 237 ASP A CA 1
ATOM 1830 C C . ASP A 1 237 ? -0.624 -16.876 6.555 1.00 87.56 237 ASP A C 1
ATOM 1832 O O . ASP A 1 237 ? 0.306 -16.659 7.341 1.00 87.56 237 ASP A O 1
ATOM 1836 N N . CYS A 1 238 ? -0.888 -16.089 5.505 1.00 88.88 238 CYS A N 1
ATOM 1837 C CA . CYS A 1 238 ? -0.195 -14.842 5.224 1.00 88.88 238 CYS A CA 1
ATOM 1838 C C . CYS A 1 238 ? -0.350 -13.848 6.382 1.00 88.88 238 CYS A C 1
ATOM 1840 O O . CYS A 1 238 ? 0.654 -13.378 6.913 1.00 88.88 238 CYS A O 1
ATOM 1842 N N . PHE A 1 239 ? -1.580 -13.573 6.819 1.00 90.62 239 PHE A N 1
ATOM 1843 C CA . PHE A 1 239 ? -1.867 -12.541 7.816 1.00 90.62 239 PHE A CA 1
ATOM 1844 C C . PHE A 1 239 ? -1.299 -12.882 9.204 1.00 90.62 239 PHE A C 1
ATOM 1846 O O . PHE A 1 239 ? -0.788 -12.012 9.907 1.00 90.62 239 PHE A O 1
ATOM 1853 N N . LEU A 1 240 ? -1.305 -14.162 9.581 1.00 86.00 240 LEU A N 1
ATOM 1854 C CA . LEU A 1 240 ? -0.722 -14.631 10.838 1.00 86.00 240 LEU A CA 1
ATOM 1855 C C . LEU A 1 240 ? 0.813 -14.671 10.799 1.00 86.00 240 LEU A C 1
ATOM 1857 O O . LEU A 1 240 ? 1.457 -14.264 11.766 1.00 86.00 240 LEU A O 1
ATOM 1861 N N . SER A 1 241 ? 1.408 -15.178 9.710 1.00 70.69 241 SER A N 1
ATOM 1862 C CA . SER A 1 241 ? 2.803 -15.662 9.728 1.00 70.69 241 SER A CA 1
ATOM 1863 C C . SER A 1 241 ? 3.674 -15.343 8.502 1.00 70.69 241 SER A C 1
ATOM 1865 O O . SER A 1 241 ? 4.891 -15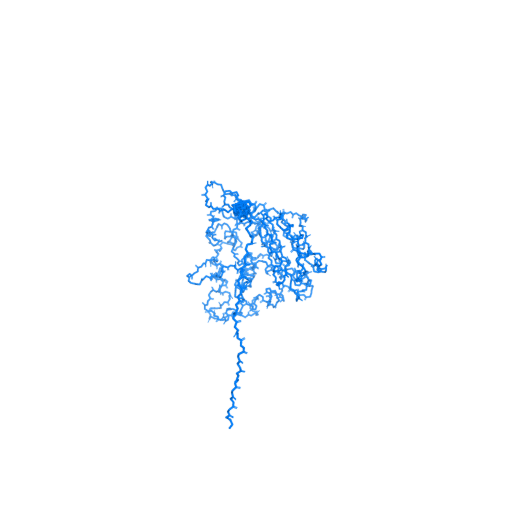.516 8.581 1.00 70.69 241 SER A O 1
ATOM 1867 N N . GLY A 1 242 ? 3.091 -14.874 7.392 1.00 67.06 242 GLY A N 1
ATOM 1868 C CA . GLY A 1 242 ? 3.786 -14.673 6.112 1.00 67.06 242 GLY A CA 1
ATOM 1869 C C . GLY A 1 242 ? 3.991 -13.208 5.717 1.00 67.06 242 GLY A C 1
ATOM 1870 O O . GLY A 1 242 ? 5.125 -12.724 5.725 1.00 67.06 242 GLY A O 1
ATOM 1871 N N . GLY A 1 243 ? 2.897 -12.519 5.376 1.00 66.88 243 GLY A N 1
ATOM 1872 C CA . GLY A 1 243 ? 2.879 -11.148 4.850 1.00 66.88 243 GLY A CA 1
ATOM 1873 C C . GLY A 1 243 ? 3.376 -10.115 5.854 1.00 66.88 243 GLY A C 1
ATOM 1874 O O . GLY A 1 243 ? 3.639 -10.444 7.017 1.00 66.88 243 GLY A O 1
ATOM 1875 N N . GLY A 1 244 ? 3.607 -8.880 5.398 1.00 58.00 244 GLY A N 1
ATOM 1876 C CA . GLY A 1 244 ? 4.403 -7.945 6.196 1.00 58.00 244 GLY A CA 1
ATOM 1877 C C . GLY A 1 244 ? 5.808 -8.511 6.454 1.00 58.00 244 GLY A C 1
ATOM 1878 O O . GLY A 1 244 ? 6.465 -8.179 7.434 1.00 58.00 244 GLY A O 1
ATOM 1879 N N . GLY A 1 245 ? 6.317 -9.390 5.574 1.00 60.75 245 GLY A N 1
ATOM 1880 C CA . GLY A 1 245 ? 7.590 -10.119 5.705 1.00 60.75 245 GLY A CA 1
ATOM 1881 C C . GLY A 1 245 ? 7.861 -10.649 7.116 1.00 60.75 245 GLY A C 1
ATOM 1882 O O . GLY A 1 245 ? 8.816 -10.211 7.764 1.00 60.75 245 GLY A O 1
ATOM 1883 N N . GLY A 1 246 ? 7.006 -11.555 7.592 1.00 66.12 246 GLY A N 1
ATOM 1884 C CA . GLY A 1 246 ? 7.153 -12.231 8.882 1.00 66.12 246 GLY A CA 1
ATOM 1885 C C . GLY A 1 246 ? 5.853 -12.525 9.639 1.00 66.12 246 GLY A C 1
ATOM 1886 O O . GLY A 1 246 ? 5.930 -13.188 10.677 1.00 66.12 246 GLY A O 1
ATOM 1887 N N . GLY A 1 247 ? 4.697 -12.065 9.160 1.00 75.81 247 GLY A N 1
ATOM 1888 C CA . GLY A 1 247 ? 3.397 -12.258 9.801 1.00 75.81 247 GLY A CA 1
ATOM 1889 C C . GLY A 1 247 ? 2.929 -11.032 10.573 1.00 75.81 247 GLY A C 1
ATOM 1890 O O . GLY A 1 247 ? 3.451 -10.737 11.649 1.00 75.81 247 GLY A O 1
ATOM 1891 N N . ILE A 1 248 ? 1.907 -10.377 10.028 1.00 89.69 248 ILE A N 1
ATOM 1892 C CA . ILE A 1 248 ? 1.300 -9.129 10.508 1.00 89.69 248 ILE A CA 1
ATOM 1893 C C . ILE A 1 248 ? 0.851 -9.267 11.969 1.00 89.69 248 ILE A C 1
ATOM 1895 O O . ILE A 1 248 ? 1.362 -8.571 12.847 1.00 89.69 248 ILE A O 1
ATOM 1899 N N . VAL A 1 249 ? -0.036 -10.229 12.256 1.00 89.12 249 VAL A N 1
ATOM 1900 C CA . VAL A 1 249 ? -0.595 -10.445 13.606 1.00 89.12 249 VAL A CA 1
ATOM 1901 C C . VAL A 1 249 ? 0.510 -10.752 14.615 1.00 89.12 249 VAL A C 1
ATOM 1903 O O . VAL A 1 249 ? 0.573 -10.135 15.681 1.00 89.12 249 VAL A O 1
ATOM 1906 N N . ARG A 1 250 ? 1.434 -11.655 14.258 1.00 87.00 250 ARG A N 1
ATOM 1907 C CA . ARG A 1 250 ? 2.577 -12.013 15.103 1.00 87.00 250 ARG A CA 1
ATOM 1908 C C . ARG A 1 250 ? 3.446 -10.796 15.421 1.00 87.00 250 ARG A C 1
ATOM 1910 O O . ARG A 1 250 ? 3.816 -10.611 16.577 1.00 87.00 250 ARG A O 1
ATOM 1917 N N . LYS A 1 251 ? 3.763 -9.957 14.430 1.00 86.38 251 LYS A N 1
ATOM 1918 C CA . LYS A 1 251 ? 4.621 -8.773 14.594 1.00 86.38 251 LYS A CA 1
ATOM 1919 C C . LYS A 1 251 ? 3.970 -7.680 15.429 1.00 86.38 251 LYS A C 1
ATOM 1921 O O . LYS A 1 251 ? 4.602 -7.169 16.356 1.00 86.38 251 LYS A O 1
ATOM 1926 N N . THR A 1 252 ? 2.698 -7.380 15.175 1.00 89.00 252 THR A N 1
ATOM 1927 C CA . THR A 1 252 ? 1.911 -6.471 16.014 1.00 89.00 252 THR A CA 1
ATOM 1928 C C . THR A 1 252 ? 1.857 -6.974 17.457 1.00 89.00 252 THR A C 1
ATOM 1930 O O . THR A 1 252 ? 2.155 -6.224 18.385 1.00 89.00 252 THR A O 1
ATOM 1933 N N . ARG A 1 253 ? 1.573 -8.262 17.673 1.00 89.31 253 ARG A N 1
ATOM 1934 C CA . ARG A 1 253 ? 1.514 -8.847 19.016 1.00 89.31 253 ARG A CA 1
ATOM 1935 C C . ARG A 1 253 ? 2.871 -8.871 19.728 1.00 89.31 253 ARG A C 1
ATOM 1937 O O . ARG A 1 253 ? 2.933 -8.549 20.913 1.00 89.31 253 ARG A O 1
ATOM 1944 N N . GLU A 1 254 ? 3.954 -9.212 19.026 1.00 87.62 254 GLU A N 1
ATOM 1945 C CA . GLU A 1 254 ? 5.330 -9.134 19.542 1.00 87.62 254 GLU A CA 1
ATOM 1946 C C . GLU A 1 254 ? 5.639 -7.727 20.076 1.00 87.62 254 GLU A C 1
ATOM 1948 O O . GLU A 1 254 ? 6.212 -7.612 21.158 1.00 87.62 254 GLU A O 1
ATOM 1953 N N . LEU A 1 255 ? 5.207 -6.666 19.381 1.00 86.81 255 LEU A N 1
ATOM 1954 C CA . LEU A 1 255 ? 5.371 -5.287 19.848 1.00 86.81 255 LEU A CA 1
ATOM 1955 C C . LEU A 1 255 ? 4.570 -5.000 21.123 1.00 86.81 255 LEU A C 1
ATOM 1957 O O . LEU A 1 255 ? 5.154 -4.514 22.094 1.00 86.81 255 LEU A O 1
ATOM 1961 N N . TYR A 1 256 ? 3.268 -5.300 21.154 1.00 89.81 256 TYR A N 1
ATOM 1962 C CA . TYR A 1 256 ? 2.448 -5.055 22.348 1.00 89.81 256 TYR A CA 1
ATOM 1963 C C . TYR A 1 256 ? 2.981 -5.817 23.574 1.00 89.81 256 TYR A C 1
ATOM 1965 O O . TYR A 1 256 ? 2.980 -5.275 24.676 1.00 89.81 256 TYR A O 1
ATOM 1973 N N . LEU A 1 257 ? 3.551 -7.015 23.393 1.00 89.88 257 LEU A N 1
ATOM 1974 C CA . LEU A 1 257 ? 4.217 -7.766 24.467 1.00 89.88 257 LEU A CA 1
ATOM 1975 C C . LEU A 1 257 ? 5.483 -7.080 25.015 1.00 89.88 257 LEU A C 1
ATOM 1977 O O . LEU A 1 257 ? 5.859 -7.347 26.155 1.00 89.88 257 LEU A O 1
ATOM 1981 N N . THR A 1 258 ? 6.137 -6.192 24.252 1.00 87.88 258 THR A N 1
ATOM 1982 C CA . THR A 1 258 ? 7.301 -5.428 24.751 1.00 87.88 258 THR A CA 1
ATOM 1983 C C . THR A 1 258 ? 6.913 -4.377 25.790 1.00 87.88 258 THR A C 1
ATOM 1985 O O . THR A 1 258 ? 7.679 -4.135 26.723 1.00 87.88 258 THR A O 1
ATOM 1988 N N . ASN A 1 259 ? 5.728 -3.772 25.653 1.00 84.19 259 ASN A N 1
ATOM 1989 C CA . ASN A 1 259 ? 5.127 -2.908 26.664 1.00 84.19 259 ASN A CA 1
ATOM 1990 C C . ASN A 1 259 ? 3.593 -2.868 26.501 1.00 84.19 259 ASN A C 1
ATOM 1992 O O . ASN A 1 259 ? 3.097 -2.055 25.716 1.00 84.19 259 ASN A O 1
ATOM 1996 N N . PRO A 1 260 ? 2.838 -3.678 27.270 1.00 87.25 260 PRO A N 1
ATOM 1997 C CA . PRO A 1 260 ? 1.374 -3.719 27.194 1.00 87.25 260 PRO A CA 1
ATOM 1998 C C . PRO A 1 260 ? 0.681 -2.428 27.655 1.00 87.25 260 PRO A C 1
ATOM 2000 O O . PRO A 1 260 ? -0.509 -2.253 27.428 1.00 87.25 260 PRO A O 1
ATOM 2003 N N . THR A 1 261 ? 1.403 -1.512 28.313 1.00 86.31 261 THR A N 1
ATOM 2004 C CA . THR A 1 261 ? 0.845 -0.221 28.760 1.00 86.31 261 THR A CA 1
ATOM 2005 C C . THR A 1 261 ? 0.928 0.878 27.696 1.00 86.31 261 THR A C 1
ATOM 2007 O O . THR A 1 261 ? 0.319 1.936 27.859 1.00 86.31 261 THR A O 1
ATOM 2010 N N . THR A 1 262 ? 1.670 0.654 26.605 1.00 86.00 262 THR A N 1
ATOM 2011 C CA . THR A 1 262 ? 1.808 1.625 25.515 1.00 86.00 262 THR A CA 1
ATOM 2012 C C . THR A 1 262 ? 0.695 1.444 24.488 1.00 86.00 262 THR A C 1
ATOM 2014 O O . THR A 1 262 ? 0.559 0.382 23.887 1.00 86.00 262 THR A O 1
ATOM 2017 N N . LYS A 1 263 ? -0.053 2.524 24.230 1.00 89.06 263 LYS A N 1
ATOM 2018 C CA . LYS A 1 263 ? -1.049 2.614 23.152 1.00 89.06 263 LYS A CA 1
ATOM 2019 C C . LYS A 1 263 ? -0.358 2.824 21.796 1.00 89.06 263 LYS A C 1
ATOM 2021 O O . LYS A 1 263 ? -0.309 3.940 21.275 1.00 89.06 263 LYS A O 1
ATOM 2026 N N . TRP A 1 264 ? 0.296 1.769 21.303 1.00 88.19 264 TRP A N 1
ATOM 2027 C CA . TRP A 1 264 ? 1.222 1.820 20.165 1.00 88.19 264 TRP A CA 1
ATOM 2028 C C . TRP A 1 264 ? 0.569 2.358 18.891 1.00 88.19 264 TRP A C 1
ATOM 2030 O O . TRP A 1 264 ? 1.135 3.241 18.242 1.00 88.19 264 TRP A O 1
ATOM 2040 N N . PHE A 1 265 ? -0.622 1.866 18.547 1.00 90.62 265 PHE A N 1
ATOM 2041 C CA . PHE A 1 265 ? -1.337 2.325 17.361 1.00 90.62 265 PHE A CA 1
ATOM 2042 C C . PHE A 1 265 ? -1.747 3.794 17.491 1.00 90.62 265 PHE A C 1
ATOM 2044 O O . PHE A 1 265 ? -1.494 4.583 16.588 1.00 90.62 265 PHE A O 1
ATOM 2051 N N . SER A 1 266 ? -2.302 4.198 18.632 1.00 88.50 266 SER A N 1
ATOM 2052 C CA . SER A 1 266 ? -2.786 5.558 18.904 1.00 88.50 266 SER A CA 1
ATOM 2053 C C . SER A 1 266 ? -1.680 6.611 18.860 1.00 88.50 266 SER A C 1
ATOM 2055 O O . SER A 1 266 ? -1.955 7.763 18.544 1.00 88.50 266 SER A O 1
ATOM 2057 N N . ILE A 1 267 ? -0.437 6.236 19.177 1.00 82.50 267 ILE A N 1
ATOM 2058 C CA . ILE A 1 267 ? 0.727 7.121 19.049 1.00 82.50 267 ILE A CA 1
ATOM 2059 C C . ILE A 1 267 ? 1.056 7.321 17.563 1.00 82.50 267 ILE A C 1
ATOM 2061 O O . ILE A 1 267 ? 0.988 8.443 17.055 1.00 82.50 267 ILE A O 1
ATOM 2065 N N . PHE A 1 268 ? 1.357 6.238 16.840 1.00 81.81 268 PHE A N 1
ATOM 2066 C CA . PHE A 1 268 ? 1.897 6.334 15.478 1.00 81.81 268 PHE A CA 1
ATOM 2067 C C . PHE A 1 268 ? 0.853 6.659 14.402 1.00 81.81 268 PHE A C 1
ATOM 2069 O O . PHE A 1 268 ? 1.175 7.330 13.425 1.00 81.81 268 PHE A O 1
ATOM 2076 N N . SER A 1 269 ? -0.414 6.295 14.603 1.00 82.06 269 SER A N 1
ATOM 2077 C CA . SER A 1 269 ? -1.523 6.579 13.673 1.00 82.06 269 SER A CA 1
ATOM 2078 C C . SER A 1 269 ? -1.934 8.056 13.580 1.00 82.06 269 SER A C 1
ATOM 2080 O O . SER A 1 269 ? -2.819 8.407 12.792 1.00 82.06 269 SER A O 1
ATOM 2082 N N . THR A 1 270 ? -1.317 8.933 14.378 1.00 70.06 270 THR A N 1
ATOM 2083 C CA . THR A 1 270 ? -1.496 10.388 14.272 1.00 70.06 270 THR A CA 1
ATOM 2084 C C . THR A 1 270 ? -0.536 11.042 13.282 1.00 70.06 270 THR A C 1
ATOM 2086 O O . THR A 1 270 ? -0.765 12.190 12.914 1.00 70.06 270 THR A O 1
ATOM 2089 N N . ASP A 1 271 ? 0.541 10.359 12.880 1.00 66.31 271 ASP A N 1
ATOM 2090 C CA . ASP A 1 271 ? 1.637 10.883 12.046 1.00 66.31 271 ASP A CA 1
ATOM 2091 C C . ASP A 1 271 ? 2.315 12.176 12.550 1.00 66.31 271 ASP A C 1
ATOM 2093 O O . ASP A 1 271 ? 3.213 12.697 11.896 1.00 66.31 271 ASP A O 1
ATOM 2097 N N . ARG A 1 272 ? 1.945 12.694 13.727 1.00 59.91 272 ARG A N 1
ATOM 2098 C CA . ARG A 1 272 ? 2.529 13.901 14.323 1.00 59.91 272 ARG A CA 1
ATOM 2099 C C . ARG A 1 272 ? 3.678 13.544 15.261 1.00 59.91 272 ARG A C 1
ATOM 2101 O O . ARG A 1 272 ? 3.620 12.563 15.996 1.00 59.91 272 ARG A O 1
ATOM 2108 N N . CYS A 1 273 ? 4.685 14.412 15.322 1.00 50.62 273 CYS A N 1
ATOM 2109 C CA . CYS A 1 273 ? 5.713 14.350 16.359 1.00 50.62 273 CYS A CA 1
ATOM 2110 C C . CYS A 1 273 ? 5.105 14.614 17.749 1.00 50.62 273 CYS A C 1
ATOM 2112 O O . CYS A 1 273 ? 4.455 15.644 17.956 1.00 50.62 273 CYS A O 1
ATOM 2114 N N . CYS A 1 274 ? 5.376 13.740 18.721 1.00 39.56 274 CYS A N 1
ATOM 2115 C CA . CYS A 1 274 ? 4.931 13.887 20.107 1.00 39.56 274 CYS A CA 1
ATOM 2116 C C . CYS A 1 274 ? 6.127 14.171 21.030 1.00 39.56 274 CYS A C 1
ATOM 2118 O O . CYS A 1 274 ? 6.569 13.324 21.801 1.00 39.56 274 CYS A O 1
ATOM 2120 N N . GLY A 1 275 ? 6.641 15.403 20.970 1.00 43.19 275 GLY A N 1
ATOM 2121 C CA . GLY A 1 275 ? 7.834 15.810 21.720 1.00 43.19 275 GLY A CA 1
ATOM 2122 C C . GLY A 1 275 ? 9.116 15.299 21.059 1.00 43.19 275 GLY A C 1
ATOM 2123 O O . GLY A 1 275 ? 9.243 15.377 19.839 1.00 43.19 275 GLY A O 1
ATOM 2124 N N . ASP A 1 276 ? 10.052 14.784 21.860 1.00 36.88 276 ASP A N 1
ATOM 2125 C CA . ASP A 1 276 ? 11.308 14.202 21.359 1.00 36.88 276 ASP A CA 1
ATOM 2126 C C . ASP A 1 276 ? 11.080 12.859 20.631 1.00 36.88 276 ASP A C 1
ATOM 2128 O O . ASP A 1 276 ? 11.893 12.449 19.801 1.00 36.88 276 ASP A O 1
ATOM 2132 N N . GLU A 1 277 ? 9.950 12.191 20.892 1.00 40.25 277 GLU A N 1
ATOM 2133 C CA . GLU A 1 277 ? 9.504 11.006 20.158 1.00 40.25 277 GLU A CA 1
ATOM 2134 C C . GLU A 1 277 ? 8.757 11.434 18.888 1.00 40.25 277 GLU A C 1
ATOM 2136 O O . GLU A 1 277 ? 7.531 11.561 18.826 1.00 40.25 277 GLU A O 1
ATOM 2141 N N . CYS A 1 278 ? 9.538 11.679 17.840 1.00 46.16 278 CYS A N 1
ATOM 2142 C CA . CYS A 1 278 ? 9.013 11.677 16.484 1.00 46.16 278 CYS A CA 1
ATOM 2143 C C . CYS A 1 278 ? 8.740 10.220 16.068 1.00 46.16 278 CYS A C 1
ATOM 2145 O O . CYS A 1 278 ? 9.627 9.376 16.248 1.00 46.16 278 CYS A O 1
ATOM 2147 N N . PRO A 1 279 ? 7.601 9.911 15.417 1.00 45.75 279 PRO A N 1
ATOM 2148 C CA . PRO A 1 279 ? 7.631 8.870 14.398 1.00 45.75 279 PRO A CA 1
ATOM 2149 C C . PRO A 1 279 ? 8.787 9.222 13.455 1.00 45.75 279 PRO A C 1
ATOM 2151 O O . PRO A 1 279 ? 8.900 10.399 13.084 1.00 45.75 279 PRO A O 1
ATOM 2154 N N . PRO A 1 280 ? 9.689 8.290 13.105 1.00 41.56 280 PRO A N 1
ATOM 2155 C CA . PRO A 1 280 ? 10.741 8.617 12.161 1.00 41.56 280 PRO A CA 1
ATOM 2156 C C . PRO A 1 280 ? 10.093 9.170 10.897 1.00 41.56 280 PRO A C 1
ATOM 2158 O O . PRO A 1 280 ? 9.159 8.576 10.357 1.00 41.56 280 PRO A O 1
ATOM 2161 N N . ALA A 1 281 ? 10.563 10.331 10.439 1.00 39.03 281 ALA A N 1
ATOM 2162 C CA . ALA A 1 281 ? 10.245 10.750 9.087 1.00 39.03 281 ALA A CA 1
ATOM 2163 C C . ALA A 1 281 ? 10.661 9.594 8.173 1.00 39.03 281 ALA A C 1
ATOM 2165 O O . ALA A 1 281 ? 11.785 9.111 8.324 1.00 39.03 281 ALA A O 1
ATOM 2166 N N . ILE A 1 282 ? 9.780 9.162 7.265 1.00 41.50 282 ILE A N 1
ATOM 2167 C CA . ILE A 1 282 ? 10.095 8.126 6.275 1.00 41.50 282 ILE A CA 1
ATOM 2168 C C . ILE A 1 282 ? 11.254 8.673 5.437 1.00 41.50 282 ILE A C 1
ATOM 2170 O O . ILE A 1 282 ? 11.073 9.499 4.540 1.00 41.50 282 ILE A O 1
ATOM 2174 N N . SER A 1 283 ? 12.468 8.301 5.824 1.00 34.47 283 SER A N 1
ATOM 2175 C CA . SER A 1 283 ? 13.699 8.956 5.408 1.00 34.47 283 SER A CA 1
ATOM 2176 C C . SER A 1 283 ? 14.669 7.882 4.973 1.00 34.47 283 SER A C 1
ATOM 2178 O O . SER A 1 283 ? 15.258 7.204 5.807 1.00 34.47 283 SER A O 1
ATOM 2180 N N . PHE A 1 284 ? 14.824 7.764 3.648 1.00 30.62 284 PHE A N 1
ATOM 2181 C CA . PHE A 1 284 ? 15.864 6.971 2.991 1.00 30.62 284 PHE A CA 1
ATOM 2182 C C . PHE A 1 284 ? 17.169 7.081 3.800 1.00 30.62 284 PHE A C 1
ATOM 2184 O O . PHE A 1 284 ? 17.689 8.196 3.930 1.00 30.62 284 PHE A O 1
ATOM 2191 N N . PRO A 1 285 ? 17.694 5.990 4.393 1.00 38.59 285 PRO A N 1
ATOM 2192 C CA . PRO A 1 285 ? 17.646 4.568 3.988 1.00 38.59 285 PRO A CA 1
ATOM 2193 C C . PRO A 1 285 ? 16.348 3.821 4.428 1.00 38.59 285 PRO A C 1
ATOM 2195 O O . PRO A 1 285 ? 15.420 4.490 4.865 1.00 38.59 285 PRO A O 1
ATOM 2198 N N . PRO A 1 286 ? 16.163 2.489 4.234 1.00 40.59 286 PRO A N 1
ATOM 2199 C CA . PRO A 1 286 ? 14.842 1.887 4.458 1.00 40.59 286 PRO A CA 1
ATOM 2200 C C . PRO A 1 286 ? 14.426 1.946 5.939 1.00 40.59 286 PRO A C 1
ATOM 2202 O O . PRO A 1 286 ? 15.311 1.960 6.803 1.00 40.59 286 PRO A O 1
ATOM 2205 N N . PRO A 1 287 ? 13.107 1.950 6.225 1.00 45.50 287 PRO A N 1
ATOM 2206 C CA . PRO A 1 287 ? 12.575 2.026 7.583 1.00 45.50 287 PRO A CA 1
ATOM 2207 C C . PRO A 1 287 ? 13.239 0.996 8.492 1.00 45.50 287 PRO A C 1
ATOM 2209 O O . PRO A 1 287 ? 13.363 -0.179 8.130 1.00 45.50 287 PRO A O 1
ATOM 2212 N N . GLY A 1 288 ? 13.638 1.417 9.694 1.00 53.19 288 GLY A N 1
ATOM 2213 C CA . GLY A 1 288 ? 14.087 0.462 10.704 1.00 53.19 288 GLY A CA 1
ATOM 2214 C C . GLY A 1 288 ? 12.954 -0.508 11.056 1.00 53.19 288 GLY A C 1
ATOM 2215 O O . GLY A 1 288 ? 11.781 -0.152 10.930 1.00 53.19 288 GLY A O 1
ATOM 2216 N N . ASP A 1 289 ? 13.282 -1.704 11.569 1.00 61.75 289 ASP A N 1
ATOM 2217 C CA . ASP A 1 289 ? 12.306 -2.767 11.904 1.00 61.75 289 ASP A CA 1
ATOM 2218 C C . ASP A 1 289 ? 11.057 -2.262 12.658 1.00 61.75 289 ASP A C 1
ATOM 2220 O O . ASP A 1 289 ? 9.975 -2.827 12.538 1.00 61.75 289 ASP A O 1
ATOM 2224 N N . LYS A 1 290 ? 11.202 -1.183 13.436 1.00 65.50 290 LYS A N 1
ATOM 2225 C CA . LYS A 1 290 ? 10.131 -0.536 14.197 1.00 65.50 290 LYS A CA 1
ATOM 2226 C C . LYS A 1 290 ? 9.121 0.237 13.342 1.00 65.50 290 LYS A C 1
ATOM 2228 O O . LYS A 1 290 ? 7.931 0.013 13.510 1.00 65.50 290 LYS A O 1
ATOM 2233 N N . GLU A 1 291 ? 9.563 1.106 12.428 1.00 66.38 291 GLU A N 1
ATOM 2234 C CA . GLU A 1 291 ? 8.670 1.873 11.530 1.00 66.38 291 GLU A CA 1
ATOM 2235 C C . GLU A 1 291 ? 7.790 0.943 10.702 1.00 66.38 291 GLU A C 1
ATOM 2237 O O . GLU A 1 291 ? 6.592 1.174 10.537 1.00 66.38 291 GLU A O 1
ATOM 2242 N N . ARG A 1 292 ? 8.402 -0.150 10.240 1.00 75.75 292 ARG A N 1
ATOM 2243 C CA . ARG A 1 292 ? 7.730 -1.239 9.551 1.00 75.75 292 ARG A CA 1
ATOM 2244 C C . ARG A 1 292 ? 6.588 -1.805 10.393 1.00 75.75 292 ARG A C 1
ATOM 2246 O O . ARG A 1 292 ? 5.445 -1.787 9.952 1.00 75.75 292 ARG A O 1
ATOM 2253 N N . ILE A 1 293 ? 6.860 -2.204 11.634 1.00 80.50 293 ILE A N 1
ATOM 2254 C CA . ILE A 1 293 ? 5.814 -2.729 12.521 1.00 80.50 293 ILE A CA 1
ATOM 2255 C C . ILE A 1 293 ? 4.722 -1.674 12.780 1.00 80.50 293 ILE A C 1
ATOM 2257 O O . ILE A 1 293 ? 3.542 -2.013 12.779 1.00 80.50 293 ILE A O 1
ATOM 2261 N N . TYR A 1 294 ? 5.080 -0.399 12.962 1.00 82.00 294 TYR A N 1
ATOM 2262 C CA . TYR A 1 294 ? 4.120 0.665 13.285 1.00 82.00 294 TYR A CA 1
ATOM 2263 C C . TYR A 1 294 ? 3.162 1.012 12.139 1.00 82.00 294 TYR A C 1
ATOM 2265 O O . TYR A 1 294 ? 1.969 1.191 12.379 1.00 82.00 294 TYR A O 1
ATOM 2273 N N . TYR A 1 295 ? 3.664 1.114 10.907 1.00 83.56 295 TYR A N 1
ATOM 2274 C CA . TYR A 1 295 ? 2.871 1.582 9.765 1.00 83.56 295 TYR A CA 1
ATOM 2275 C C . TYR A 1 295 ? 2.364 0.466 8.856 1.00 83.56 295 TYR A C 1
ATOM 2277 O O . TYR A 1 295 ? 1.280 0.596 8.291 1.00 83.56 295 TYR A O 1
ATOM 2285 N N . TYR A 1 296 ? 3.108 -0.634 8.745 1.00 88.69 296 TYR A N 1
ATOM 2286 C CA . TYR A 1 296 ? 2.802 -1.735 7.839 1.00 88.69 296 TYR A CA 1
ATOM 2287 C C . TYR A 1 296 ? 2.036 -2.823 8.594 1.00 88.69 296 TYR A C 1
ATOM 2289 O O . TYR A 1 296 ? 0.883 -3.086 8.266 1.00 88.69 296 TYR A O 1
ATOM 2297 N N . ASP A 1 297 ? 2.621 -3.393 9.654 1.00 89.81 297 ASP A N 1
ATOM 2298 C CA . ASP A 1 297 ? 2.010 -4.527 10.364 1.00 89.81 297 ASP A CA 1
ATOM 2299 C C . ASP A 1 297 ? 0.793 -4.082 11.201 1.00 89.81 297 ASP A C 1
ATOM 2301 O O . ASP A 1 297 ? -0.336 -4.505 10.948 1.00 89.81 297 ASP A O 1
ATOM 2305 N N . ILE A 1 298 ? 0.968 -3.145 12.145 1.00 91.25 298 ILE A N 1
ATOM 2306 C CA . ILE A 1 298 ? -0.165 -2.585 12.908 1.00 91.25 298 ILE A CA 1
ATOM 2307 C C . ILE A 1 298 ? -1.174 -1.923 11.963 1.00 91.25 298 ILE A C 1
ATOM 2309 O O . ILE A 1 298 ? -2.375 -2.067 12.170 1.00 91.25 298 ILE A O 1
ATOM 2313 N N . GLY A 1 299 ? -0.711 -1.240 10.911 1.00 93.06 299 GLY A N 1
ATOM 2314 C CA . GLY A 1 299 ? -1.591 -0.624 9.919 1.00 93.06 299 GLY A CA 1
ATOM 2315 C C . GLY A 1 299 ? -2.482 -1.646 9.208 1.00 93.06 299 GLY A C 1
ATOM 2316 O O . GLY A 1 299 ? -3.693 -1.450 9.123 1.00 93.06 299 GLY A O 1
ATOM 2317 N N . ALA A 1 300 ? -1.919 -2.766 8.748 1.00 94.81 300 ALA A N 1
ATOM 2318 C CA . ALA A 1 300 ? -2.676 -3.826 8.087 1.00 94.81 300 ALA A CA 1
ATOM 2319 C C . ALA A 1 300 ? -3.654 -4.513 9.048 1.00 94.81 300 ALA A C 1
ATOM 2321 O O . ALA A 1 300 ? -4.791 -4.805 8.665 1.00 94.81 300 ALA A O 1
ATOM 2322 N N . PHE A 1 301 ? -3.261 -4.706 10.313 1.00 94.44 301 PHE A N 1
ATOM 2323 C CA . PHE A 1 301 ? -4.166 -5.216 11.343 1.00 94.44 301 PHE A CA 1
ATOM 2324 C C . PHE A 1 301 ? -5.296 -4.219 11.648 1.00 94.44 301 PHE A C 1
ATOM 2326 O O . PHE A 1 301 ? -6.459 -4.612 11.708 1.00 94.44 301 PHE A O 1
ATOM 2333 N N . ALA A 1 302 ? -5.008 -2.919 11.724 1.00 96.00 302 ALA A N 1
ATOM 2334 C CA . ALA A 1 302 ? -6.021 -1.880 11.878 1.00 96.00 302 ALA A CA 1
ATOM 2335 C C . ALA A 1 302 ? -6.976 -1.806 10.671 1.00 96.00 302 ALA A C 1
ATOM 2337 O O . ALA A 1 302 ? -8.179 -1.627 10.862 1.00 96.00 302 ALA A O 1
ATOM 2338 N N . VAL A 1 303 ? -6.500 -2.023 9.437 1.00 97.19 303 VAL A N 1
ATOM 2339 C CA . VAL A 1 303 ? -7.370 -2.165 8.251 1.00 97.19 303 VAL A CA 1
ATOM 2340 C C . VAL A 1 303 ? -8.280 -3.392 8.384 1.00 97.19 303 VAL A C 1
ATOM 2342 O O . VAL A 1 303 ? -9.488 -3.275 8.179 1.00 97.19 303 VAL A O 1
ATOM 2345 N N . ALA A 1 304 ? -7.754 -4.553 8.785 1.00 95.75 304 ALA A N 1
ATOM 2346 C CA . ALA A 1 304 ? -8.571 -5.749 9.011 1.00 95.75 304 ALA A CA 1
ATOM 2347 C C . ALA A 1 304 ? -9.611 -5.550 10.134 1.00 95.75 304 ALA A C 1
ATOM 2349 O O . ALA A 1 304 ? -10.779 -5.906 9.965 1.00 95.75 304 ALA A O 1
ATOM 2350 N N . PHE A 1 305 ? -9.221 -4.910 11.240 1.00 96.25 305 PHE A N 1
ATOM 2351 C CA . PHE A 1 305 ? -10.106 -4.565 12.355 1.00 96.25 305 PHE A CA 1
ATOM 2352 C C . PHE A 1 305 ? -11.193 -3.561 11.940 1.00 96.25 305 PHE A C 1
ATOM 2354 O O . PHE A 1 305 ? -12.358 -3.746 12.287 1.00 96.25 305 PHE A O 1
ATOM 2361 N N . LEU A 1 306 ? -10.862 -2.550 11.125 1.00 97.19 306 LEU A N 1
ATOM 2362 C CA . LEU A 1 306 ? -11.832 -1.622 10.529 1.00 97.19 306 LEU A CA 1
ATOM 2363 C C . LEU A 1 306 ? -12.866 -2.361 9.673 1.00 97.19 306 LEU A C 1
ATOM 2365 O O . LEU A 1 306 ? -14.065 -2.117 9.817 1.00 97.19 306 LEU A O 1
ATOM 2369 N N . LEU A 1 307 ? -12.432 -3.281 8.808 1.00 97.06 307 LEU A N 1
ATOM 2370 C CA . LEU A 1 307 ? -13.329 -4.095 7.980 1.00 97.06 307 LEU A CA 1
ATOM 2371 C C . LEU A 1 307 ? -14.251 -4.975 8.836 1.00 97.06 307 LEU A C 1
ATOM 2373 O O . LEU A 1 307 ? -15.465 -4.980 8.621 1.00 97.06 307 LEU A O 1
ATOM 2377 N N . HIS A 1 308 ? -13.696 -5.655 9.844 1.00 94.94 308 HIS A N 1
ATOM 2378 C CA . HIS A 1 308 ? -14.457 -6.466 10.795 1.00 94.94 308 HIS A CA 1
ATOM 2379 C C . HIS A 1 308 ? -15.504 -5.627 11.543 1.00 94.94 308 HIS A C 1
ATOM 2381 O O . HIS A 1 308 ? -16.697 -5.929 11.490 1.00 94.94 308 HIS A O 1
ATOM 2387 N N . ARG A 1 309 ? -15.075 -4.532 12.184 1.00 95.12 309 ARG A N 1
ATOM 2388 C CA . ARG A 1 309 ? -15.914 -3.660 13.019 1.00 95.12 309 ARG A CA 1
ATOM 2389 C C . ARG A 1 309 ? -17.024 -2.963 12.230 1.00 95.12 309 ARG A C 1
ATOM 2391 O O . ARG A 1 309 ? -18.145 -2.861 12.714 1.00 95.12 309 ARG A O 1
ATOM 2398 N N . SER A 1 310 ? -16.733 -2.523 11.006 1.00 95.75 310 SER A N 1
ATOM 2399 C CA . SER A 1 310 ? -17.723 -1.908 10.106 1.00 95.75 310 SER A CA 1
ATOM 2400 C C . SER A 1 310 ? -18.640 -2.923 9.402 1.00 95.75 310 SER A C 1
ATOM 2402 O O . SER A 1 310 ? -19.598 -2.535 8.727 1.00 95.75 310 SER A O 1
AT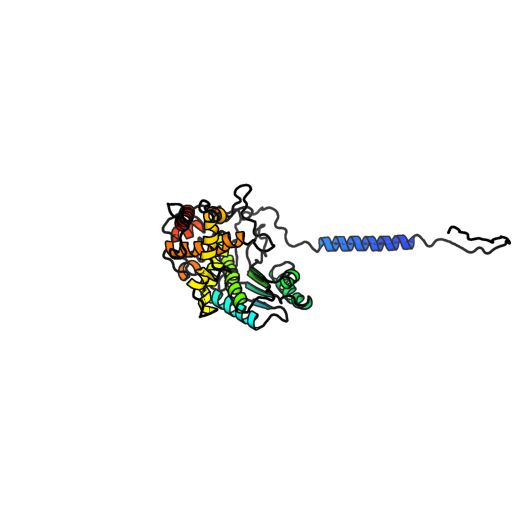OM 2404 N N . GLY A 1 311 ? -18.354 -4.227 9.516 1.00 95.56 311 GLY A N 1
ATOM 2405 C CA . GLY A 1 311 ? -19.053 -5.287 8.786 1.00 95.56 311 GLY A CA 1
ATOM 2406 C C . GLY A 1 311 ? -18.884 -5.197 7.264 1.00 95.56 311 GLY A C 1
ATOM 2407 O O . GLY A 1 311 ? -19.742 -5.679 6.519 1.00 95.56 311 GLY A O 1
ATOM 2408 N N . LYS A 1 312 ? -17.820 -4.540 6.781 1.00 94.62 312 LYS A N 1
ATOM 2409 C CA . LYS A 1 312 ? -17.577 -4.283 5.354 1.00 94.62 312 LYS A CA 1
ATOM 2410 C C . LYS A 1 312 ? -16.524 -5.228 4.793 1.00 94.62 312 LYS A C 1
ATOM 2412 O O . LYS A 1 312 ? -15.483 -5.458 5.393 1.00 94.62 312 LYS A O 1
ATOM 2417 N N . GLY A 1 313 ? -16.772 -5.750 3.593 1.00 95.50 313 GLY A N 1
ATOM 2418 C CA . GLY A 1 313 ? -15.790 -6.567 2.876 1.00 95.50 313 GLY A CA 1
ATOM 2419 C C . GLY A 1 313 ? -14.750 -5.720 2.122 1.00 95.50 313 GLY A C 1
ATOM 2420 O O . GLY A 1 313 ? -15.059 -4.585 1.745 1.00 95.50 313 GLY A O 1
ATOM 2421 N N . PRO A 1 314 ? -13.569 -6.280 1.780 1.00 95.12 314 PRO A N 1
ATOM 2422 C CA . PRO A 1 314 ? -12.525 -5.575 1.023 1.00 95.12 314 PRO A CA 1
ATOM 2423 C C . PRO A 1 314 ? -13.024 -4.959 -0.293 1.00 95.12 314 PRO A C 1
ATOM 2425 O O . PRO A 1 314 ? -12.657 -3.841 -0.644 1.00 95.12 314 PRO A O 1
ATOM 2428 N N . VAL A 1 315 ? -13.928 -5.649 -1.001 1.00 95.38 315 VAL A N 1
ATOM 2429 C CA . VAL A 1 315 ? -14.557 -5.135 -2.231 1.00 95.38 315 VAL A CA 1
ATOM 2430 C C . VAL A 1 315 ? -15.298 -3.820 -1.980 1.00 95.38 315 VAL A C 1
ATOM 2432 O O . VAL A 1 315 ? -15.254 -2.936 -2.834 1.00 95.38 315 VAL A O 1
ATOM 2435 N N . GLU A 1 316 ? -15.981 -3.664 -0.842 1.00 95.69 316 GLU A N 1
ATOM 2436 C CA . GLU A 1 316 ? -16.671 -2.412 -0.525 1.00 95.69 316 GLU A CA 1
ATOM 2437 C C . GLU A 1 316 ? -15.668 -1.301 -0.222 1.00 95.69 316 GLU A C 1
ATOM 2439 O O . GLU A 1 316 ? -15.674 -0.286 -0.915 1.00 95.69 316 GLU A O 1
ATOM 2444 N N . PHE A 1 317 ? -14.765 -1.546 0.730 1.00 95.94 317 PHE A N 1
ATOM 2445 C CA . PHE A 1 317 ? -13.743 -0.606 1.197 1.00 95.94 317 PHE A CA 1
ATOM 2446 C C . PHE A 1 317 ? -12.869 -0.027 0.074 1.00 95.94 317 PHE A C 1
ATOM 2448 O O . PHE A 1 317 ? -12.656 1.186 0.036 1.00 95.94 317 PHE A O 1
ATOM 2455 N N . TRP A 1 318 ? -12.417 -0.868 -0.862 1.00 94.69 318 TRP A N 1
ATOM 2456 C CA . TRP A 1 318 ? -11.538 -0.452 -1.955 1.00 94.69 318 TRP A CA 1
ATOM 2457 C C . TRP A 1 318 ? -12.280 0.070 -3.197 1.00 94.69 318 TRP A C 1
ATOM 2459 O O . TRP A 1 318 ? -11.859 1.059 -3.798 1.00 94.69 318 TRP A O 1
ATOM 2469 N N . THR A 1 319 ? -13.369 -0.588 -3.621 1.00 92.69 319 THR A N 1
ATOM 2470 C CA . THR A 1 319 ? -13.915 -0.397 -4.986 1.00 92.69 319 THR A CA 1
ATOM 2471 C C . THR A 1 319 ? -15.219 0.397 -5.051 1.00 92.69 319 THR A C 1
ATOM 2473 O O . THR A 1 319 ? -15.563 0.917 -6.115 1.00 92.69 319 THR A O 1
ATOM 2476 N N . LYS A 1 320 ? -15.983 0.511 -3.956 1.00 93.19 320 LYS A N 1
ATOM 2477 C CA . LYS A 1 320 ? -17.308 1.156 -3.974 1.00 93.19 320 LYS A CA 1
ATOM 2478 C C . LYS A 1 320 ? -17.211 2.619 -3.575 1.00 93.19 320 LYS A C 1
ATOM 2480 O O . LYS A 1 320 ? -16.460 2.975 -2.678 1.00 93.19 320 LYS A O 1
ATOM 2485 N N . THR A 1 321 ? -18.043 3.462 -4.181 1.00 91.56 321 THR A N 1
ATOM 2486 C CA . THR A 1 321 ? -18.142 4.889 -3.830 1.00 91.56 321 THR A CA 1
ATOM 2487 C C . THR A 1 321 ? -18.706 5.141 -2.428 1.00 91.56 321 THR A C 1
ATOM 2489 O O . THR A 1 321 ? -18.624 6.261 -1.939 1.00 91.56 321 THR A O 1
ATOM 2492 N N . SER A 1 322 ? -19.279 4.112 -1.791 1.00 89.56 322 SER A N 1
ATOM 2493 C CA . SER A 1 322 ? -19.663 4.084 -0.373 1.00 89.56 322 SER A CA 1
ATOM 2494 C C . SER A 1 322 ? -18.564 3.560 0.560 1.00 89.56 322 SER A C 1
ATOM 2496 O O . SER A 1 322 ? -18.730 3.635 1.772 1.00 89.56 322 SER A O 1
ATOM 2498 N N . GLY A 1 323 ? -17.486 2.990 0.012 1.00 91.94 323 GLY A N 1
ATOM 2499 C CA . GLY A 1 323 ? -16.322 2.535 0.767 1.00 91.94 323 GLY A CA 1
ATOM 2500 C C . GLY A 1 323 ? -15.399 3.686 1.150 1.00 91.94 323 GLY A C 1
ATOM 2501 O O . GLY A 1 323 ? -15.799 4.850 1.109 1.00 91.94 323 GLY A O 1
ATOM 2502 N N . TYR A 1 324 ? -14.152 3.353 1.483 1.00 94.62 324 TYR A N 1
ATOM 2503 C CA . TYR A 1 324 ? -13.139 4.325 1.886 1.00 94.62 324 TYR A CA 1
ATOM 2504 C C . TYR A 1 324 ? -12.453 4.947 0.665 1.00 94.62 324 TYR A C 1
ATOM 2506 O O . TYR A 1 324 ? -12.635 6.123 0.362 1.00 94.62 324 TYR A O 1
ATOM 2514 N N . TRP A 1 325 ? -11.731 4.131 -0.104 1.00 93.06 325 TRP A N 1
ATOM 2515 C CA . TRP A 1 325 ? -10.779 4.618 -1.106 1.00 93.06 325 TRP A CA 1
ATOM 2516 C C . TRP A 1 325 ? -11.398 5.201 -2.374 1.00 93.06 325 TRP A C 1
ATOM 2518 O O . TRP A 1 325 ? -10.788 6.032 -3.040 1.00 93.06 325 TRP A O 1
ATOM 2528 N N . ASN A 1 326 ? -12.603 4.767 -2.740 1.00 90.56 326 ASN A N 1
ATOM 2529 C CA . ASN A 1 326 ? -13.321 5.295 -3.903 1.00 90.56 326 ASN A CA 1
ATOM 2530 C C . ASN A 1 326 ? -14.384 6.340 -3.502 1.00 90.56 326 ASN A C 1
ATOM 2532 O O . ASN A 1 326 ? -15.276 6.649 -4.293 1.00 90.56 326 ASN A O 1
ATOM 2536 N N . ASN A 1 327 ? -14.327 6.865 -2.272 1.00 91.94 327 ASN A N 1
ATOM 2537 C CA . ASN A 1 327 ? -15.289 7.847 -1.785 1.00 91.94 327 ASN A CA 1
ATOM 2538 C C . ASN A 1 327 ? -14.993 9.250 -2.347 1.00 91.94 327 ASN A C 1
ATOM 2540 O O . ASN A 1 327 ? -13.875 9.742 -2.179 1.00 91.94 327 ASN A O 1
ATOM 2544 N N . PRO A 1 328 ? -15.972 9.953 -2.948 1.00 88.50 328 PRO A N 1
ATOM 2545 C CA . PRO A 1 328 ? -15.759 11.315 -3.442 1.00 88.50 328 PRO A CA 1
ATOM 2546 C C . PRO A 1 328 ? -15.460 12.331 -2.326 1.00 88.50 328 PRO A C 1
ATOM 2548 O O . PRO A 1 328 ? -14.888 13.379 -2.609 1.00 88.50 328 PRO A O 1
ATOM 2551 N N . ASN A 1 329 ? -15.815 12.029 -1.072 1.00 88.75 329 ASN A N 1
ATOM 2552 C CA . ASN A 1 329 ? -15.632 12.928 0.070 1.00 88.75 329 ASN A CA 1
ATOM 2553 C C . ASN A 1 329 ? -14.323 12.677 0.843 1.00 88.75 329 ASN A C 1
ATOM 2555 O O . ASN A 1 329 ? -14.111 13.294 1.880 1.00 88.75 329 ASN A O 1
ATOM 2559 N N . MET A 1 330 ? -13.446 11.779 0.375 1.00 87.56 330 MET A N 1
ATOM 2560 C CA . MET A 1 330 ? -12.224 11.398 1.101 1.00 87.56 330 MET A CA 1
ATOM 2561 C C . MET A 1 330 ? -11.203 12.548 1.231 1.00 87.56 330 MET A C 1
ATOM 2563 O O . MET A 1 330 ? -10.406 12.573 2.168 1.00 87.56 330 MET A O 1
ATOM 2567 N N . VAL A 1 331 ? -11.230 13.523 0.316 1.00 83.44 331 VAL A N 1
ATOM 2568 C CA . VAL A 1 331 ? -10.305 14.666 0.313 1.00 83.44 331 VAL A CA 1
ATOM 2569 C C . VAL A 1 331 ? -10.942 15.872 1.001 1.00 83.44 331 VAL A C 1
ATOM 2571 O O . VAL A 1 331 ? -11.847 16.499 0.452 1.00 83.44 331 VAL A O 1
ATOM 2574 N N . TRP A 1 332 ? -10.430 16.250 2.174 1.00 85.44 332 TRP A N 1
ATOM 2575 C CA . TRP A 1 332 ? -10.811 17.505 2.827 1.00 85.44 332 TRP A CA 1
ATOM 2576 C C . TRP A 1 332 ? -10.025 18.690 2.230 1.00 85.44 332 TRP A C 1
ATOM 2578 O O . TRP A 1 332 ? -8.793 18.695 2.287 1.00 85.44 332 TRP A O 1
ATOM 2588 N N . PRO A 1 333 ? -10.688 19.723 1.671 1.00 78.50 333 PRO A N 1
ATOM 2589 C CA . PRO A 1 333 ? -10.011 20.829 0.987 1.00 78.50 333 PRO A CA 1
ATOM 2590 C C . PRO A 1 333 ? -9.366 21.857 1.931 1.00 78.50 333 PRO A C 1
ATOM 2592 O O . PRO A 1 333 ? -8.691 22.767 1.453 1.00 78.50 333 PRO A O 1
ATOM 2595 N N . GLY A 1 334 ? -9.597 21.758 3.245 1.00 77.06 334 GLY A N 1
ATOM 2596 C CA . GLY A 1 334 ? -9.082 22.702 4.243 1.00 77.06 334 GLY A CA 1
ATOM 2597 C C . GLY A 1 334 ? -7.670 22.406 4.756 1.00 77.06 334 GLY A C 1
ATOM 2598 O O . GLY A 1 334 ? -7.153 23.185 5.553 1.00 77.06 334 GLY A O 1
ATOM 2599 N N . ILE A 1 335 ? -7.046 21.308 4.319 1.00 75.06 335 ILE A N 1
ATOM 2600 C CA . ILE A 1 335 ? -5.723 20.900 4.798 1.00 75.06 335 ILE A CA 1
ATOM 2601 C C . ILE A 1 335 ? -4.614 21.825 4.293 1.00 75.06 335 ILE A C 1
ATOM 2603 O O . ILE A 1 335 ? -4.574 22.190 3.111 1.00 75.06 335 ILE A O 1
ATOM 2607 N N . ASP A 1 336 ? -3.669 22.177 5.169 1.00 69.00 336 ASP A N 1
ATOM 2608 C CA . ASP A 1 336 ? -2.467 22.880 4.733 1.00 69.00 336 ASP A CA 1
ATOM 2609 C C . ASP A 1 336 ? -1.566 21.925 3.949 1.00 69.00 336 ASP A C 1
ATOM 2611 O O . ASP A 1 336 ? -0.740 21.201 4.480 1.00 69.00 336 ASP A O 1
ATOM 2615 N N . THR A 1 337 ? -1.714 21.948 2.634 1.00 62.31 337 THR A N 1
ATOM 2616 C CA . THR A 1 337 ? -0.849 21.235 1.674 1.00 62.31 337 THR A CA 1
ATOM 2617 C C . THR A 1 337 ? 0.640 21.670 1.671 1.00 62.31 337 THR A C 1
ATOM 2619 O O . THR A 1 337 ? 1.338 21.378 0.699 1.00 62.31 337 THR A O 1
ATOM 2622 N N . THR A 1 338 ? 1.113 22.424 2.670 1.00 59.34 338 THR A N 1
ATOM 2623 C CA . THR A 1 338 ? 2.525 22.790 2.904 1.00 59.34 338 THR A CA 1
ATOM 2624 C C . THR A 1 338 ? 3.068 22.074 4.140 1.00 59.34 338 THR A C 1
ATOM 2626 O O . THR A 1 338 ? 3.987 21.274 4.006 1.00 59.34 338 THR A O 1
ATOM 2629 N N . ASP A 1 339 ? 2.454 22.322 5.304 1.00 64.75 339 ASP A N 1
ATOM 2630 C CA . ASP A 1 339 ? 2.930 21.871 6.625 1.00 64.75 339 ASP A CA 1
ATOM 2631 C C . ASP A 1 339 ? 1.912 20.976 7.371 1.00 64.75 339 ASP A C 1
ATOM 2633 O O . ASP A 1 339 ? 2.142 20.578 8.514 1.00 64.75 339 ASP A O 1
ATOM 2637 N N . GLY A 1 340 ? 0.761 20.699 6.751 1.00 66.75 340 GLY A N 1
ATOM 2638 C CA . GLY A 1 340 ? -0.373 19.989 7.336 1.00 66.75 340 GLY A CA 1
ATOM 2639 C C . GLY A 1 340 ? -0.339 18.476 7.119 1.00 66.75 340 GLY A C 1
ATOM 2640 O O . GLY A 1 340 ? 0.078 17.966 6.079 1.00 66.75 340 GLY A O 1
ATOM 2641 N N . TRP A 1 341 ? -0.844 17.762 8.118 1.00 75.38 341 TRP A N 1
ATOM 2642 C CA . TRP A 1 341 ? -0.784 16.309 8.260 1.00 75.38 341 TRP A CA 1
ATOM 2643 C C . TRP A 1 341 ? -2.163 15.689 8.075 1.00 75.38 341 TRP A C 1
ATOM 2645 O O . TRP A 1 341 ? -3.173 16.325 8.366 1.00 75.38 341 TRP A O 1
ATOM 2655 N N . ALA A 1 342 ? -2.240 14.419 7.666 1.00 79.94 342 ALA A N 1
ATOM 2656 C CA . ALA A 1 342 ? -3.525 13.740 7.472 1.00 79.94 342 ALA A CA 1
ATOM 2657 C C . ALA A 1 342 ? -4.443 13.829 8.712 1.00 79.94 342 ALA A C 1
ATOM 2659 O O . ALA A 1 342 ? -5.650 14.037 8.574 1.00 79.94 342 ALA A O 1
ATOM 2660 N N . ILE A 1 343 ? -3.879 13.755 9.923 1.00 82.44 343 ILE A N 1
ATOM 2661 C CA . ILE A 1 343 ? -4.622 13.865 11.188 1.00 82.44 343 ILE A CA 1
ATOM 2662 C C . ILE A 1 343 ? -5.265 15.242 11.429 1.00 82.44 343 ILE A C 1
ATOM 2664 O O . ILE A 1 343 ? -6.203 15.333 12.224 1.00 82.44 343 ILE A O 1
ATOM 2668 N N . ASP A 1 344 ? -4.801 16.292 10.741 1.00 82.38 344 ASP A N 1
ATOM 2669 C CA . ASP A 1 344 ? -5.317 17.666 10.849 1.00 82.38 344 ASP A CA 1
ATOM 2670 C C . ASP A 1 344 ? -6.720 17.802 10.241 1.00 82.38 344 ASP A C 1
ATOM 2672 O O . ASP A 1 344 ? -7.420 18.782 10.497 1.00 82.38 344 ASP A O 1
ATOM 2676 N N . CYS A 1 345 ? -7.145 16.801 9.464 1.00 87.25 345 CYS A N 1
ATOM 2677 C CA . CYS A 1 345 ? -8.522 16.645 9.026 1.00 87.25 345 CYS A CA 1
ATOM 2678 C C . CYS A 1 345 ? -9.473 16.619 10.244 1.00 87.25 345 CYS A C 1
ATOM 2680 O O . CYS A 1 345 ? -9.275 15.801 11.152 1.00 87.25 345 CYS A O 1
ATOM 2682 N N . PRO A 1 346 ? -10.512 17.473 10.297 1.00 91.62 346 PRO A N 1
ATOM 2683 C CA . PRO A 1 346 ? -11.512 17.431 11.359 1.00 91.62 346 PRO A CA 1
ATOM 2684 C C . PRO A 1 346 ? -12.258 16.091 11.396 1.00 91.62 346 PRO A C 1
ATOM 2686 O O . PRO A 1 346 ? -12.437 15.440 10.365 1.00 91.62 346 PRO A O 1
ATOM 2689 N N . GLU A 1 347 ? -12.742 15.692 12.574 1.00 93.50 347 GLU A N 1
ATOM 2690 C CA . GLU A 1 347 ? -13.708 14.589 12.670 1.00 93.50 347 GLU A CA 1
ATOM 2691 C C . GLU A 1 347 ? -14.972 14.931 11.862 1.00 93.50 347 GLU A C 1
ATOM 2693 O O . GLU A 1 347 ? -15.431 16.075 11.867 1.00 93.50 347 GLU A O 1
ATOM 2698 N N . GLY A 1 348 ? -15.527 13.947 11.152 1.00 92.88 348 GLY A N 1
ATOM 2699 C CA . GLY A 1 348 ? -16.673 14.140 10.254 1.00 92.88 348 GLY A CA 1
ATOM 2700 C C . GLY A 1 348 ? -16.333 14.684 8.857 1.00 92.88 348 GLY A C 1
ATOM 2701 O O . GLY A 1 348 ? -17.167 14.580 7.961 1.00 92.88 348 GLY A O 1
ATOM 2702 N N . GLU A 1 349 ? -15.113 15.180 8.633 1.00 92.75 349 GLU A N 1
ATOM 2703 C CA . GLU A 1 349 ? -14.635 15.692 7.340 1.00 92.75 349 GLU A CA 1
ATOM 2704 C C . GLU A 1 349 ? -13.650 14.723 6.670 1.00 92.75 349 GLU A C 1
ATOM 2706 O O . GLU A 1 349 ? -12.991 13.925 7.340 1.00 92.75 349 GLU A O 1
ATOM 2711 N N . GLY A 1 350 ? -13.517 14.802 5.341 1.00 91.56 350 GLY A N 1
ATOM 2712 C CA . GLY A 1 350 ? -12.497 14.062 4.589 1.00 91.56 350 GLY A CA 1
ATOM 2713 C C . GLY A 1 350 ? -12.480 12.555 4.866 1.00 91.56 350 GLY A C 1
ATOM 2714 O O . GLY A 1 350 ? -13.516 11.913 5.055 1.00 91.56 350 GLY A O 1
ATOM 2715 N N . TRP A 1 351 ? -11.275 11.990 4.946 1.00 92.44 351 TRP A N 1
ATOM 2716 C CA . TRP A 1 351 ? -11.056 10.577 5.251 1.00 92.44 351 TRP A CA 1
ATOM 2717 C C . TRP A 1 351 ? -11.637 10.152 6.607 1.00 92.44 351 TRP A C 1
ATOM 2719 O O . TRP A 1 351 ? -12.163 9.045 6.724 1.00 92.44 351 TRP A O 1
ATOM 2729 N N . LYS A 1 352 ? -11.634 11.046 7.607 1.00 94.50 352 LYS A N 1
ATOM 2730 C CA . LYS A 1 352 ? -12.222 10.782 8.927 1.00 94.50 352 LYS A CA 1
ATOM 2731 C C . LYS A 1 352 ? -13.737 10.676 8.864 1.00 94.50 352 LYS A C 1
ATOM 2733 O O . LYS A 1 352 ? -14.316 9.759 9.433 1.00 94.50 352 LYS A O 1
ATOM 2738 N N . GLY A 1 353 ? -14.384 11.578 8.129 1.00 95.19 353 GLY A N 1
ATOM 2739 C CA . GLY A 1 353 ? -15.816 11.522 7.850 1.00 95.19 353 GLY A CA 1
ATOM 2740 C C . GLY A 1 353 ? -16.200 10.262 7.083 1.00 95.19 353 GLY A C 1
ATOM 2741 O O . GLY A 1 353 ? -17.183 9.606 7.419 1.00 95.19 353 GLY A O 1
ATOM 2742 N N . VAL A 1 354 ? -15.408 9.868 6.086 1.00 95.12 354 VAL A N 1
ATOM 2743 C CA . VAL A 1 354 ? -15.623 8.620 5.337 1.00 95.12 354 VAL A CA 1
ATOM 2744 C C . VAL A 1 354 ? -15.504 7.390 6.246 1.00 95.12 354 VAL A C 1
ATOM 2746 O O . VAL A 1 354 ? -16.399 6.544 6.249 1.00 95.12 354 VAL A O 1
ATOM 2749 N N . MET A 1 355 ? -14.458 7.319 7.069 1.00 95.44 355 MET A N 1
ATOM 2750 C CA . MET A 1 355 ? -14.244 6.244 8.043 1.00 95.44 355 MET A CA 1
ATOM 2751 C C . MET A 1 355 ? -15.348 6.185 9.107 1.00 95.44 355 MET A C 1
ATOM 2753 O O . MET A 1 355 ? -15.880 5.113 9.384 1.00 95.44 355 MET A O 1
ATOM 2757 N N . SER A 1 356 ? -15.760 7.339 9.632 1.00 96.25 356 SER A N 1
ATOM 2758 C CA . SER A 1 356 ? -16.856 7.457 10.596 1.00 96.25 356 SER A CA 1
ATOM 2759 C C . SER A 1 356 ? -18.184 6.961 10.021 1.00 96.25 356 SER A C 1
ATOM 2761 O O . SER A 1 356 ? -18.884 6.170 10.651 1.00 96.25 356 SER A O 1
ATOM 2763 N N . ASN A 1 357 ? -18.499 7.326 8.772 1.00 95.38 357 ASN A N 1
ATOM 2764 C CA . ASN A 1 357 ? -19.678 6.813 8.071 1.00 95.38 357 ASN A CA 1
ATOM 2765 C C . ASN A 1 357 ? -19.625 5.287 7.869 1.00 95.38 357 ASN A C 1
ATOM 2767 O O . ASN A 1 357 ? -20.661 4.628 7.964 1.00 95.38 357 ASN A O 1
ATOM 2771 N N . MET A 1 358 ? -18.442 4.707 7.623 1.00 94.81 358 MET A N 1
ATOM 2772 C CA . MET A 1 358 ? -18.278 3.248 7.558 1.00 94.81 358 MET A CA 1
ATOM 2773 C C . MET A 1 358 ? -18.504 2.568 8.915 1.00 94.81 358 MET A C 1
ATOM 2775 O O . MET A 1 358 ? -19.094 1.491 8.953 1.00 94.81 358 MET A O 1
ATOM 2779 N N . LEU A 1 359 ? -18.078 3.199 10.011 1.00 95.88 359 LEU A N 1
ATOM 2780 C CA . LEU A 1 359 ? -18.244 2.717 11.388 1.00 95.88 359 LEU A CA 1
ATOM 2781 C C . LEU A 1 359 ? -19.613 3.057 12.011 1.00 95.88 359 LEU A C 1
ATOM 2783 O O . LEU A 1 359 ? -19.844 2.781 13.183 1.00 95.88 359 LEU A O 1
ATOM 2787 N N . GLY A 1 360 ? -20.543 3.650 11.255 1.00 94.88 360 GLY A N 1
ATOM 2788 C CA . GLY A 1 360 ? -21.884 3.980 11.754 1.00 94.88 360 GLY A CA 1
ATOM 2789 C C . GLY A 1 360 ? -21.955 5.215 12.663 1.00 94.88 360 GLY A C 1
ATOM 2790 O O . GLY A 1 360 ? -22.943 5.378 13.377 1.00 94.88 360 GLY A O 1
ATOM 2791 N N . GLY A 1 361 ? -20.948 6.092 12.614 1.00 94.19 361 GLY A N 1
ATOM 2792 C CA . GLY A 1 361 ? -20.902 7.370 13.334 1.00 94.19 361 GLY A CA 1
ATOM 2793 C C . GLY A 1 361 ? -19.798 7.486 14.388 1.00 94.19 361 GLY A C 1
ATOM 2794 O O . GLY A 1 361 ? -19.666 8.552 14.983 1.00 94.19 361 GLY A O 1
ATOM 2795 N N . GLU A 1 362 ? -19.000 6.439 14.611 1.00 95.62 362 GLU A N 1
ATOM 2796 C CA . GLU A 1 362 ? -17.829 6.497 15.502 1.00 95.62 362 GLU A CA 1
ATOM 2797 C C . GLU A 1 362 ? -16.769 7.464 14.956 1.00 95.62 362 GLU A C 1
ATOM 2799 O O . GLU A 1 362 ? -16.547 7.547 13.747 1.00 95.62 362 GLU A O 1
ATOM 2804 N N . THR A 1 363 ? -16.099 8.203 15.832 1.00 96.06 363 THR A N 1
ATOM 2805 C CA . THR A 1 363 ? -14.948 9.047 15.479 1.00 96.06 363 THR A CA 1
ATOM 2806 C C . THR A 1 363 ? -13.685 8.215 15.256 1.00 96.06 363 THR A C 1
ATOM 2808 O O . THR A 1 363 ? -13.577 7.071 15.706 1.00 96.06 363 THR A O 1
ATOM 2811 N N . VAL A 1 364 ? -12.670 8.801 14.614 1.00 94.50 364 VAL A N 1
ATOM 2812 C CA . VAL A 1 364 ? -11.369 8.128 14.458 1.00 94.50 364 VAL A CA 1
ATOM 2813 C C . VAL A 1 364 ? -10.703 7.885 15.818 1.00 94.50 364 VAL A C 1
ATOM 2815 O O . VAL A 1 364 ? -10.073 6.850 16.016 1.00 94.50 364 VAL A O 1
ATOM 2818 N N . ALA A 1 365 ? -10.901 8.783 16.788 1.00 93.50 365 ALA A N 1
ATOM 2819 C CA . ALA A 1 365 ? -10.401 8.611 18.152 1.00 93.50 365 ALA A CA 1
ATOM 2820 C C . ALA A 1 365 ? -11.068 7.435 18.894 1.00 93.50 365 ALA A C 1
ATOM 2822 O O . ALA A 1 365 ? -10.389 6.700 19.612 1.00 93.50 365 ALA A O 1
ATOM 2823 N N . GLU A 1 366 ? -12.376 7.224 18.705 1.00 96.31 366 GLU A N 1
ATOM 2824 C CA . GLU A 1 366 ? -13.088 6.059 19.253 1.00 96.31 366 GLU A CA 1
ATOM 2825 C C . GLU A 1 366 ? -12.620 4.758 18.595 1.00 96.31 366 GLU A C 1
ATOM 2827 O O . GLU A 1 366 ? -12.380 3.780 19.302 1.00 96.31 366 GLU A O 1
ATOM 2832 N N . PHE A 1 367 ? -12.394 4.759 17.277 1.00 97.06 367 PHE A N 1
ATOM 2833 C CA . PHE A 1 367 ? -11.796 3.619 16.579 1.00 97.06 367 PHE A CA 1
ATOM 2834 C C . PHE A 1 367 ? -10.381 3.297 17.087 1.00 97.06 367 PHE A C 1
ATOM 2836 O O . PHE A 1 367 ? -10.085 2.133 17.351 1.00 97.06 367 PHE A O 1
ATOM 2843 N N . TYR A 1 368 ? -9.522 4.309 17.269 1.00 95.19 368 TYR A N 1
ATOM 2844 C CA . TYR A 1 368 ? -8.180 4.120 17.829 1.00 95.19 368 TYR A CA 1
ATOM 2845 C C . TYR A 1 368 ? -8.255 3.526 19.241 1.00 95.19 368 TYR A C 1
ATOM 2847 O O . TYR A 1 368 ? -7.592 2.524 19.496 1.00 95.19 368 TYR A O 1
ATOM 2855 N N . SER A 1 369 ? -9.115 4.045 20.130 1.00 95.06 369 SER A N 1
ATOM 285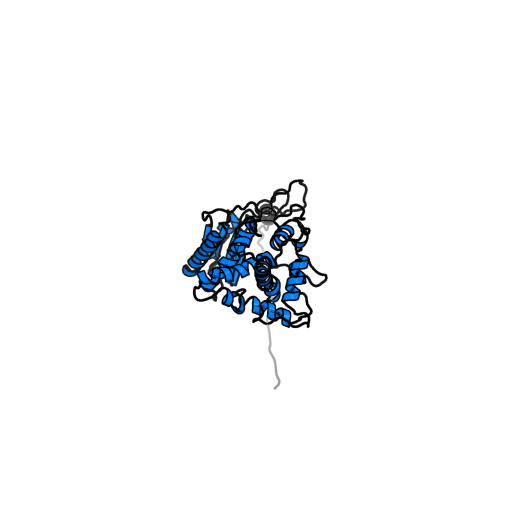6 C CA . SER A 1 369 ? -9.294 3.441 21.462 1.00 95.06 369 SER A CA 1
ATOM 2857 C C . SER A 1 369 ? -9.791 2.000 21.373 1.00 95.06 369 SER A C 1
ATOM 2859 O O . SER A 1 369 ? -9.216 1.132 22.019 1.00 95.06 369 SER A O 1
ATOM 2861 N N . ALA A 1 370 ? -10.794 1.725 20.534 1.00 95.94 370 ALA A N 1
ATOM 2862 C CA . ALA A 1 370 ? -11.342 0.384 20.365 1.00 95.94 370 ALA A CA 1
ATOM 2863 C C . ALA A 1 370 ? -10.322 -0.626 19.809 1.00 95.94 370 ALA A C 1
ATOM 2865 O O . ALA A 1 370 ? -10.440 -1.811 20.105 1.00 95.94 370 ALA A O 1
ATOM 2866 N N . PHE A 1 371 ? -9.335 -0.177 19.025 1.00 96.00 371 PHE A N 1
ATOM 2867 C CA . PHE A 1 371 ? -8.219 -1.017 18.588 1.00 96.00 371 PHE A CA 1
ATOM 2868 C C . PHE A 1 371 ? -7.236 -1.302 19.735 1.00 96.00 371 PHE A C 1
ATOM 2870 O O . PHE A 1 371 ? -6.831 -2.446 19.913 1.00 96.00 371 PHE A O 1
ATOM 2877 N N . GLU A 1 372 ? -6.883 -0.307 20.558 1.00 95.00 372 GLU A N 1
ATOM 2878 C CA . GLU A 1 372 ? -6.029 -0.540 21.739 1.00 95.00 372 GLU A CA 1
ATOM 2879 C C . GLU A 1 372 ? -6.679 -1.505 22.734 1.00 95.00 372 GLU A C 1
ATOM 2881 O O . GLU A 1 372 ? -6.033 -2.440 23.200 1.00 95.00 372 GLU A O 1
ATOM 2886 N N . ASP A 1 373 ? -7.967 -1.295 23.014 1.00 94.38 373 ASP A N 1
ATOM 2887 C CA . ASP A 1 373 ? -8.757 -2.103 23.946 1.00 94.38 373 ASP A CA 1
ATOM 2888 C C . ASP A 1 373 ? -9.066 -3.512 23.368 1.00 94.38 373 ASP A C 1
ATOM 2890 O O . ASP A 1 373 ? -9.513 -4.403 24.090 1.00 94.38 373 ASP A O 1
ATOM 2894 N N . PHE A 1 374 ? -8.825 -3.729 22.064 1.00 94.75 374 PHE A N 1
ATOM 2895 C CA . PHE A 1 374 ? -8.809 -5.046 21.411 1.00 94.75 374 PHE A CA 1
ATOM 2896 C C . PHE A 1 374 ? -7.425 -5.714 21.471 1.00 94.75 374 PHE A C 1
ATOM 2898 O O . PHE A 1 374 ? -7.342 -6.933 21.575 1.00 94.75 374 PHE A O 1
ATOM 2905 N N . MET A 1 375 ? -6.334 -4.945 21.426 1.00 94.69 375 MET A N 1
ATOM 2906 C CA . MET A 1 375 ? -4.973 -5.486 21.514 1.00 94.69 375 MET A CA 1
ATOM 2907 C C . MET A 1 375 ? -4.566 -5.869 22.945 1.00 94.69 375 MET A C 1
ATOM 2909 O O . MET A 1 375 ? -3.757 -6.787 23.127 1.00 94.69 375 MET A O 1
ATOM 2913 N N . VAL A 1 376 ? -5.106 -5.176 23.953 1.00 93.50 376 VAL A N 1
ATOM 2914 C CA . VAL A 1 376 ? -4.818 -5.393 25.378 1.00 93.50 376 VAL A CA 1
ATOM 2915 C C . VAL A 1 376 ? -6.124 -5.437 26.169 1.00 93.50 376 VAL A C 1
ATOM 2917 O O . VAL A 1 376 ? -6.920 -4.503 26.109 1.00 93.50 376 VAL A O 1
ATOM 2920 N N . ASP A 1 377 ? -6.337 -6.517 26.922 1.00 89.44 377 ASP A N 1
ATOM 2921 C CA . ASP A 1 377 ? -7.549 -6.710 27.719 1.00 89.44 377 ASP A CA 1
ATOM 2922 C C . ASP A 1 377 ? -7.624 -5.785 28.953 1.00 89.44 377 ASP A C 1
ATOM 2924 O O . ASP A 1 377 ? -6.676 -5.084 29.319 1.00 89.44 377 ASP A O 1
ATOM 2928 N N . SER A 1 378 ? -8.773 -5.794 29.638 1.00 86.88 378 SER A N 1
ATOM 2929 C CA . SER A 1 378 ? -9.010 -4.962 30.827 1.00 86.88 378 SER A CA 1
ATOM 2930 C C . SER A 1 378 ? -8.113 -5.283 32.028 1.00 86.88 378 SER A C 1
ATOM 2932 O O . SER A 1 378 ? -8.024 -4.464 32.943 1.00 86.88 378 SER A O 1
ATOM 2934 N N . ASP A 1 379 ? -7.472 -6.454 32.039 1.00 88.12 379 ASP A N 1
ATOM 2935 C CA . ASP A 1 379 ? -6.533 -6.889 33.076 1.00 88.12 379 ASP A CA 1
ATOM 2936 C C . ASP A 1 379 ? -5.070 -6.551 32.701 1.00 88.12 379 ASP A C 1
ATOM 2938 O O . ASP A 1 379 ? -4.158 -6.746 33.510 1.00 88.12 379 ASP A O 1
ATOM 2942 N N . GLY A 1 380 ? -4.839 -5.985 31.508 1.00 87.31 380 GLY A N 1
ATOM 2943 C CA . GLY A 1 380 ? -3.534 -5.562 31.001 1.00 87.31 380 GLY A CA 1
ATOM 2944 C C . GLY A 1 380 ? -2.767 -6.642 30.232 1.00 87.31 380 GLY A C 1
ATOM 2945 O O . GLY A 1 380 ? -1.565 -6.477 29.998 1.00 87.31 380 GLY A O 1
ATOM 2946 N N . ASN A 1 381 ? -3.414 -7.746 29.846 1.00 91.50 381 ASN A N 1
ATOM 2947 C CA . ASN A 1 381 ? -2.783 -8.806 29.062 1.00 91.50 381 ASN A CA 1
ATOM 2948 C C . ASN A 1 381 ? -2.910 -8.523 27.564 1.00 91.50 381 ASN A C 1
ATOM 2950 O O . ASN A 1 381 ? -3.974 -8.152 27.073 1.00 91.50 381 ASN A O 1
ATOM 2954 N N . VAL A 1 382 ? -1.837 -8.768 26.812 1.00 91.00 382 VAL A N 1
ATOM 2955 C CA . VAL A 1 382 ? -1.893 -8.741 25.345 1.00 91.00 382 VAL A CA 1
ATOM 2956 C C . VAL A 1 382 ? -2.669 -9.958 24.857 1.00 91.00 382 VAL A C 1
ATOM 2958 O O . VAL A 1 382 ? -2.335 -11.091 25.218 1.00 91.00 382 VAL A O 1
ATOM 2961 N N . VAL A 1 383 ? -3.667 -9.712 24.013 1.00 86.69 383 VAL A N 1
ATOM 2962 C CA . VAL A 1 383 ? -4.566 -10.735 23.467 1.00 86.69 383 VAL A CA 1
ATOM 2963 C C . VAL A 1 383 ? -3.777 -11.826 22.713 1.00 86.69 383 VAL A C 1
ATOM 2965 O O . VAL A 1 383 ? -2.673 -11.596 22.197 1.00 86.69 383 VAL A O 1
ATOM 2968 N N . SER A 1 384 ? -4.269 -13.071 22.733 1.00 80.44 384 SER A N 1
ATOM 2969 C CA . SER A 1 384 ? -3.559 -14.200 22.120 1.00 80.44 384 SER A CA 1
ATOM 2970 C C . SER A 1 384 ? -3.846 -14.305 20.621 1.00 80.44 384 SER A C 1
ATOM 2972 O O . SER A 1 384 ? -4.889 -13.874 20.148 1.00 80.44 384 SER A O 1
ATOM 2974 N N . GLU A 1 385 ? -2.950 -14.943 19.864 1.00 72.12 385 GLU A N 1
ATOM 2975 C CA . GLU A 1 385 ? -3.132 -15.175 18.416 1.00 72.12 385 GLU A CA 1
ATOM 2976 C C . GLU A 1 385 ? -4.349 -16.059 18.090 1.00 72.12 385 GLU A C 1
ATOM 2978 O O . GLU A 1 385 ? -4.766 -16.113 16.940 1.00 72.12 385 GLU A O 1
ATOM 2983 N N . ALA A 1 386 ? -4.910 -16.765 19.080 1.00 60.12 386 ALA A N 1
ATOM 2984 C CA . ALA A 1 386 ? -6.125 -17.564 18.923 1.00 60.12 386 ALA A CA 1
ATOM 2985 C C . ALA A 1 386 ? -7.419 -16.760 19.163 1.00 60.12 386 ALA A C 1
ATOM 2987 O O . ALA A 1 386 ? -8.502 -17.255 18.855 1.00 60.12 386 ALA A O 1
ATOM 2988 N N . ASP A 1 387 ? -7.298 -15.548 19.711 1.00 65.06 387 ASP A N 1
ATOM 2989 C CA . ASP A 1 387 ? -8.396 -14.618 19.996 1.00 65.06 387 ASP A CA 1
ATOM 2990 C C . ASP A 1 387 ? -8.456 -13.460 18.966 1.00 65.06 387 ASP A C 1
ATOM 2992 O O . ASP A 1 387 ? -9.254 -12.534 19.128 1.00 65.06 387 ASP A O 1
ATOM 2996 N N . MET A 1 388 ? -7.592 -13.501 17.938 1.00 67.38 388 MET A N 1
ATOM 2997 C CA . MET A 1 388 ? -7.341 -12.457 16.926 1.00 67.38 388 MET A CA 1
ATOM 2998 C C . MET A 1 388 ? -7.947 -12.773 15.551 1.00 67.38 388 MET A C 1
ATOM 3000 O O . MET A 1 388 ? -7.960 -13.962 15.160 1.00 67.38 388 MET A O 1
#

Secondary structure (DSSP, 8-state):
----------------------------HHHHHHHHHHHHHHHHHHHHHHHHS--S-------------SB---EESS---EEEE-TT--HHHHHHHHHHHHHHHHHH-EESSEEEEEPPTT--GGGTHHHHHHHHHHHSS----HHHHHH--EEEE-------GGG---B--EEEEEE--TT--HHHHHHHHHHHHHHHHHHHH-S---HHHHHHHHHHHHHHHHHHH-TTS-HHHIIIIIHHHH-HHHHHHHHHHH-TTS-HHHHHTT-S-BTTBPPPP--SSPPPHHHHIIIIIHHHHHHHHHHHHHT--HHHHHHSTTSSTT-TT---TTS-TTT--GGGSPTTSHHHHHHHHHTTS--HHHHHHHHHHHHB-TTSPBPPTT--

pLDDT: mean 77.44, std 21.4, range [28.42, 97.88]

Foldseek 3Di:
DDDDDDDDDDDDDDDDDDDDDDDPDDDPPVVVVVVVVVVVVVVVVVVVCVVVPDPPPPLDDFDDDDDDFQAPKDFAQDAPEAEAEFPPQPPLLSVLLVVLLVVLCNQQGHTPAEYEYHYAALDDPVRCPVSQVVVCVSLVHGDPCNVLLPVAPDWAKDANLPDCPRSFRHGHHIYTYHNHYPPDDSLNSSLSSQLHSQLRLLSNLGAFDQLLQNQLVSQLRSLVCVCVSPVVAHSLNCQAQNTLHGHLVVLLLVVCVVPLVDLLQVVRRLQDADPPDHLPDCDPPHDDPSNSNRRHSVSNVLVVVLCVLLVHDPSCQRHNCLHQRVPPQQHASPADSPPGHNNVADQCGHSQVSSCVSNVRDGPVNSSVVSSCQQAPPVSDGDDPVSD